Protein AF-A0A915K5J2-F1 (afdb_monomer)

Nearest PDB structures (foldseek):
  9c1e-assembly1_B  TM=7.398E-01  e=1.011E-30  Neogale vison
  8vk4-assembly1_D  TM=6.728E-01  e=1.165E-29  Mus musculus
  8vjk-assembly1_B  TM=6.569E-01  e=2.085E-29  Mus musculus
  6uhe-assembly2_B  TM=9.321E-01  e=2.843E-19  Homo sapiens
  6uhh-assembly4_D  TM=9.210E-01  e=1.084E-18  Homo sapiens

Mean predicted aligned error: 15.98 Å

Secondary structure (DSSP, 8-state):
-BS------TT--S-S-EE-EEEE------SSS----EEEEE-TTT----SSB-SSSSB--TTSSTTEEEEE-SSEEEE-STTS---SS-PPTT-EEGGGG-SSS--B--SS--EEGGGTEE----GGGTS-PPP---PPP-TTPPPPHHHHHHHHHHHHHHHHHHHHHHHHTT-EE-SS-BTTTTEETT-S-GGGS-HHHHHHHHHHHHHHHHHHHHTT--------SS---B----GGG--TTS-----B--TT-PPPHHHHHHHHHHHHHHHHHHHHHHHHTT-EE-SS-BTTTTEETT-S-GGGS-HHHHHHHHHHHHHHHHHS--------S-EEEEE-TTS-TTSPTTSSSSEEEEETTTTEEESSSEEE-S----TT-------BTTTTB-----------

Solvent-accessible surface area (backbone atoms only — not comparable to full-atom values): 24862 Å² total; per-residue (Å²): 79,61,73,64,75,85,63,90,58,90,74,32,20,58,65,90,43,75,32,74,50,74,44,66,78,54,82,82,81,91,60,96,62,86,84,86,37,60,52,73,54,67,40,72,90,70,54,70,70,55,90,44,80,46,103,54,99,50,71,44,54,68,43,72,54,99,42,25,42,49,50,79,61,41,55,71,49,71,20,31,24,79,95,56,32,74,54,92,84,59,53,57,95,87,40,38,45,45,48,46,59,47,88,66,85,89,47,78,46,75,86,61,65,65,51,47,65,96,72,75,40,73,49,73,88,77,60,77,69,77,68,79,74,71,46,51,59,78,45,76,74,40,86,87,59,78,78,53,74,74,56,53,66,47,29,57,57,47,21,44,37,53,50,24,50,52,41,46,56,41,42,74,75,61,39,41,54,32,93,56,74,35,79,93,79,28,23,33,52,77,58,50,55,71,86,74,45,52,72,69,60,44,50,50,38,38,48,52,36,45,52,50,55,30,39,45,42,61,74,72,49,84,88,70,94,59,80,71,98,60,88,75,46,65,45,86,71,66,74,88,56,52,35,90,87,72,31,57,61,53,26,72,52,51,85,87,64,79,79,54,76,72,52,50,52,50,23,52,53,45,24,44,33,54,51,21,47,53,44,41,53,41,35,75,74,64,29,24,39,22,77,52,74,33,82,91,78,30,26,26,55,67,50,50,56,68,93,76,41,59,65,71,60,52,52,52,36,34,52,53,30,44,52,57,48,50,72,52,58,76,69,90,82,75,83,56,95,47,67,53,75,53,67,46,91,85,49,62,91,90,56,64,70,4,66,40,91,48,22,38,14,34,28,35,60,79,19,25,36,22,55,64,47,79,45,86,40,88,62,68,66,57,93,88,69,84,84,82,84,69,82,49,84,86,76,77,52,87,71,84,85,79,84,89,80,78,95,128

Foldseek 3Di:
DKPFDADDDPQFQAADAEDKDKDADDDDDPDPDDDWDWDWDFQLVPQDQDQDDDPDPHGGDAPPDPGGDTDTHDDIDIAQDDPRHHDPVADDPRYHRRCQRDPDDIDDDDPDDLPDVVVVDGDDDDCSSVPDDGDRFDFQDLPPPDDDPVVLVCLLVLLQLLLLVVLVVLVVVVAADDCDCDPVNNYDPSNAHLVPDDPVVNVVSSVVSVVLVSSCVSVPDDADDDDDPDDWFWDDDDCSQQHPVRHHRTHTDLVVPDDDPVVLVVLQSQLQSVLSVVLSVLVVVVAHDGCDDDPVNNYHPQNDRPVPHDVVSSVVSSVSSVVSVSSRPDDVADDDFDWDWDFDPPDDPPDDAQCEQGHWTATLCQCWIGHVDTDRHDHRDDPPDDDDFDDDPPPRDRDDDDDDDDDD

InterPro domains:
  IPR001870 B30.2/SPRY domain [PS50188] (256-408)
  IPR003032 Ryanodine receptor Ryr [PF02026] (135-224)
  IPR003032 Ryanodine receptor Ryr [PF02026] (247-327)
  IPR003877 SPRY domain [SM00449] (15-160)
  IPR003877 SPRY domain [SM00449] (323-408)
  IPR013320 Concanavalin A-like lectin/glucanase domain superfamily [SSF49899] (326-397)
  IPR015925 Ryanodine/Inositol 1,4,5-trisphosphate receptor [PTHR46399] (74-326)
  IPR043136 B30.2/SPRY domain superfamily [G3DSA:2.60.120.920] (1-77)
  IPR043136 B30.2/SPRY domain superfamily [G3DSA:2.60.120.920] (314-408)

Structure (mmCIF, N/CA/C/O backbone):
data_AF-A0A915K5J2-F1
#
_entry.id   AF-A0A915K5J2-F1
#
loop_
_atom_site.group_PDB
_atom_site.id
_atom_site.type_symbol
_atom_site.label_atom_id
_atom_site.label_alt_id
_atom_site.label_comp_id
_atom_site.label_asym_id
_atom_site.label_entity_id
_atom_site.label_seq_id
_atom_site.pdbx_PDB_ins_code
_atom_site.Cartn_x
_atom_site.Cartn_y
_atom_site.Cartn_z
_atom_site.occupancy
_atom_site.B_iso_or_equiv
_atom_site.auth_seq_id
_atom_site.auth_comp_id
_atom_site.auth_asym_id
_atom_site.auth_atom_id
_atom_site.pdbx_PDB_model_num
ATOM 1 N N . MET A 1 1 ? 18.544 -11.802 -25.398 1.00 66.56 1 MET A N 1
ATOM 2 C CA . MET A 1 1 ? 17.766 -10.795 -24.658 1.00 66.56 1 MET A CA 1
ATOM 3 C C . MET A 1 1 ? 17.931 -11.038 -23.166 1.00 66.56 1 MET A C 1
ATOM 5 O O . MET A 1 1 ? 17.774 -12.182 -22.741 1.00 66.56 1 MET A O 1
ATOM 9 N N . PRO A 1 2 ? 18.330 -10.015 -22.393 1.00 72.88 2 PRO A N 1
ATOM 10 C CA . PRO A 1 2 ? 18.252 -10.071 -20.937 1.00 72.88 2 PRO A CA 1
ATOM 11 C C . PRO A 1 2 ? 16.782 -10.143 -20.499 1.00 72.88 2 PRO A C 1
ATOM 13 O O . PRO A 1 2 ? 15.915 -9.595 -21.175 1.00 72.88 2 PRO A O 1
ATOM 16 N N . ASN A 1 3 ? 16.497 -10.785 -19.369 1.00 75.44 3 ASN A N 1
ATOM 17 C CA . ASN A 1 3 ? 15.169 -10.824 -18.742 1.00 75.44 3 ASN A CA 1
ATOM 18 C C . ASN A 1 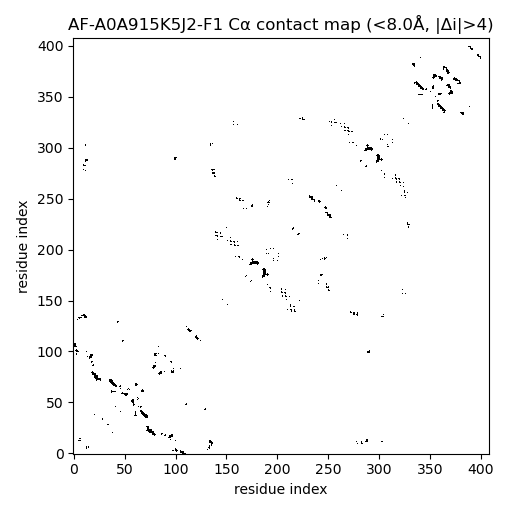3 ? 14.788 -9.486 -18.076 1.00 75.44 3 ASN A C 1
ATOM 20 O O . ASN A 1 3 ? 14.347 -9.458 -16.930 1.00 75.44 3 ASN A O 1
ATOM 24 N N . VAL A 1 4 ? 14.983 -8.377 -18.792 1.00 73.44 4 VAL A N 1
ATOM 25 C CA . VAL A 1 4 ? 14.596 -7.037 -18.355 1.00 73.44 4 VAL A CA 1
ATOM 26 C C . VAL A 1 4 ? 13.490 -6.532 -19.263 1.00 73.44 4 VAL A C 1
ATOM 28 O O . VAL A 1 4 ? 13.690 -6.376 -20.467 1.00 73.44 4 VAL A O 1
ATOM 31 N N . LEU A 1 5 ? 12.328 -6.279 -18.670 1.00 75.50 5 LEU A N 1
ATOM 32 C CA . LEU A 1 5 ? 11.170 -5.723 -19.350 1.00 75.50 5 LEU A CA 1
ATOM 33 C C . LEU A 1 5 ? 10.897 -4.336 -18.783 1.00 75.50 5 LEU A C 1
ATOM 35 O O . LEU A 1 5 ? 10.842 -4.151 -17.567 1.00 75.50 5 LEU A O 1
ATOM 39 N N . VAL A 1 6 ? 10.734 -3.369 -19.681 1.00 75.62 6 VAL A N 1
ATOM 40 C CA . VAL A 1 6 ? 10.365 -2.001 -19.331 1.00 75.62 6 VAL A CA 1
ATOM 41 C C . VAL A 1 6 ? 9.084 -1.624 -20.061 1.00 75.62 6 VAL A C 1
ATOM 43 O O . VAL A 1 6 ? 8.890 -1.991 -21.217 1.00 75.62 6 VAL A O 1
ATOM 46 N N . GLY A 1 7 ? 8.199 -0.902 -19.386 1.00 74.25 7 GLY A N 1
ATOM 47 C CA . GLY A 1 7 ? 6.919 -0.470 -19.920 1.00 74.25 7 GLY A CA 1
ATOM 48 C C . GLY A 1 7 ? 6.519 0.876 -19.338 1.00 74.25 7 GLY A C 1
ATOM 49 O O . GLY A 1 7 ? 6.893 1.222 -18.218 1.00 74.25 7 GLY A O 1
ATOM 50 N N . LEU A 1 8 ? 5.765 1.638 -20.125 1.00 74.19 8 LEU A N 1
ATOM 51 C CA . LEU A 1 8 ? 5.208 2.918 -19.720 1.00 74.19 8 LEU A CA 1
ATOM 52 C C . LEU A 1 8 ? 3.690 2.780 -19.682 1.00 74.19 8 LEU A C 1
ATOM 54 O O . LEU A 1 8 ? 3.051 2.648 -20.721 1.00 74.19 8 LEU A O 1
ATOM 58 N N . PHE A 1 9 ? 3.134 2.801 -18.477 1.00 76.88 9 PHE A N 1
ATOM 59 C CA . PHE A 1 9 ? 1.698 2.735 -18.241 1.00 76.88 9 PHE A CA 1
ATOM 60 C C . PHE A 1 9 ? 1.318 3.801 -17.219 1.00 76.88 9 PHE A C 1
ATOM 62 O O . PHE A 1 9 ? 2.080 4.085 -16.290 1.00 76.88 9 PHE A O 1
ATOM 69 N N . GLU A 1 10 ? 0.143 4.397 -17.393 1.00 78.25 10 GLU A N 1
ATOM 70 C CA . GLU A 1 10 ? -0.370 5.390 -16.455 1.00 78.25 10 GLU A CA 1
ATOM 71 C C . GLU A 1 10 ? -0.542 4.771 -15.059 1.00 78.25 10 GLU A C 1
ATOM 73 O O . GLU A 1 10 ? -1.060 3.663 -14.910 1.00 78.25 10 GLU A O 1
ATOM 78 N N . GLY A 1 11 ? -0.049 5.466 -14.031 1.00 81.50 11 GLY A N 1
ATOM 79 C CA . GLY A 1 11 ? -0.086 4.979 -12.651 1.00 81.50 11 GLY A CA 1
ATOM 80 C C . GLY A 1 11 ? 0.842 3.794 -12.357 1.00 81.50 11 GLY A C 1
ATOM 81 O O . GLY A 1 11 ? 0.704 3.173 -11.303 1.00 81.50 11 GLY A O 1
ATOM 82 N N . SER A 1 12 ? 1.782 3.459 -13.248 1.00 85.94 12 SER A N 1
ATOM 83 C CA . SER A 1 12 ? 2.762 2.408 -12.975 1.00 85.94 12 SER A CA 1
ATOM 84 C C . SER A 1 12 ? 3.844 2.854 -11.991 1.00 85.94 12 SER A C 1
ATOM 86 O O . SER A 1 12 ? 4.271 4.006 -11.990 1.00 85.94 12 SER A O 1
ATOM 88 N N . SER A 1 13 ? 4.349 1.909 -11.193 1.00 84.69 13 SER A N 1
ATOM 89 C CA . SER A 1 13 ? 5.541 2.126 -10.376 1.00 84.69 13 SER A CA 1
ATOM 90 C C . SER A 1 13 ? 6.837 2.177 -11.182 1.00 84.69 13 SER A C 1
ATOM 92 O O . SER A 1 13 ? 7.863 2.579 -10.642 1.00 84.69 13 SER A O 1
ATOM 94 N N . MET A 1 14 ? 6.850 1.753 -12.444 1.00 84.75 14 MET A N 1
ATOM 95 C CA . MET A 1 14 ? 8.092 1.627 -13.198 1.00 84.75 14 MET A CA 1
ATOM 96 C C . MET A 1 14 ? 8.730 2.990 -13.501 1.00 84.75 14 MET A C 1
ATOM 98 O O . MET A 1 14 ? 8.047 3.966 -13.807 1.00 84.75 14 MET A O 1
ATOM 102 N N . PHE A 1 15 ? 10.063 3.062 -13.444 1.00 80.81 15 PHE A N 1
ATOM 103 C CA . PHE A 1 15 ? 10.764 4.267 -13.874 1.00 80.81 15 PHE A CA 1
ATOM 104 C C . PHE A 1 15 ? 10.645 4.488 -15.382 1.00 80.81 15 PHE A C 1
ATOM 106 O O . PHE A 1 15 ? 10.513 3.546 -16.160 1.00 80.81 15 PHE A O 1
ATOM 113 N N . THR A 1 16 ? 10.738 5.746 -15.805 1.00 82.38 16 THR A N 1
ATOM 114 C CA . THR A 1 16 ? 10.462 6.139 -17.192 1.00 82.38 16 THR A CA 1
ATOM 115 C C . THR A 1 16 ? 11.711 6.274 -18.061 1.00 82.38 16 THR A C 1
ATOM 117 O O . THR A 1 16 ? 11.596 6.344 -19.282 1.00 82.38 16 THR A O 1
ATOM 120 N N . LYS A 1 17 ? 12.910 6.317 -17.463 1.00 80.38 17 LYS A N 1
ATOM 121 C CA . LYS A 1 17 ? 14.173 6.598 -18.163 1.00 80.38 17 LYS A CA 1
ATOM 122 C C . LYS A 1 17 ? 15.262 5.597 -17.786 1.00 80.38 17 LYS A C 1
ATOM 124 O O . LYS A 1 17 ? 15.834 5.676 -16.702 1.00 80.38 17 LYS A O 1
ATOM 129 N N . TRP A 1 18 ? 15.576 4.686 -18.701 1.00 80.56 18 TRP A N 1
ATOM 130 C CA . TRP A 1 18 ? 16.516 3.585 -18.475 1.00 80.56 18 TRP A CA 1
ATOM 131 C C . TRP A 1 18 ? 17.806 3.752 -19.275 1.00 80.56 18 TRP A C 1
ATOM 133 O O . TRP A 1 18 ? 17.790 4.288 -20.382 1.00 80.56 18 TRP A O 1
ATOM 143 N N . TYR A 1 19 ? 18.914 3.277 -18.714 1.00 79.62 19 TYR A N 1
ATOM 144 C CA . TYR A 1 19 ? 20.244 3.365 -19.304 1.00 79.62 19 TYR A CA 1
ATOM 145 C C . TYR A 1 19 ? 20.998 2.040 -19.172 1.00 79.62 19 TYR A C 1
ATOM 147 O O . TYR A 1 19 ? 20.999 1.419 -18.108 1.00 79.62 19 TYR A O 1
ATOM 155 N N . PHE A 1 20 ? 21.6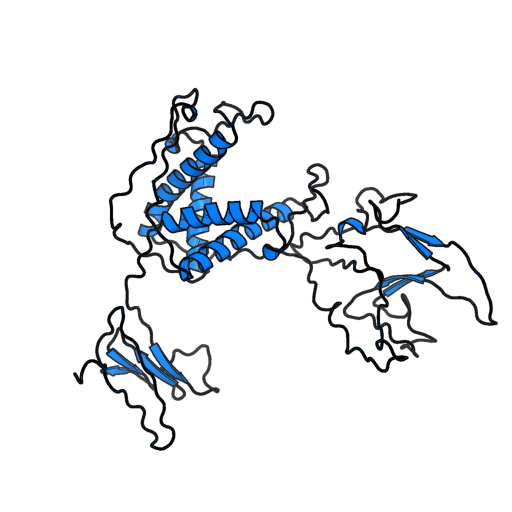56 1.623 -20.251 1.00 80.38 20 PHE A N 1
ATOM 156 C CA . PHE A 1 20 ? 22.576 0.492 -20.263 1.00 80.38 20 PHE A CA 1
ATOM 157 C C . PHE A 1 20 ? 23.741 0.788 -21.204 1.00 80.38 20 PHE A C 1
ATOM 159 O O . PHE A 1 20 ? 23.592 1.561 -22.152 1.00 80.38 20 PHE A O 1
ATOM 166 N N . GLU A 1 21 ? 24.884 0.157 -20.951 1.00 75.50 21 GLU A N 1
ATOM 167 C CA . GLU A 1 21 ? 26.061 0.258 -21.811 1.00 75.50 21 GLU A CA 1
ATOM 168 C C . GLU A 1 21 ? 26.338 -1.087 -22.493 1.00 75.50 21 GLU A C 1
ATOM 170 O O . GLU A 1 21 ? 26.057 -2.168 -21.965 1.00 75.50 21 GLU A O 1
ATOM 175 N N . ALA A 1 22 ? 26.883 -1.004 -23.700 1.00 73.44 22 ALA A N 1
ATOM 176 C CA . ALA A 1 22 ? 27.232 -2.131 -24.545 1.00 73.44 22 ALA A CA 1
ATOM 177 C C . ALA A 1 22 ? 28.628 -1.872 -25.116 1.00 73.44 22 ALA A C 1
ATOM 179 O O . ALA A 1 22 ? 28.817 -0.936 -25.889 1.00 73.44 22 ALA A O 1
ATOM 180 N N . GLU A 1 23 ? 29.608 -2.682 -24.725 1.00 70.19 23 GLU A N 1
ATOM 181 C CA . GLU A 1 23 ? 31.005 -2.506 -25.126 1.00 70.19 23 GLU A CA 1
ATOM 182 C C . GLU A 1 23 ? 31.396 -3.542 -26.179 1.00 70.19 23 GLU A C 1
ATOM 184 O O . GLU A 1 23 ? 31.195 -4.738 -25.976 1.00 70.19 23 GLU A O 1
ATOM 189 N N . VAL A 1 24 ? 31.956 -3.086 -27.298 1.00 70.94 24 VAL A N 1
ATOM 190 C CA . VAL A 1 24 ? 32.439 -3.931 -28.398 1.00 70.94 24 VAL A CA 1
ATOM 191 C C . VAL A 1 24 ? 33.883 -4.348 -28.121 1.00 70.94 24 VAL A C 1
ATOM 193 O O . VAL A 1 24 ? 34.778 -3.511 -28.112 1.00 70.94 24 VAL A O 1
ATOM 196 N N . GLU A 1 25 ? 34.111 -5.644 -27.923 1.00 61.53 25 GLU A N 1
ATOM 197 C CA . GLU A 1 25 ? 35.421 -6.207 -27.582 1.00 61.53 25 GLU A CA 1
ATOM 198 C C . GLU A 1 25 ? 36.245 -6.590 -28.823 1.00 61.53 25 GLU A C 1
ATOM 200 O O . GLU A 1 25 ? 37.459 -6.404 -28.841 1.00 61.53 25 GLU A O 1
ATOM 205 N N . HIS A 1 26 ? 35.618 -7.137 -29.875 1.00 61.66 26 HIS A N 1
ATOM 206 C CA . HIS A 1 26 ? 36.352 -7.604 -31.056 1.00 61.66 26 HIS A CA 1
ATOM 207 C C . HIS A 1 26 ? 35.480 -7.751 -32.315 1.00 61.66 26 HIS A C 1
ATOM 209 O O . HIS A 1 26 ? 34.388 -8.327 -32.281 1.00 61.66 26 HIS A O 1
ATOM 215 N N . LEU A 1 27 ? 36.019 -7.309 -33.455 1.00 64.75 27 LEU A N 1
ATOM 216 C CA . LEU A 1 27 ? 35.408 -7.377 -34.785 1.00 64.75 27 LEU A CA 1
ATOM 217 C C . LEU A 1 27 ? 36.295 -8.197 -35.732 1.00 64.75 27 LEU A C 1
ATOM 219 O O . LEU A 1 27 ? 37.326 -7.713 -36.186 1.00 64.75 27 LEU A O 1
ATOM 223 N N . GLU A 1 28 ? 35.857 -9.412 -36.070 1.00 62.22 28 GLU A N 1
ATOM 224 C CA . GLU A 1 28 ? 36.529 -10.275 -37.051 1.00 62.22 28 GLU A CA 1
ATOM 225 C C . GLU A 1 28 ? 35.590 -10.577 -38.227 1.00 62.22 28 GLU A C 1
ATOM 227 O O . GLU A 1 28 ? 34.429 -10.959 -38.031 1.00 62.22 28 GLU A O 1
ATOM 232 N N . GLN A 1 29 ? 36.074 -10.396 -39.458 1.00 69.00 29 GLN A N 1
ATOM 233 C CA . GLN A 1 29 ? 35.322 -10.677 -40.679 1.00 69.00 29 GLN A CA 1
ATOM 234 C C . GLN A 1 29 ? 35.856 -11.944 -41.355 1.00 69.00 29 GLN A C 1
ATOM 236 O O . GLN A 1 29 ? 36.868 -11.913 -42.041 1.00 69.00 29 GLN A O 1
ATOM 241 N N . MET A 1 30 ? 35.124 -13.049 -41.194 1.00 61.53 30 MET A N 1
ATOM 242 C CA . MET A 1 30 ? 35.490 -14.371 -41.731 1.00 61.53 30 MET A CA 1
ATOM 243 C C . MET A 1 30 ? 34.817 -14.712 -43.073 1.00 61.53 30 MET A C 1
ATOM 245 O O . MET A 1 30 ? 35.000 -15.803 -43.601 1.00 61.53 30 MET A O 1
ATOM 249 N N . THR A 1 31 ? 33.983 -13.816 -43.619 1.00 73.00 31 THR A N 1
ATOM 250 C CA . THR A 1 31 ? 33.205 -14.069 -44.849 1.00 73.00 31 THR A CA 1
ATOM 251 C C . THR A 1 31 ? 33.171 -12.843 -45.767 1.00 73.00 31 THR A C 1
ATOM 253 O O . THR A 1 31 ? 33.475 -11.726 -45.345 1.00 73.00 31 THR A O 1
ATOM 256 N N . THR A 1 32 ? 32.751 -13.034 -47.023 1.00 69.56 32 THR A N 1
ATOM 257 C CA . THR A 1 32 ? 32.605 -11.963 -48.031 1.00 69.56 32 THR A CA 1
ATOM 258 C C . THR A 1 32 ? 31.492 -10.964 -47.713 1.00 69.56 32 THR A C 1
ATOM 260 O O . THR A 1 32 ? 31.449 -9.882 -48.295 1.00 69.56 32 THR A O 1
ATOM 263 N N . ARG A 1 33 ? 30.586 -11.298 -46.787 1.00 66.50 33 ARG A N 1
ATOM 264 C CA . ARG A 1 33 ? 29.502 -10.411 -46.365 1.00 66.50 33 ARG A CA 1
ATOM 265 C C . ARG A 1 33 ? 29.949 -9.531 -45.206 1.00 66.50 33 ARG A C 1
ATOM 267 O O . ARG A 1 33 ? 30.570 -10.008 -44.253 1.00 66.50 33 ARG A O 1
ATOM 274 N N . LYS A 1 34 ? 29.571 -8.248 -45.271 1.00 69.62 34 LYS A N 1
ATOM 275 C CA . LYS A 1 34 ? 29.777 -7.310 -44.167 1.00 69.62 34 LYS A CA 1
ATOM 276 C C . LYS A 1 34 ? 29.086 -7.850 -42.922 1.00 69.62 34 LYS A C 1
ATOM 278 O O . LYS A 1 34 ? 28.058 -8.520 -42.952 1.00 69.62 34 LYS A O 1
ATOM 283 N N . VAL A 1 35 ? 29.723 -7.594 -41.803 1.00 63.50 35 VAL A N 1
ATOM 284 C CA . VAL A 1 35 ? 29.489 -8.264 -40.544 1.00 63.50 35 VAL A CA 1
ATOM 285 C C . VAL A 1 35 ? 28.570 -7.332 -39.725 1.00 63.50 35 VAL A C 1
ATOM 287 O O . VAL A 1 35 ? 29.017 -6.332 -39.192 1.00 63.50 35 VAL A O 1
ATOM 290 N N . HIS A 1 36 ? 27.267 -7.648 -39.654 1.00 65.19 36 HIS A N 1
ATOM 291 C CA . HIS A 1 36 ? 26.230 -6.822 -38.995 1.00 65.19 36 HIS A CA 1
ATOM 292 C C . HIS A 1 36 ? 26.007 -7.220 -37.522 1.00 65.19 36 HIS A C 1
ATOM 294 O O . HIS A 1 36 ? 25.770 -8.394 -37.240 1.00 65.19 36 HIS A O 1
ATOM 300 N N . LEU A 1 37 ? 26.094 -6.281 -36.577 1.00 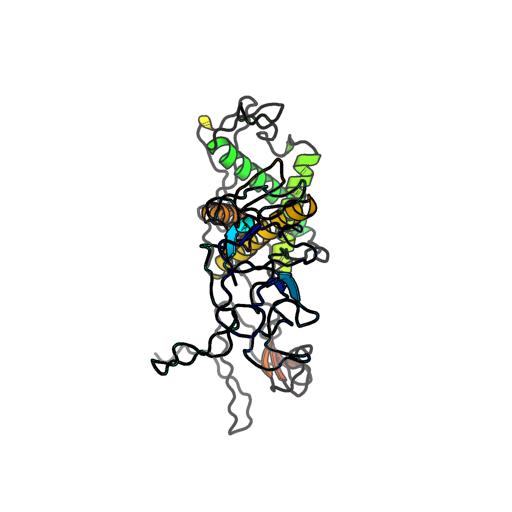66.19 37 LEU A N 1
ATOM 301 C CA . LEU A 1 37 ? 25.521 -6.397 -35.221 1.00 66.19 37 LEU A CA 1
ATOM 302 C C . LEU A 1 37 ? 24.854 -5.073 -34.906 1.00 66.19 37 LEU A C 1
ATOM 304 O O . LEU A 1 37 ? 25.344 -4.066 -35.393 1.00 66.19 37 LEU A O 1
ATOM 308 N N . ARG A 1 38 ? 23.762 -5.089 -34.141 1.00 66.00 38 ARG A N 1
ATOM 309 C CA . ARG A 1 38 ? 23.062 -3.899 -33.666 1.00 66.00 38 ARG A CA 1
ATOM 310 C C . ARG A 1 38 ? 22.671 -4.054 -32.199 1.00 66.00 38 ARG A C 1
ATOM 312 O O . ARG A 1 38 ? 22.360 -5.163 -31.766 1.00 66.00 38 ARG A O 1
ATOM 319 N N . VAL A 1 39 ? 22.650 -2.949 -31.465 1.00 68.44 39 VAL A N 1
ATOM 320 C CA . VAL A 1 39 ? 22.229 -2.874 -30.062 1.00 68.44 39 VAL A CA 1
ATOM 321 C C . VAL A 1 39 ? 21.104 -1.860 -29.921 1.00 68.44 39 VAL A C 1
ATOM 323 O O . VAL A 1 39 ? 21.236 -0.737 -30.399 1.00 68.44 39 VAL A O 1
ATOM 326 N N . GLY A 1 40 ? 20.025 -2.238 -29.238 1.00 73.50 40 GLY A N 1
ATOM 327 C CA . GLY A 1 40 ? 18.964 -1.318 -28.842 1.00 73.50 40 GLY A CA 1
ATOM 328 C C . GLY A 1 40 ? 17.721 -2.040 -28.325 1.00 73.50 40 GLY A C 1
ATOM 329 O O . GLY A 1 40 ? 17.840 -3.114 -27.734 1.00 73.50 40 GLY A O 1
ATOM 330 N N . TRP A 1 41 ? 16.549 -1.432 -28.498 1.00 74.44 41 TRP A N 1
ATOM 331 C CA . TRP A 1 41 ? 15.296 -1.833 -27.846 1.00 74.44 41 TRP A CA 1
ATOM 332 C C . TRP A 1 41 ? 14.311 -2.460 -28.832 1.00 74.44 41 TRP A C 1
ATOM 334 O O . TRP A 1 41 ? 14.345 -2.147 -30.021 1.00 74.44 41 TRP A O 1
ATOM 344 N N . ALA A 1 42 ? 13.416 -3.314 -28.332 1.00 71.31 42 ALA A N 1
ATOM 345 C CA . ALA A 1 42 ? 12.355 -3.948 -29.112 1.00 71.31 42 ALA A CA 1
ATOM 346 C C . ALA A 1 42 ? 11.066 -4.084 -28.285 1.00 71.31 42 ALA A C 1
ATOM 348 O O . ALA A 1 42 ? 11.130 -4.366 -27.087 1.00 71.31 42 ALA A O 1
ATOM 349 N N . ASN A 1 43 ? 9.905 -3.898 -28.919 1.00 72.94 43 ASN A N 1
ATOM 350 C CA . ASN A 1 43 ? 8.597 -4.090 -28.286 1.00 72.94 43 ASN A CA 1
ATOM 351 C C . ASN A 1 43 ? 8.196 -5.576 -28.295 1.00 72.94 43 ASN A C 1
ATOM 353 O O . ASN A 1 43 ? 8.216 -6.218 -29.344 1.00 72.94 43 ASN A O 1
ATOM 357 N N . THR A 1 44 ? 7.775 -6.108 -27.144 1.00 68.75 44 THR A N 1
ATOM 358 C CA . THR A 1 44 ? 7.384 -7.518 -26.972 1.00 68.75 44 THR A CA 1
ATOM 359 C C . THR A 1 44 ? 6.152 -7.937 -27.776 1.00 68.75 44 THR A C 1
ATOM 361 O O . THR A 1 44 ? 6.003 -9.119 -28.063 1.00 68.75 44 THR A O 1
ATOM 364 N N . THR A 1 45 ? 5.281 -6.997 -28.155 1.00 66.56 45 THR A N 1
ATOM 365 C CA . THR A 1 45 ? 4.046 -7.285 -28.911 1.00 66.56 45 THR A CA 1
ATOM 366 C C . THR A 1 45 ? 4.254 -7.367 -30.423 1.00 66.56 45 THR A C 1
ATOM 368 O O . THR A 1 45 ? 3.486 -8.042 -31.101 1.00 66.56 45 THR A O 1
ATOM 371 N N . GLY A 1 46 ? 5.279 -6.690 -30.954 1.00 63.81 46 GLY A N 1
ATOM 372 C CA . GLY A 1 46 ? 5.475 -6.524 -32.400 1.00 63.81 46 GLY A CA 1
ATOM 373 C C . GLY A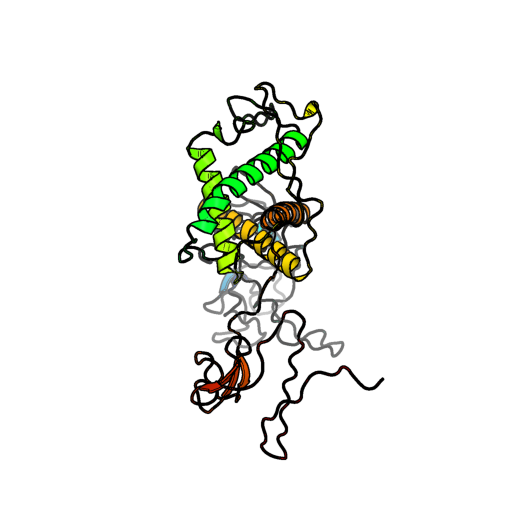 1 46 ? 6.790 -7.078 -32.945 1.00 63.81 46 GLY A C 1
ATOM 374 O O . GLY A 1 46 ? 6.859 -7.386 -34.132 1.00 63.81 46 GLY A O 1
ATOM 375 N N . TYR A 1 47 ? 7.825 -7.227 -32.111 1.00 66.31 47 TYR A N 1
ATOM 376 C CA . TYR A 1 47 ? 9.120 -7.737 -32.558 1.00 66.31 47 TYR A CA 1
ATOM 377 C C . TYR A 1 47 ? 9.098 -9.257 -32.700 1.00 66.31 47 TYR A C 1
ATOM 379 O O . TYR A 1 47 ? 8.816 -9.988 -31.748 1.00 66.31 47 TYR A O 1
ATOM 387 N N . VAL A 1 48 ? 9.462 -9.735 -33.887 1.00 65.88 48 VAL A N 1
ATOM 388 C CA . VAL A 1 48 ? 9.400 -11.153 -34.234 1.00 65.88 48 VAL A CA 1
ATOM 389 C C . VAL A 1 48 ? 10.802 -11.676 -34.589 1.00 65.88 48 VAL A C 1
ATOM 391 O O . VAL A 1 48 ? 11.270 -11.493 -35.713 1.00 65.88 48 VAL A O 1
ATOM 394 N N . PRO A 1 49 ? 11.499 -12.363 -33.664 1.00 66.38 49 PRO A N 1
ATOM 395 C CA . PRO A 1 49 ? 12.894 -12.782 -33.841 1.00 66.38 49 PRO A CA 1
ATOM 396 C C . PRO A 1 49 ? 13.072 -14.086 -34.650 1.00 66.38 49 PRO A C 1
ATOM 398 O O . PRO A 1 49 ? 13.967 -14.878 -34.345 1.00 66.38 49 PRO A O 1
ATOM 401 N N . TYR A 1 50 ? 12.233 -14.359 -35.657 1.00 63.38 50 TYR A N 1
ATOM 402 C CA . TYR A 1 50 ? 12.375 -15.586 -36.453 1.00 63.38 50 TYR A CA 1
ATOM 403 C C . TYR A 1 50 ? 13.576 -15.495 -37.405 1.00 63.38 50 TYR A C 1
ATOM 405 O O . TYR A 1 50 ? 13.653 -14.546 -38.190 1.00 63.38 50 TYR A O 1
ATOM 413 N N . PRO A 1 51 ? 14.487 -16.485 -37.413 1.00 60.00 51 PRO A N 1
ATOM 414 C CA . PRO A 1 51 ? 15.549 -16.546 -38.408 1.00 60.00 51 PRO A CA 1
ATOM 415 C C . PRO A 1 51 ? 14.936 -16.804 -39.795 1.00 60.00 51 PRO A C 1
ATOM 417 O O . PRO A 1 51 ? 14.399 -17.879 -40.046 1.00 60.00 51 PRO A O 1
ATOM 420 N N . GLY A 1 52 ? 14.987 -15.814 -40.690 1.00 60.97 52 GLY A N 1
ATOM 421 C CA . GLY A 1 52 ? 14.383 -15.902 -42.025 1.00 60.97 52 GLY A CA 1
ATOM 422 C C . GLY A 1 52 ? 14.248 -14.547 -42.724 1.00 60.97 52 GLY A C 1
ATOM 423 O O . GLY A 1 52 ? 14.793 -13.548 -42.258 1.00 60.97 52 GLY A O 1
ATOM 424 N N . THR A 1 53 ? 13.535 -14.516 -43.852 1.00 53.47 53 THR A N 1
ATOM 425 C CA . THR A 1 53 ? 13.242 -13.287 -44.606 1.00 53.47 53 THR A CA 1
ATOM 426 C C . THR A 1 53 ? 12.174 -12.463 -43.885 1.00 53.47 53 THR A C 1
ATOM 428 O O . THR A 1 53 ? 11.039 -12.918 -43.743 1.00 53.47 53 THR A O 1
ATOM 431 N N . GLY A 1 54 ? 12.532 -11.264 -43.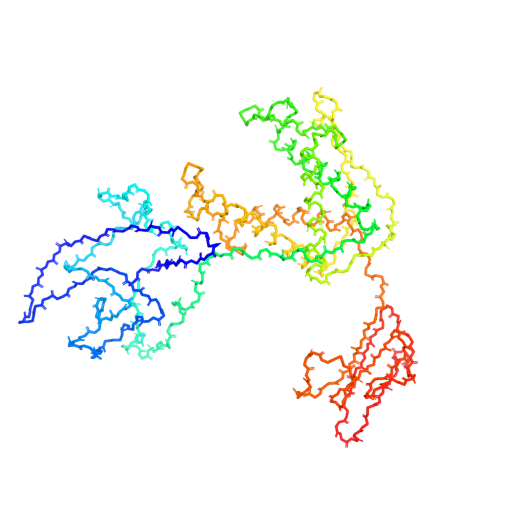422 1.00 57.59 54 GLY A N 1
ATOM 432 C CA . GLY A 1 54 ? 11.574 -10.268 -42.936 1.00 57.59 54 GLY A CA 1
ATOM 433 C C . GLY A 1 54 ? 10.834 -9.552 -44.063 1.00 57.59 54 GLY A C 1
ATOM 434 O O . GLY A 1 54 ? 11.080 -9.802 -45.240 1.00 57.59 54 GLY A O 1
ATOM 435 N N . GLN A 1 55 ? 9.980 -8.584 -43.712 1.00 55.19 55 GLN A N 1
ATOM 436 C CA . GLN A 1 55 ? 9.319 -7.689 -44.682 1.00 55.19 55 GLN A CA 1
ATOM 437 C C . GLN A 1 55 ? 10.300 -6.781 -45.470 1.00 55.19 55 GLN A C 1
ATOM 439 O O . GLN A 1 55 ? 9.872 -6.055 -46.364 1.00 55.19 55 GLN A O 1
ATOM 444 N N . LYS A 1 56 ? 11.609 -6.809 -45.168 1.00 57.19 56 LYS A N 1
ATOM 445 C CA . LYS A 1 56 ? 12.684 -6.056 -45.849 1.00 57.19 56 LYS A CA 1
ATOM 446 C C . LYS A 1 56 ? 13.819 -6.985 -46.336 1.00 57.19 56 LYS A C 1
ATOM 448 O O . LYS A 1 56 ? 13.747 -8.204 -46.215 1.00 57.19 56 LYS A O 1
ATOM 453 N N . TRP A 1 57 ? 14.884 -6.408 -46.907 1.00 44.75 57 TRP A N 1
ATOM 454 C CA . TRP A 1 57 ? 16.053 -7.123 -47.442 1.00 44.75 57 TRP A CA 1
ATOM 455 C C . TRP A 1 57 ? 16.922 -7.749 -46.331 1.00 44.75 57 TRP A C 1
ATOM 457 O O . TRP A 1 57 ? 17.831 -7.105 -45.816 1.00 44.75 57 TRP A O 1
ATOM 467 N N . GLY A 1 58 ? 16.693 -9.025 -46.008 1.00 52.56 58 GLY A N 1
ATOM 468 C CA . GLY A 1 58 ? 17.607 -9.846 -45.196 1.00 52.56 58 GLY A CA 1
ATOM 469 C C . GLY A 1 58 ? 17.091 -10.264 -43.812 1.00 52.56 58 GLY A C 1
ATOM 470 O O . GLY A 1 58 ? 15.966 -9.957 -43.436 1.00 52.56 58 GLY A O 1
ATOM 471 N N . CYS A 1 59 ? 17.917 -11.051 -43.106 1.00 53.19 59 CYS A N 1
ATOM 472 C CA . CYS A 1 59 ? 17.610 -11.743 -41.845 1.00 53.19 59 CYS A CA 1
ATOM 473 C C . CYS A 1 59 ? 17.090 -10.819 -40.726 1.00 53.19 59 CYS A C 1
ATOM 475 O O . CYS A 1 59 ? 17.728 -9.810 -40.457 1.00 53.19 59 CYS A O 1
ATOM 477 N N . ASN A 1 60 ? 16.023 -11.224 -40.019 1.00 57.94 60 ASN A N 1
ATOM 478 C CA . ASN A 1 60 ? 15.397 -10.455 -38.928 1.00 57.94 60 ASN A CA 1
ATOM 479 C C . ASN A 1 60 ? 16.317 -10.228 -37.710 1.00 57.94 60 ASN A C 1
ATOM 481 O O . ASN A 1 60 ? 16.653 -11.173 -36.988 1.00 57.94 60 ASN A O 1
ATOM 485 N N . GLY A 1 61 ? 16.659 -8.969 -37.438 1.00 58.09 61 GLY A N 1
ATOM 486 C CA . GLY A 1 61 ? 17.265 -8.492 -36.196 1.00 58.09 61 GLY A CA 1
ATOM 487 C C . GLY A 1 61 ? 16.665 -7.163 -35.711 1.00 58.09 61 GLY A C 1
ATOM 488 O O . GLY A 1 61 ? 15.738 -6.610 -36.298 1.00 58.09 61 GLY A O 1
ATOM 489 N N . VAL A 1 62 ? 17.199 -6.631 -34.607 1.00 56.09 62 VAL A N 1
ATOM 490 C CA . VAL A 1 62 ? 16.792 -5.324 -34.057 1.00 56.09 62 VAL A CA 1
ATOM 491 C C . VAL A 1 62 ? 17.027 -4.203 -35.089 1.00 56.09 62 VAL A C 1
ATOM 493 O O . VAL A 1 62 ? 18.109 -4.097 -35.672 1.00 56.09 62 VAL A O 1
ATOM 496 N N . GLY A 1 63 ? 16.028 -3.342 -35.298 1.00 54.28 63 GLY A N 1
ATOM 497 C CA . GLY A 1 63 ? 16.054 -2.233 -36.259 1.00 54.28 63 GLY A CA 1
ATOM 498 C C . GLY A 1 63 ? 15.561 -2.579 -37.669 1.00 54.28 63 GLY A C 1
ATOM 499 O O . GLY A 1 63 ? 15.597 -1.711 -38.541 1.00 54.28 63 GLY A O 1
ATOM 500 N N . ASP A 1 64 ? 15.129 -3.820 -37.922 1.00 61.56 64 ASP A N 1
ATOM 501 C CA . ASP A 1 64 ? 14.607 -4.222 -39.238 1.00 61.56 64 ASP A CA 1
ATOM 502 C C . ASP A 1 64 ? 13.092 -3.972 -39.384 1.00 61.56 64 ASP A C 1
ATOM 504 O O . ASP A 1 64 ? 12.613 -3.720 -40.497 1.00 61.56 64 ASP A O 1
ATOM 508 N N . ASP A 1 65 ? 12.354 -3.919 -38.270 1.00 59.22 65 ASP A N 1
ATOM 509 C CA . ASP A 1 65 ? 10.927 -3.574 -38.199 1.00 59.22 65 ASP A CA 1
ATOM 510 C C . ASP A 1 65 ? 10.673 -2.175 -37.593 1.00 59.22 65 ASP A C 1
ATOM 512 O O . ASP A 1 65 ? 11.599 -1.464 -37.209 1.00 59.22 65 ASP A O 1
ATOM 516 N N . LEU A 1 66 ? 9.406 -1.744 -37.552 1.00 53.28 66 LEU A N 1
ATOM 517 C CA . LEU A 1 66 ? 8.989 -0.477 -36.920 1.00 53.28 66 LEU A CA 1
ATOM 518 C C . LEU A 1 66 ? 8.939 -0.559 -35.381 1.00 53.28 66 LEU A C 1
ATOM 520 O O . LEU A 1 66 ? 8.666 0.440 -34.717 1.00 53.28 66 LEU A O 1
ATOM 524 N N . PHE A 1 67 ? 9.173 -1.743 -34.812 1.00 56.94 67 PHE A N 1
ATOM 525 C CA . PHE A 1 67 ? 9.001 -2.045 -33.391 1.00 56.94 67 PHE A CA 1
ATOM 526 C C . PHE A 1 67 ? 10.332 -2.179 -32.645 1.00 56.94 67 PHE A C 1
ATOM 528 O O . PHE A 1 67 ? 10.334 -2.446 -31.439 1.00 56.94 67 PHE A O 1
ATOM 535 N N . SER A 1 68 ? 11.458 -1.987 -33.335 1.00 50.72 68 SER A N 1
ATOM 536 C CA . SER A 1 68 ? 12.799 -2.112 -32.785 1.00 50.72 68 SER A CA 1
ATOM 537 C C . SER A 1 68 ? 13.756 -1.057 -33.344 1.00 50.72 68 SER A C 1
ATOM 539 O O . SER A 1 68 ? 13.636 -0.617 -34.482 1.00 50.72 68 SER A O 1
ATOM 541 N N . TYR A 1 69 ? 14.730 -0.647 -32.535 1.00 45.94 69 TYR A N 1
ATOM 542 C CA . TYR A 1 69 ? 15.744 0.349 -32.896 1.00 45.94 69 TYR A CA 1
ATOM 543 C C . TYR A 1 69 ? 17.111 -0.174 -32.481 1.00 45.94 69 TYR A C 1
ATOM 545 O O . TYR A 1 69 ? 17.232 -0.689 -31.372 1.00 45.94 69 TYR A O 1
ATOM 553 N N . GLY A 1 70 ? 18.147 -0.025 -33.311 1.00 54.78 70 GLY A N 1
ATOM 554 C CA . GLY A 1 70 ? 19.500 -0.361 -32.874 1.00 54.78 70 GLY A CA 1
ATOM 555 C C . GLY A 1 70 ? 20.641 0.216 -33.703 1.00 54.78 70 GLY A C 1
ATOM 556 O O . GLY A 1 70 ? 20.444 0.676 -34.822 1.00 54.78 70 GLY A O 1
ATOM 557 N N . PHE A 1 71 ? 21.836 0.180 -33.114 1.00 51.38 71 PHE A N 1
ATOM 558 C CA . PHE A 1 71 ? 23.075 0.815 -33.585 1.00 51.38 71 PHE A CA 1
ATOM 559 C C . PHE A 1 71 ? 24.237 -0.192 -33.668 1.00 51.38 71 PHE A C 1
ATOM 561 O O . PHE A 1 71 ? 24.255 -1.122 -32.864 1.00 51.38 71 PHE A O 1
ATOM 568 N N . ASP A 1 72 ? 25.181 -0.059 -34.610 1.00 47.16 72 ASP A N 1
ATOM 569 C CA . ASP A 1 72 ? 26.044 -1.157 -35.068 1.00 47.16 72 ASP A CA 1
ATOM 570 C C . ASP A 1 72 ? 27.438 -1.359 -34.415 1.00 47.16 72 ASP A C 1
ATOM 572 O O . ASP A 1 72 ? 28.168 -0.413 -34.153 1.00 47.16 72 ASP A O 1
ATOM 576 N N . GLY A 1 73 ? 27.846 -2.626 -34.187 1.00 46.44 73 GLY A N 1
ATOM 577 C CA . GLY A 1 73 ? 29.209 -3.040 -33.731 1.00 46.44 73 GLY A CA 1
ATOM 578 C C . GLY A 1 73 ? 29.254 -4.444 -33.084 1.00 46.44 73 GLY A C 1
ATOM 579 O O . GLY A 1 73 ? 28.219 -4.795 -32.556 1.00 46.44 73 GLY A O 1
ATOM 580 N N . LYS A 1 74 ? 30.351 -5.262 -33.126 1.00 57.97 74 LYS A N 1
ATOM 581 C CA . LYS A 1 74 ? 30.412 -6.728 -32.745 1.00 57.97 74 LYS A CA 1
ATOM 582 C C . LYS A 1 74 ? 31.258 -7.184 -31.534 1.00 57.97 74 LYS A C 1
ATOM 584 O O . LYS A 1 74 ? 32.197 -6.519 -31.151 1.00 57.97 74 LYS A O 1
ATOM 589 N N . ARG A 1 75 ? 30.912 -8.382 -31.002 1.00 48.34 75 ARG A N 1
ATOM 590 C CA . ARG A 1 75 ? 31.238 -8.970 -29.674 1.00 48.34 75 ARG A CA 1
ATOM 591 C C . ARG A 1 75 ? 30.951 -7.980 -28.558 1.00 48.34 75 ARG A C 1
ATOM 593 O O . ARG A 1 75 ? 31.780 -7.148 -28.242 1.00 48.34 75 ARG A O 1
ATOM 600 N N . CYS A 1 76 ? 29.749 -8.064 -28.003 1.00 57.44 76 CYS A N 1
ATOM 601 C CA . CYS A 1 76 ? 29.268 -7.086 -27.047 1.00 57.44 76 CYS A CA 1
ATOM 602 C C . CYS A 1 76 ? 29.299 -7.642 -25.621 1.00 57.44 76 CYS A C 1
ATOM 604 O O . CYS A 1 76 ? 28.695 -8.683 -25.351 1.00 57.44 76 CYS A O 1
ATOM 606 N N . ARG A 1 77 ? 29.964 -6.929 -24.712 1.00 66.88 77 ARG A N 1
ATOM 607 C CA . ARG A 1 77 ? 29.752 -7.064 -23.271 1.00 66.88 77 ARG A CA 1
ATOM 608 C C . ARG A 1 77 ? 28.647 -6.100 -22.860 1.00 66.88 77 ARG A C 1
ATOM 610 O O . ARG A 1 77 ? 28.744 -4.903 -23.115 1.00 66.88 77 ARG A O 1
ATOM 617 N N . PHE A 1 78 ? 27.600 -6.623 -22.232 1.00 73.06 78 PHE A N 1
ATOM 618 C CA . PHE A 1 78 ? 26.552 -5.792 -21.649 1.00 73.06 78 PHE A CA 1
ATOM 619 C C . PHE A 1 78 ? 26.950 -5.375 -20.238 1.00 73.06 78 PHE A C 1
ATOM 621 O O . PHE A 1 78 ? 27.336 -6.216 -19.426 1.00 73.06 78 PHE A O 1
ATOM 628 N N . LEU A 1 79 ? 26.816 -4.087 -19.949 1.00 77.69 79 LEU A N 1
ATOM 629 C CA . LEU A 1 79 ? 27.004 -3.519 -18.623 1.00 77.69 79 LEU A CA 1
ATOM 630 C C . LEU A 1 79 ? 25.648 -2.965 -18.183 1.00 77.69 79 LEU A C 1
ATOM 632 O O . LEU A 1 79 ? 25.156 -1.970 -18.720 1.00 77.69 79 LEU A O 1
ATOM 636 N N . PHE A 1 80 ? 25.010 -3.649 -17.233 1.00 80.00 80 PHE A N 1
ATOM 637 C CA . PHE A 1 80 ? 23.659 -3.301 -16.782 1.00 80.00 80 PHE A CA 1
ATOM 638 C C . PHE A 1 80 ? 23.655 -2.380 -15.549 1.00 80.00 80 PHE A C 1
ATOM 640 O O . PHE A 1 80 ? 22.627 -1.773 -15.241 1.00 80.00 80 PHE A O 1
ATOM 647 N N . GLY A 1 81 ? 24.798 -2.242 -14.867 1.00 81.31 81 GLY A N 1
ATOM 648 C CA . GLY A 1 81 ? 24.944 -1.517 -13.605 1.00 81.31 81 GLY A CA 1
ATOM 649 C C . GLY A 1 81 ? 24.899 -2.417 -12.368 1.00 81.31 81 GLY A C 1
ATOM 650 O O . GLY A 1 81 ? 24.673 -3.626 -12.449 1.00 81.31 81 GLY A O 1
ATOM 651 N N . GLY A 1 82 ? 25.152 -1.817 -11.202 1.00 82.50 82 GLY A N 1
ATOM 652 C CA . GLY A 1 82 ? 25.189 -2.526 -9.922 1.00 82.50 82 GLY A CA 1
ATOM 653 C C . GLY A 1 82 ? 26.256 -3.626 -9.890 1.00 82.50 82 GLY A C 1
ATOM 654 O O . GLY A 1 82 ? 27.397 -3.421 -10.302 1.00 82.50 82 GLY A O 1
ATOM 655 N N . ASN A 1 83 ? 25.874 -4.813 -9.417 1.00 82.19 83 ASN A N 1
ATOM 656 C CA . ASN A 1 83 ? 26.716 -6.014 -9.445 1.00 82.19 83 ASN A CA 1
ATOM 657 C C . ASN A 1 83 ? 26.657 -6.774 -10.788 1.00 82.19 83 ASN A C 1
ATOM 659 O O . ASN A 1 83 ? 27.324 -7.795 -10.930 1.00 82.19 83 ASN A O 1
ATOM 663 N N . GLN A 1 84 ? 25.895 -6.282 -11.774 1.00 78.69 84 GLN A N 1
ATOM 664 C CA . GLN A 1 84 ? 25.689 -6.902 -13.093 1.00 78.69 84 GLN A CA 1
ATOM 665 C C . GLN A 1 84 ? 26.546 -6.251 -14.196 1.00 78.69 84 GLN A C 1
ATOM 667 O O . GLN A 1 84 ? 26.156 -6.188 -15.363 1.00 78.69 84 GLN A O 1
ATOM 672 N N . GLY A 1 85 ? 27.716 -5.735 -13.815 1.00 78.50 85 GLY A N 1
ATOM 673 C CA . GLY A 1 85 ? 28.642 -5.020 -14.692 1.00 78.50 85 GLY A CA 1
ATOM 674 C C . GLY A 1 85 ? 28.739 -3.543 -14.324 1.00 78.50 85 GLY A C 1
ATOM 675 O O . GLY A 1 85 ? 27.738 -2.826 -14.297 1.00 78.50 85 GLY A O 1
ATOM 676 N N . LYS A 1 86 ? 29.962 -3.090 -14.038 1.00 82.31 86 LYS A N 1
ATOM 677 C CA . LYS A 1 86 ? 30.247 -1.690 -13.718 1.00 82.31 86 LYS A CA 1
ATOM 678 C C . LYS A 1 86 ? 30.088 -0.843 -14.980 1.00 82.31 86 LYS A C 1
ATOM 680 O O . LYS A 1 86 ? 30.751 -1.116 -15.973 1.00 82.31 86 LYS A O 1
ATOM 685 N N . LEU A 1 87 ? 29.230 0.171 -14.916 1.00 78.88 87 LEU A N 1
ATOM 686 C CA . LEU A 1 87 ? 29.079 1.163 -15.982 1.00 78.88 87 LEU A CA 1
ATOM 687 C C . LEU A 1 87 ? 30.337 2.035 -16.051 1.00 78.88 87 LEU A C 1
ATOM 689 O O . LEU A 1 87 ? 30.848 2.453 -15.007 1.00 78.88 87 LEU A O 1
ATOM 693 N N . HIS A 1 88 ? 30.831 2.299 -17.259 1.00 79.50 88 HIS A N 1
ATOM 694 C CA . HIS A 1 88 ? 32.007 3.142 -17.473 1.00 79.50 88 HIS A CA 1
ATOM 695 C C . HIS A 1 88 ? 31.662 4.620 -17.329 1.00 79.50 88 HIS A C 1
ATOM 697 O O . HIS A 1 88 ? 32.405 5.365 -16.692 1.00 79.50 88 HIS A O 1
ATOM 703 N N . TYR A 1 89 ? 30.523 5.031 -17.889 1.00 81.38 89 TYR A N 1
ATOM 704 C CA . TYR A 1 89 ? 30.056 6.418 -17.879 1.00 81.38 89 TYR A CA 1
ATOM 705 C C . TYR A 1 89 ? 28.937 6.625 -16.862 1.00 81.38 89 TYR A C 1
ATOM 707 O O . TYR A 1 89 ? 28.836 7.690 -16.251 1.00 81.38 89 TYR A O 1
ATOM 715 N N . GLY A 1 90 ? 28.132 5.586 -16.637 1.00 75.56 90 GLY A N 1
ATOM 716 C CA . GLY A 1 90 ? 27.002 5.644 -15.721 1.00 75.56 90 GLY A CA 1
ATOM 717 C C . GLY A 1 90 ? 25.801 6.394 -16.309 1.00 75.56 90 GLY A C 1
ATOM 718 O O . GLY A 1 90 ? 25.894 7.036 -17.358 1.00 75.56 90 GLY A O 1
ATOM 719 N N . PRO A 1 91 ? 24.631 6.305 -15.654 1.00 82.75 91 PRO A N 1
ATOM 720 C CA . PRO A 1 91 ? 23.426 6.947 -16.152 1.00 82.75 91 PRO A CA 1
ATOM 721 C C . PRO A 1 91 ? 23.549 8.484 -16.100 1.00 82.75 91 PRO A C 1
ATOM 723 O O . PRO A 1 91 ? 23.923 9.037 -15.060 1.00 82.75 91 PRO A O 1
ATOM 726 N N . PRO A 1 92 ? 23.179 9.206 -17.177 1.00 80.00 92 PRO A N 1
ATOM 727 C CA . PRO A 1 92 ? 23.070 10.662 -17.154 1.00 80.00 92 PRO A CA 1
ATOM 728 C C . PRO A 1 92 ? 22.055 11.151 -16.112 1.00 80.00 92 PRO A C 1
ATOM 730 O O . PRO A 1 92 ? 21.159 10.413 -15.695 1.00 80.00 92 PRO A O 1
ATOM 733 N N . LYS A 1 93 ? 22.126 12.436 -15.736 1.00 76.88 93 LYS A N 1
ATOM 734 C CA . LYS A 1 93 ? 21.184 13.032 -14.774 1.00 76.88 93 LYS A CA 1
ATOM 735 C C . LYS A 1 93 ? 19.730 12.774 -15.198 1.00 76.88 93 LYS A C 1
ATOM 737 O O . LYS A 1 93 ? 19.299 13.195 -16.269 1.00 76.88 93 LYS A O 1
ATOM 742 N N . GLY A 1 94 ? 18.970 12.110 -14.327 1.00 77.44 94 GLY A N 1
ATOM 743 C CA . GLY A 1 94 ? 17.561 11.771 -14.555 1.00 77.44 94 GLY A CA 1
ATOM 744 C C . GLY A 1 94 ? 17.308 10.421 -15.238 1.00 77.44 94 GLY A C 1
ATOM 745 O O . GLY A 1 94 ? 16.149 10.116 -15.505 1.00 77.44 94 GLY A O 1
ATOM 746 N N . TYR A 1 95 ? 18.342 9.620 -15.500 1.00 82.56 95 TYR A N 1
ATOM 747 C CA . TYR A 1 95 ? 18.230 8.228 -15.945 1.00 82.56 95 TYR A CA 1
ATOM 748 C C . TYR A 1 95 ? 18.589 7.278 -14.800 1.00 82.56 95 TYR A C 1
ATOM 750 O O . TYR A 1 95 ? 19.336 7.653 -13.898 1.00 82.56 95 TYR A O 1
ATOM 758 N N . SER A 1 96 ? 18.059 6.053 -14.836 1.00 81.12 96 SER A N 1
ATOM 759 C CA . SER A 1 96 ? 18.495 4.975 -13.948 1.00 81.12 96 SER A CA 1
ATOM 760 C C . SER A 1 96 ? 19.169 3.857 -14.732 1.00 81.12 96 SER A C 1
ATOM 762 O O . SER A 1 96 ? 18.839 3.604 -15.894 1.00 81.12 96 SER A O 1
ATOM 764 N N . ALA A 1 97 ? 20.122 3.189 -14.091 1.00 84.25 97 ALA A N 1
ATOM 765 C CA . ALA A 1 97 ? 20.746 2.000 -14.639 1.00 84.25 97 ALA A CA 1
ATOM 766 C C . ALA A 1 97 ? 19.715 0.864 -14.734 1.00 84.25 97 ALA A C 1
ATOM 768 O O . ALA A 1 97 ? 18.926 0.628 -13.820 1.00 84.25 97 ALA A O 1
ATOM 769 N N . ILE A 1 98 ? 19.722 0.148 -15.855 1.00 84.06 98 ILE A N 1
ATOM 770 C CA . ILE A 1 98 ? 18.675 -0.818 -16.199 1.00 84.06 98 ILE A CA 1
ATOM 771 C C . ILE A 1 98 ? 18.595 -2.019 -15.242 1.00 84.06 98 ILE A C 1
ATOM 773 O O . ILE A 1 98 ? 17.542 -2.646 -15.148 1.00 84.06 98 ILE A O 1
ATOM 777 N N . TYR A 1 99 ? 19.664 -2.336 -14.500 1.00 82.94 99 TYR A N 1
ATOM 778 C CA . TYR A 1 99 ? 19.630 -3.419 -13.512 1.00 82.94 99 TYR A CA 1
ATOM 779 C C . TYR A 1 99 ? 18.564 -3.200 -12.423 1.00 82.94 99 TYR A C 1
ATOM 781 O O . TYR A 1 99 ? 18.069 -4.177 -11.871 1.00 82.94 99 TYR A O 1
ATOM 789 N N . GLU A 1 100 ? 18.160 -1.955 -12.138 1.00 82.44 100 GLU A N 1
ATOM 790 C CA . GLU A 1 100 ? 17.105 -1.672 -11.154 1.00 82.44 100 GLU A CA 1
ATOM 791 C C . GLU A 1 100 ? 15.715 -2.131 -11.612 1.00 82.44 100 GLU A C 1
ATOM 793 O O . GLU A 1 100 ? 14.813 -2.211 -10.788 1.00 82.44 100 GLU A O 1
ATOM 798 N N . ALA A 1 101 ? 15.524 -2.449 -12.898 1.00 81.06 101 ALA A N 1
ATOM 799 C CA . ALA A 1 101 ? 14.287 -3.038 -13.410 1.00 81.06 101 ALA A CA 1
ATOM 800 C C . ALA A 1 101 ? 14.220 -4.567 -13.226 1.00 81.06 101 ALA A C 1
ATOM 802 O O . ALA A 1 101 ? 13.181 -5.169 -13.504 1.00 81.06 101 ALA A O 1
ATOM 803 N N . LEU A 1 102 ? 15.312 -5.219 -12.804 1.00 77.12 102 LEU A N 1
ATOM 804 C CA . LEU A 1 102 ? 15.367 -6.674 -12.670 1.00 77.12 102 LEU A CA 1
ATOM 805 C C . LEU A 1 102 ? 14.477 -7.172 -11.530 1.00 77.12 102 LEU A C 1
ATOM 807 O O . LEU A 1 102 ? 14.630 -6.783 -10.375 1.00 77.12 102 LEU A O 1
ATOM 811 N N . ARG A 1 103 ? 13.615 -8.139 -11.849 1.00 69.75 103 ARG A N 1
ATOM 812 C CA . ARG A 1 103 ? 12.829 -8.908 -10.881 1.00 69.75 103 ARG A CA 1
ATOM 813 C C . ARG A 1 103 ? 13.461 -10.290 -10.700 1.00 69.75 103 ARG A C 1
ATOM 815 O O . ARG A 1 103 ? 13.010 -11.277 -11.272 1.00 69.75 103 ARG A O 1
ATOM 822 N N . GLY A 1 104 ? 14.563 -10.349 -9.950 1.00 73.25 104 GLY A N 1
ATOM 823 C CA . GLY A 1 104 ? 15.321 -11.581 -9.689 1.00 73.25 104 GLY A CA 1
ATOM 824 C C . GLY A 1 104 ? 16.666 -11.660 -10.428 1.00 73.25 104 GLY A C 1
ATOM 825 O O . GLY A 1 104 ? 17.188 -10.636 -10.870 1.00 73.25 104 GLY A O 1
ATOM 826 N N . PRO A 1 105 ? 17.280 -12.857 -10.537 1.00 77.62 105 PRO A N 1
ATOM 827 C CA . PRO A 1 105 ? 18.611 -12.994 -11.119 1.00 77.62 105 PRO A CA 1
ATOM 828 C C . PRO A 1 105 ? 18.603 -12.659 -12.614 1.00 77.62 105 PRO A C 1
ATOM 830 O O . PRO A 1 105 ? 17.730 -13.112 -13.363 1.00 77.62 105 PRO A O 1
ATOM 833 N N . LEU A 1 106 ? 19.617 -11.909 -13.052 1.00 78.44 106 LEU A N 1
ATOM 834 C CA . LEU A 1 106 ? 19.833 -11.605 -14.461 1.00 78.44 106 LEU A CA 1
ATOM 835 C C . LEU A 1 106 ? 20.106 -12.899 -15.238 1.00 78.44 106 LEU A C 1
ATOM 837 O O . LEU A 1 106 ? 21.000 -13.679 -14.908 1.00 78.44 106 LEU A O 1
ATOM 841 N N . LYS A 1 107 ? 19.341 -13.109 -16.305 1.00 78.75 107 LYS A N 1
ATOM 842 C CA . LYS A 1 107 ? 19.490 -14.217 -17.244 1.00 78.75 107 LYS A CA 1
ATOM 843 C C . LYS A 1 107 ? 19.483 -13.658 -18.656 1.00 78.75 107 LYS A C 1
ATOM 845 O O . LYS A 1 107 ? 18.601 -12.887 -19.028 1.00 78.75 107 LYS A O 1
ATOM 850 N N . VAL A 1 108 ? 20.452 -14.083 -19.460 1.00 73.44 108 VAL A N 1
ATOM 851 C CA . VAL A 1 108 ? 20.501 -13.763 -20.887 1.00 73.44 108 VAL A CA 1
ATOM 852 C C . VAL A 1 108 ? 20.142 -15.021 -21.660 1.00 73.44 108 VAL A C 1
ATOM 854 O O . VAL A 1 108 ? 20.847 -16.024 -21.589 1.00 73.44 108 VAL A O 1
ATOM 857 N N . GLY A 1 109 ? 19.025 -14.970 -22.380 1.00 68.25 109 GLY A N 1
ATOM 858 C CA . GLY A 1 109 ? 18.537 -16.076 -23.201 1.00 68.25 109 GLY A CA 1
ATOM 859 C C . GLY A 1 109 ? 18.351 -15.677 -24.666 1.00 68.25 109 GLY A C 1
ATOM 860 O O . GLY A 1 109 ? 18.349 -14.483 -24.991 1.00 68.25 109 GLY A O 1
ATOM 861 N N . PRO A 1 110 ? 18.194 -16.649 -25.578 1.00 66.50 110 PRO A N 1
ATOM 862 C CA . PRO A 1 110 ? 17.757 -16.361 -26.939 1.00 66.50 110 PRO A CA 1
ATOM 863 C C . PRO A 1 110 ? 16.327 -15.790 -26.927 1.00 66.50 110 PRO A C 1
ATOM 865 O O . PRO A 1 110 ? 15.500 -16.223 -26.129 1.00 66.50 110 PRO A O 1
ATOM 868 N N . CYS A 1 111 ? 16.025 -14.829 -27.809 1.00 60.38 111 CYS A N 1
ATOM 869 C CA . CYS A 1 111 ? 14.668 -14.262 -27.925 1.00 60.38 111 CYS A CA 1
ATOM 870 C C . CYS A 1 111 ? 13.659 -15.282 -28.477 1.00 60.38 111 CYS A C 1
ATOM 872 O O . CYS A 1 111 ? 12.464 -15.166 -28.236 1.00 60.38 111 CYS A O 1
ATOM 874 N N . PHE A 1 112 ? 14.152 -16.274 -29.220 1.00 63.59 112 PHE A N 1
ATOM 875 C CA . PHE A 1 112 ? 13.387 -17.393 -29.748 1.00 63.59 112 PHE A CA 1
ATOM 876 C C . PHE A 1 112 ? 14.277 -18.636 -29.830 1.00 63.59 112 PHE A C 1
ATOM 878 O O . PHE A 1 112 ? 15.466 -18.544 -30.141 1.00 63.59 112 PHE A O 1
ATOM 885 N N . SER A 1 113 ? 13.716 -19.803 -29.519 1.00 62.78 113 SER A N 1
ATOM 886 C CA . SER A 1 113 ? 14.416 -21.085 -29.564 1.00 62.78 113 SER A CA 1
ATOM 887 C C . SER A 1 113 ? 13.437 -22.193 -29.929 1.00 62.78 113 SER A C 1
ATOM 889 O O . SER A 1 113 ? 12.408 -22.340 -29.278 1.00 62.78 113 SER A O 1
ATOM 891 N N . PHE A 1 114 ? 13.803 -23.024 -30.907 1.00 58.44 114 PHE A N 1
ATOM 892 C CA . PHE A 1 114 ? 13.071 -24.248 -31.251 1.00 58.44 114 PHE A CA 1
ATOM 893 C C . PHE A 1 114 ? 13.242 -25.373 -30.213 1.00 58.44 114 PHE A C 1
ATOM 895 O O . PHE A 1 114 ? 12.752 -26.474 -30.429 1.00 58.44 114 PHE A O 1
ATOM 902 N N . GLY A 1 115 ? 13.943 -25.134 -29.098 1.00 64.50 115 GLY A N 1
ATOM 903 C CA . GLY A 1 115 ? 14.339 -26.166 -28.140 1.00 64.50 115 GLY A CA 1
ATOM 904 C C . GLY A 1 115 ? 15.700 -26.791 -28.467 1.00 64.50 115 GLY A C 1
ATOM 905 O O . GLY A 1 115 ? 16.530 -26.204 -29.164 1.00 64.50 115 GLY A O 1
ATOM 906 N N . LYS A 1 116 ? 15.969 -27.981 -27.920 1.00 74.75 116 LYS A N 1
ATOM 907 C CA . LYS A 1 116 ? 17.211 -28.733 -28.164 1.00 74.75 116 LYS A CA 1
ATOM 908 C C . LYS A 1 116 ? 17.003 -29.681 -29.344 1.00 74.75 116 LYS A C 1
ATOM 910 O O . LYS A 1 116 ? 16.759 -30.870 -29.143 1.00 74.75 116 LYS A O 1
ATOM 915 N N . ILE A 1 117 ? 17.164 -29.155 -30.560 1.00 71.50 117 ILE A N 1
ATOM 916 C CA . ILE A 1 117 ? 16.979 -29.892 -31.827 1.00 71.50 117 ILE A CA 1
ATOM 917 C C . ILE A 1 117 ? 17.821 -31.179 -31.854 1.00 71.50 117 ILE A C 1
ATOM 919 O O . ILE A 1 117 ? 17.301 -32.249 -32.144 1.00 71.50 117 ILE A O 1
ATOM 923 N N . ASN A 1 118 ? 19.086 -31.112 -31.423 1.00 72.88 118 ASN A N 1
ATOM 924 C CA . ASN A 1 118 ? 19.996 -32.270 -31.378 1.00 72.88 118 ASN A CA 1
ATOM 925 C C . ASN A 1 118 ? 19.546 -33.382 -30.412 1.00 72.88 118 ASN A C 1
ATOM 927 O O . ASN A 1 118 ? 20.099 -34.476 -30.434 1.00 72.88 118 ASN A O 1
ATOM 931 N N . ARG A 1 119 ? 18.590 -33.095 -29.521 1.00 76.19 119 ARG A N 1
ATOM 932 C CA . ARG A 1 119 ? 17.992 -34.057 -28.585 1.00 76.19 119 ARG A CA 1
ATOM 933 C C . ARG A 1 119 ? 16.514 -34.326 -28.893 1.00 76.19 119 ARG A C 1
ATOM 935 O O . ARG A 1 119 ? 15.846 -34.923 -28.061 1.00 76.19 119 ARG A O 1
ATOM 942 N N . CYS A 1 120 ? 16.008 -33.862 -30.039 1.00 64.44 120 CYS A N 1
ATOM 943 C CA . CYS A 1 120 ? 14.594 -33.939 -30.428 1.00 64.44 120 CYS A CA 1
ATOM 944 C C . CYS A 1 120 ? 13.621 -33.337 -29.391 1.00 64.44 120 CYS A C 1
ATOM 946 O O . CYS A 1 120 ? 12.479 -33.770 -29.282 1.00 64.44 120 CYS A O 1
ATOM 948 N N . ILE A 1 121 ? 14.066 -32.342 -28.614 1.00 64.69 121 ILE A N 1
ATOM 949 C CA . ILE A 1 121 ? 13.210 -31.622 -27.660 1.00 64.69 121 ILE A CA 1
ATOM 950 C C . ILE A 1 121 ? 12.798 -30.311 -28.312 1.00 64.69 121 ILE A C 1
ATOM 952 O O . ILE A 1 121 ? 13.644 -29.432 -28.498 1.00 64.69 121 ILE A O 1
ATOM 956 N N . TYR A 1 122 ? 11.513 -30.179 -28.621 1.00 61.78 122 TYR A N 1
ATOM 957 C CA . TYR A 1 122 ? 10.944 -28.983 -29.229 1.00 61.78 122 TYR A CA 1
ATOM 958 C C . TYR A 1 122 ? 10.228 -28.136 -28.179 1.00 61.78 122 TYR A C 1
ATOM 960 O O . TYR A 1 122 ? 9.480 -28.664 -27.359 1.00 61.78 122 TYR A O 1
ATOM 968 N N . ASN A 1 123 ? 10.453 -26.825 -28.206 1.00 59.91 123 ASN A N 1
ATOM 969 C CA . ASN A 1 123 ? 9.732 -25.888 -27.346 1.00 59.91 123 ASN A CA 1
ATOM 970 C C . ASN A 1 123 ? 8.546 -25.285 -28.113 1.00 59.91 123 ASN A C 1
ATOM 972 O O . ASN A 1 123 ? 8.689 -24.921 -29.280 1.00 59.91 123 ASN A O 1
ATOM 976 N N . GLY A 1 124 ? 7.393 -25.150 -27.450 1.00 54.62 124 GLY A N 1
ATOM 977 C CA . GLY A 1 124 ? 6.263 -24.369 -27.965 1.00 54.62 124 GLY A CA 1
ATOM 978 C C . GLY A 1 124 ? 6.542 -22.854 -27.973 1.00 54.62 124 GLY A C 1
ATOM 979 O O . GLY A 1 124 ? 7.579 -22.414 -27.463 1.00 54.62 124 GLY A O 1
ATOM 980 N N . PRO A 1 125 ? 5.631 -22.034 -28.534 1.00 57.84 125 PRO A N 1
ATOM 981 C CA . PRO A 1 125 ? 5.759 -20.577 -28.521 1.00 57.84 125 PRO A CA 1
ATOM 982 C C . PRO A 1 125 ? 5.870 -20.056 -27.080 1.00 57.84 125 PRO A C 1
ATOM 984 O O . PRO A 1 125 ? 5.049 -20.371 -26.221 1.00 57.84 125 PRO A O 1
ATOM 987 N N . SER A 1 126 ? 6.920 -19.280 -26.803 1.00 55.38 126 SER A N 1
ATOM 988 C CA . SER A 1 126 ? 7.188 -18.767 -25.458 1.00 55.38 126 SER A CA 1
ATOM 989 C C . SER A 1 126 ? 6.246 -17.608 -25.128 1.00 55.38 126 SER A C 1
ATOM 991 O O . SER A 1 126 ? 6.354 -16.530 -25.707 1.00 55.38 126 SER A O 1
ATOM 993 N N . THR A 1 127 ? 5.347 -17.809 -24.164 1.00 50.75 127 THR A N 1
ATOM 994 C CA . THR A 1 127 ? 4.446 -16.770 -23.630 1.00 50.75 127 THR A CA 1
ATOM 995 C C . THR A 1 127 ? 5.115 -15.860 -22.593 1.00 50.75 127 THR A C 1
ATOM 997 O O . THR A 1 127 ? 4.494 -14.915 -22.115 1.00 50.75 127 THR A O 1
ATOM 1000 N N . ILE A 1 128 ? 6.395 -16.097 -22.272 1.00 50.97 128 ILE A N 1
ATOM 1001 C CA . ILE A 1 128 ? 7.150 -15.386 -21.222 1.00 50.97 128 ILE A CA 1
ATOM 1002 C C . ILE A 1 128 ? 7.207 -13.870 -21.482 1.00 50.97 128 ILE A C 1
ATOM 1004 O O . ILE A 1 128 ? 7.206 -13.082 -20.544 1.00 50.97 128 ILE A O 1
ATOM 1008 N N . LEU A 1 129 ? 7.211 -13.446 -22.750 1.00 51.78 129 LEU A N 1
ATOM 1009 C CA . LEU A 1 129 ? 7.239 -12.027 -23.133 1.00 51.78 129 LEU A CA 1
ATOM 1010 C C . LEU A 1 129 ? 5.858 -11.345 -23.110 1.00 51.78 129 LEU A C 1
ATOM 1012 O O . LEU A 1 129 ? 5.790 -10.124 -23.233 1.00 51.78 129 LEU A O 1
ATOM 1016 N N . LEU A 1 130 ? 4.772 -12.112 -22.969 1.00 46.62 130 LEU A N 1
ATOM 1017 C CA . LEU A 1 130 ? 3.394 -11.624 -23.098 1.00 46.62 130 LEU A CA 1
ATOM 1018 C C . LEU A 1 130 ? 2.707 -11.336 -21.754 1.00 46.62 130 LEU A C 1
ATOM 1020 O O . LEU A 1 130 ? 1.622 -10.766 -21.765 1.00 46.62 130 LEU A O 1
ATOM 1024 N N . GLN A 1 131 ? 3.294 -11.716 -20.611 1.00 47.72 131 GLN A N 1
ATOM 1025 C CA . GLN A 1 131 ? 2.557 -11.745 -19.335 1.00 47.72 131 GLN A CA 1
ATOM 1026 C C . GLN A 1 131 ? 3.063 -10.830 -18.210 1.00 47.72 131 GLN A C 1
ATOM 1028 O O . GLN A 1 131 ? 2.367 -10.691 -17.206 1.00 47.72 131 GLN A O 1
ATOM 1033 N N . GLU A 1 132 ? 4.200 -10.145 -18.340 1.00 55.84 132 GLU A N 1
ATOM 1034 C CA . GLU A 1 132 ? 4.640 -9.218 -17.287 1.00 55.84 132 GLU A CA 1
ATOM 1035 C C . GLU A 1 132 ? 4.179 -7.786 -17.554 1.00 55.84 132 GLU A C 1
ATOM 1037 O O . GLU A 1 132 ? 4.914 -6.935 -18.056 1.00 55.84 132 GLU A O 1
ATOM 1042 N N . HIS A 1 133 ? 2.933 -7.503 -17.174 1.00 57.88 133 HIS A N 1
ATOM 1043 C CA . HIS A 1 133 ? 2.467 -6.129 -17.061 1.00 57.88 133 HIS A CA 1
ATOM 1044 C C . HIS A 1 133 ? 3.251 -5.404 -15.957 1.00 57.88 133 HIS A C 1
ATOM 1046 O O . HIS A 1 133 ? 3.501 -5.928 -14.864 1.00 57.88 133 HIS A O 1
ATOM 1052 N N . THR A 1 134 ? 3.655 -4.168 -16.240 1.00 72.25 134 THR A N 1
ATOM 1053 C CA . THR A 1 134 ? 4.242 -3.283 -15.233 1.00 72.25 134 THR A CA 1
ATOM 1054 C C . THR A 1 134 ? 3.265 -3.116 -14.074 1.00 72.25 134 THR A C 1
ATOM 1056 O O . THR A 1 134 ? 2.061 -2.984 -14.294 1.00 72.25 134 THR A O 1
ATOM 1059 N N . PHE A 1 135 ? 3.764 -3.089 -12.840 1.00 86.06 135 PHE A N 1
ATOM 1060 C CA . PHE A 1 135 ? 2.882 -2.958 -11.685 1.00 86.06 135 PHE A CA 1
ATOM 1061 C C . PHE A 1 135 ? 2.220 -1.577 -11.684 1.00 86.06 135 PHE A C 1
ATOM 1063 O O . PHE A 1 135 ? 2.914 -0.562 -11.741 1.00 86.06 135 PHE A O 1
ATOM 1070 N N . ALA A 1 136 ? 0.892 -1.561 -11.626 1.00 88.38 136 ALA A N 1
ATOM 1071 C CA . ALA A 1 136 ? 0.067 -0.382 -11.408 1.00 88.38 136 ALA A CA 1
ATOM 1072 C C . ALA A 1 136 ? -0.986 -0.763 -10.352 1.00 88.38 136 ALA A C 1
ATOM 1074 O O . ALA A 1 136 ? -1.813 -1.643 -10.619 1.00 88.38 136 ALA A O 1
ATOM 1075 N N . PRO A 1 137 ? -0.930 -0.197 -9.134 1.00 92.25 137 PRO A N 1
ATOM 1076 C CA . PRO A 1 137 ? -1.852 -0.565 -8.071 1.00 92.25 137 PRO A CA 1
ATOM 1077 C C . PRO A 1 137 ? -3.270 -0.115 -8.421 1.00 92.25 137 PRO A C 1
ATOM 1079 O O . PRO A 1 137 ? -3.498 1.028 -8.820 1.00 92.25 137 PRO A O 1
ATOM 1082 N N . LYS A 1 138 ? -4.235 -1.011 -8.213 1.00 91.62 138 LYS A N 1
ATOM 1083 C CA . LYS A 1 138 ? -5.666 -0.741 -8.384 1.00 91.62 138 LYS A CA 1
ATOM 1084 C C . LYS A 1 138 ? -6.378 -0.959 -7.048 1.00 91.62 138 LYS A C 1
ATOM 1086 O O . LYS A 1 138 ? -6.867 -2.063 -6.816 1.00 91.62 138 LYS A O 1
ATOM 1091 N N . PRO A 1 139 ? -6.359 0.032 -6.137 1.00 93.88 139 PRO A N 1
ATOM 1092 C CA . PRO A 1 139 ? -7.145 -0.035 -4.911 1.00 93.88 139 PRO A CA 1
ATOM 1093 C C . PRO A 1 139 ? -8.628 -0.221 -5.217 1.00 93.88 139 PRO A C 1
ATOM 1095 O O . PRO A 1 139 ? -9.092 0.188 -6.284 1.00 93.88 139 PRO A O 1
ATOM 1098 N N . VAL A 1 140 ? -9.354 -0.788 -4.261 1.00 93.69 140 VAL A N 1
ATOM 1099 C CA . VAL A 1 140 ? -10.812 -0.895 -4.316 1.00 93.69 140 VAL A CA 1
ATOM 1100 C C . VAL A 1 140 ? -11.417 0.503 -4.411 1.00 93.69 140 VAL A C 1
ATOM 1102 O O . VAL A 1 140 ? -11.042 1.403 -3.656 1.00 93.69 140 VAL A O 1
ATOM 1105 N N . ASP A 1 141 ? -12.328 0.688 -5.365 1.00 92.75 141 ASP A N 1
ATOM 1106 C CA . ASP A 1 141 ? -13.054 1.943 -5.513 1.00 92.75 141 ASP A CA 1
ATOM 1107 C C . ASP A 1 141 ? -14.158 2.034 -4.456 1.00 92.75 141 ASP A C 1
ATOM 1109 O O . ASP A 1 141 ? -15.004 1.152 -4.330 1.00 92.75 141 ASP A O 1
ATOM 1113 N N . ILE A 1 142 ? -14.126 3.120 -3.691 1.00 93.44 142 ILE A N 1
ATOM 1114 C CA . ILE A 1 142 ? -15.040 3.396 -2.584 1.00 93.44 142 ILE A CA 1
ATOM 1115 C C . ILE A 1 142 ? -15.856 4.675 -2.806 1.00 93.44 142 ILE A C 1
ATOM 1117 O O . ILE A 1 142 ? -16.624 5.070 -1.928 1.00 93.44 142 ILE A O 1
ATOM 1121 N N . ALA A 1 143 ? -15.692 5.348 -3.954 1.00 91.88 143 ALA A N 1
ATOM 1122 C CA . ALA A 1 143 ? -16.263 6.673 -4.194 1.00 91.88 143 ALA A CA 1
ATOM 1123 C C . ALA A 1 143 ? -17.797 6.680 -4.129 1.00 91.88 143 ALA A C 1
ATOM 1125 O O . ALA A 1 143 ? -18.385 7.612 -3.584 1.00 91.88 143 ALA A O 1
ATOM 1126 N N . GLN A 1 144 ? -18.434 5.622 -4.639 1.00 89.94 144 GLN A N 1
ATOM 1127 C CA . GLN A 1 144 ? -19.895 5.488 -4.685 1.00 89.94 144 GLN A CA 1
ATOM 1128 C C . GLN A 1 144 ? -20.493 4.853 -3.422 1.00 89.94 144 GLN A C 1
ATOM 1130 O O . GLN A 1 144 ? -21.711 4.755 -3.294 1.00 89.94 144 GLN A O 1
ATOM 1135 N N . ILE A 1 145 ? -19.660 4.420 -2.471 1.00 90.62 145 ILE A N 1
ATOM 1136 C CA . ILE A 1 145 ? -20.144 3.765 -1.257 1.00 90.62 145 ILE A CA 1
ATOM 1137 C C . ILE A 1 145 ? -20.584 4.817 -0.240 1.00 90.62 145 ILE A C 1
ATOM 1139 O O . ILE A 1 145 ? -19.787 5.639 0.236 1.00 90.62 145 ILE A O 1
ATOM 1143 N N . MET A 1 146 ? -21.861 4.752 0.129 1.00 88.19 146 MET A N 1
ATOM 1144 C CA . MET A 1 146 ? -22.461 5.552 1.192 1.00 88.19 146 MET A CA 1
ATOM 1145 C C . MET A 1 146 ? -22.656 4.691 2.440 1.00 88.19 146 MET A C 1
ATOM 1147 O O . MET A 1 146 ? -23.226 3.605 2.368 1.00 88.19 146 MET A O 1
ATOM 1151 N N . LEU A 1 147 ? -22.181 5.179 3.587 1.00 84.50 147 LEU A N 1
ATOM 1152 C CA . LEU A 1 147 ? -22.373 4.501 4.867 1.00 84.50 147 LEU A CA 1
ATOM 1153 C C . LEU A 1 147 ? -23.721 4.895 5.478 1.00 84.50 147 LEU A C 1
ATOM 1155 O O . LEU A 1 147 ? -24.157 6.041 5.366 1.00 84.50 147 LEU A O 1
ATOM 1159 N N . SER A 1 148 ? -24.379 3.947 6.146 1.00 83.75 148 SER A N 1
ATOM 1160 C CA . SER A 1 148 ? -25.581 4.240 6.926 1.00 83.75 148 SER A CA 1
ATOM 1161 C C . SER A 1 148 ? -25.221 4.999 8.209 1.00 83.75 148 SER A C 1
ATOM 1163 O O . SER A 1 148 ? -24.106 4.887 8.720 1.00 83.75 148 SER A O 1
ATOM 1165 N N . ALA A 1 149 ? -26.179 5.733 8.783 1.00 82.44 149 ALA A N 1
ATOM 1166 C CA . ALA A 1 149 ? -25.958 6.482 10.025 1.00 82.44 149 ALA A CA 1
ATOM 1167 C C . ALA A 1 149 ? -25.529 5.587 11.205 1.00 82.44 149 ALA A C 1
ATOM 1169 O O . ALA A 1 149 ? -24.751 6.009 12.057 1.00 82.44 149 ALA A O 1
ATOM 1170 N N . GLN A 1 150 ? -26.011 4.340 11.241 1.00 73.75 150 GLN A N 1
ATOM 1171 C CA . GLN A 1 150 ? -25.620 3.356 12.254 1.00 73.75 150 GLN A CA 1
ATOM 1172 C C . GLN A 1 150 ? -24.147 2.955 12.116 1.00 73.75 150 GLN A C 1
ATOM 1174 O O . GLN A 1 150 ? -23.446 2.858 13.119 1.00 73.75 150 GLN A O 1
ATOM 1179 N N . VAL A 1 151 ? -23.676 2.755 10.881 1.00 78.62 151 VAL A N 1
ATOM 1180 C CA . VAL A 1 151 ? -22.280 2.398 10.604 1.00 78.62 151 VAL A CA 1
ATOM 1181 C C . VAL A 1 151 ? -21.354 3.595 10.844 1.00 78.62 151 VAL A C 1
ATOM 1183 O O . VAL A 1 151 ? -20.307 3.439 11.460 1.00 78.62 151 VAL A O 1
ATOM 1186 N N . GLU A 1 152 ? -21.759 4.808 10.461 1.00 81.38 152 GLU A N 1
ATOM 1187 C CA . GLU A 1 152 ? -20.992 6.029 10.762 1.00 81.38 152 GLU A CA 1
ATOM 1188 C C . GLU A 1 152 ? -20.788 6.232 12.272 1.00 81.38 152 GLU A C 1
ATOM 1190 O O . GLU A 1 152 ? -19.698 6.607 12.697 1.00 81.38 152 GLU A O 1
ATOM 1195 N N . ALA A 1 153 ? -21.788 5.912 13.101 1.00 74.69 153 ALA A N 1
ATOM 1196 C CA . ALA A 1 153 ? -21.671 6.034 14.555 1.00 74.69 153 ALA A CA 1
ATOM 1197 C C . ALA A 1 153 ? -20.596 5.111 15.165 1.00 74.69 153 ALA A C 1
ATOM 1199 O O . ALA A 1 153 ? -19.997 5.459 16.183 1.00 74.69 153 ALA A O 1
ATOM 1200 N N . VAL A 1 154 ? -20.335 3.947 14.557 1.00 75.94 154 VAL A N 1
ATOM 1201 C CA . VAL A 1 154 ? -19.281 3.023 15.016 1.00 75.94 154 VAL A CA 1
ATOM 1202 C C . VAL A 1 154 ? -17.912 3.334 14.408 1.00 75.94 154 VAL A C 1
ATOM 1204 O O . VAL A 1 154 ? -16.899 2.961 14.996 1.00 75.94 154 VAL A O 1
ATOM 1207 N N . THR A 1 155 ? -17.850 4.065 13.289 1.00 82.31 155 THR A N 1
ATOM 1208 C CA . THR A 1 155 ? -16.593 4.498 12.651 1.00 82.31 155 THR A CA 1
ATOM 1209 C C . THR A 1 155 ? -15.715 5.320 13.593 1.00 82.31 155 THR A C 1
ATOM 1211 O O . THR A 1 155 ? -14.511 5.082 13.666 1.00 82.31 155 THR A O 1
ATOM 1214 N N . ASP A 1 156 ? -16.302 6.248 14.355 1.00 82.50 156 ASP A N 1
ATOM 1215 C CA . ASP A 1 156 ? -15.564 7.074 15.324 1.00 82.50 156 ASP A CA 1
ATOM 1216 C C . ASP A 1 156 ? -14.886 6.212 16.396 1.00 82.50 156 ASP A C 1
ATOM 1218 O O . ASP A 1 156 ? -13.735 6.444 16.772 1.00 82.50 156 ASP A O 1
ATOM 1222 N N . LYS A 1 157 ? -15.595 5.181 16.866 1.00 81.94 157 LYS A N 1
ATOM 1223 C CA . LYS A 1 157 ? -15.090 4.258 17.882 1.00 81.94 157 LYS A CA 1
ATOM 1224 C C . LYS A 1 157 ? -14.068 3.272 17.327 1.00 81.94 157 LYS A C 1
ATOM 1226 O O . LYS A 1 157 ? -13.127 2.929 18.046 1.00 81.94 157 LYS A O 1
ATOM 1231 N N . LEU A 1 158 ? -14.187 2.883 16.057 1.00 83.81 158 LEU A N 1
ATOM 1232 C CA . LEU A 1 158 ? -13.120 2.165 15.367 1.00 83.81 158 LEU A CA 1
ATOM 1233 C C . LEU A 1 158 ? -11.866 3.041 15.268 1.00 83.81 158 LEU A C 1
ATOM 1235 O O . LEU A 1 158 ? -10.781 2.573 15.594 1.00 83.81 158 LEU A O 1
ATOM 1239 N N . ALA A 1 159 ? -11.999 4.300 14.844 1.00 88.25 159 ALA A N 1
ATOM 1240 C CA . ALA A 1 159 ? -10.864 5.206 14.676 1.00 88.25 159 ALA A CA 1
ATOM 1241 C C . ALA A 1 159 ? -10.109 5.437 15.995 1.00 88.25 159 ALA A C 1
ATOM 1243 O O . ALA A 1 159 ? -8.878 5.438 16.007 1.00 88.25 159 ALA A O 1
ATOM 1244 N N . GLU A 1 160 ? -10.841 5.580 17.103 1.00 88.62 160 GLU A N 1
ATOM 1245 C CA . GLU A 1 160 ? -10.277 5.621 18.454 1.00 88.62 160 GLU A CA 1
ATOM 1246 C C . GLU A 1 160 ? -9.492 4.336 18.763 1.00 88.62 160 GLU A C 1
ATOM 1248 O O . GLU A 1 160 ? -8.318 4.403 19.117 1.00 88.62 160 GLU A O 1
ATOM 1253 N N . ASN A 1 161 ? -10.076 3.155 18.541 1.00 86.94 161 ASN A N 1
ATOM 1254 C CA . ASN A 1 161 ? -9.395 1.886 18.810 1.00 86.94 161 ASN A CA 1
ATOM 1255 C C . ASN A 1 161 ? -8.166 1.647 17.910 1.00 86.94 161 ASN A C 1
ATOM 1257 O O . ASN A 1 161 ? -7.141 1.151 18.374 1.00 86.94 161 ASN A O 1
ATOM 1261 N N . MET A 1 162 ? -8.237 2.028 16.631 1.00 87.81 162 MET A N 1
ATOM 1262 C CA . MET A 1 162 ? -7.105 1.974 15.700 1.00 87.81 162 MET A CA 1
ATOM 1263 C C . MET A 1 162 ? -5.957 2.877 16.162 1.00 87.81 162 MET A C 1
ATOM 1265 O O . MET A 1 162 ? -4.793 2.484 16.064 1.00 87.81 162 MET A O 1
ATOM 1269 N N . HIS A 1 163 ? -6.273 4.062 16.693 1.00 93.00 163 HIS A N 1
ATOM 1270 C CA . HIS A 1 163 ? -5.287 4.968 17.282 1.00 93.00 163 HIS A CA 1
ATOM 1271 C C . HIS A 1 163 ? -4.615 4.356 18.516 1.00 93.00 163 HIS A C 1
ATOM 1273 O O . HIS A 1 163 ? -3.391 4.398 18.641 1.00 93.00 163 HIS A O 1
ATOM 1279 N N . GLU A 1 164 ? -5.391 3.717 19.390 1.00 92.25 164 GLU A N 1
ATOM 1280 C CA . GLU A 1 164 ? -4.867 3.033 20.574 1.00 92.25 164 GLU A CA 1
ATOM 1281 C C . GLU A 1 164 ? -3.943 1.855 20.202 1.00 92.25 164 GLU A C 1
ATOM 1283 O O . GLU A 1 164 ? -2.851 1.730 20.757 1.00 92.25 164 GLU A O 1
ATOM 1288 N N . LEU A 1 165 ? -4.313 1.034 19.210 1.00 90.06 165 LEU A N 1
ATOM 1289 C CA . LEU A 1 165 ? -3.462 -0.048 18.688 1.00 90.06 165 LEU A CA 1
ATOM 1290 C C . LEU A 1 165 ? -2.181 0.485 18.029 1.00 90.06 165 LEU A C 1
ATOM 1292 O O . LEU A 1 165 ? -1.092 -0.057 18.234 1.00 90.06 165 LEU A O 1
ATOM 1296 N N . TRP A 1 166 ? -2.289 1.576 17.266 1.00 92.31 166 TRP A N 1
ATOM 1297 C CA . TRP A 1 166 ? -1.129 2.262 16.698 1.00 92.31 166 TRP A CA 1
ATOM 1298 C C . TRP A 1 166 ? -0.174 2.749 17.796 1.00 92.31 166 TRP A C 1
ATOM 1300 O O . TRP A 1 166 ? 1.042 2.577 17.671 1.00 92.31 166 TRP A O 1
ATOM 1310 N N . ALA A 1 167 ? -0.710 3.314 18.880 1.00 94.62 167 ALA A N 1
ATOM 1311 C CA . ALA A 1 167 ? 0.078 3.796 20.005 1.00 94.62 167 ALA A CA 1
ATOM 1312 C C . ALA A 1 167 ? 0.798 2.651 20.732 1.00 94.62 167 ALA A C 1
ATOM 1314 O O . ALA A 1 167 ? 1.982 2.799 21.038 1.00 94.62 167 ALA A O 1
ATOM 1315 N N . VAL A 1 168 ? 0.135 1.505 20.945 1.00 93.25 168 VAL A N 1
ATOM 1316 C CA . VAL A 1 168 ? 0.760 0.290 21.507 1.00 93.25 168 VAL A CA 1
ATOM 1317 C C . VAL A 1 168 ? 1.972 -0.123 20.675 1.00 93.25 168 VAL A C 1
ATOM 1319 O O . VAL A 1 168 ? 3.083 -0.137 21.202 1.00 93.25 168 VAL A O 1
ATOM 1322 N N . ASN A 1 169 ? 1.787 -0.353 19.370 1.00 91.75 169 ASN A N 1
ATOM 1323 C CA . ASN A 1 169 ? 2.870 -0.781 18.477 1.00 91.75 169 ASN A CA 1
ATOM 1324 C C . ASN A 1 169 ? 4.025 0.233 18.456 1.00 91.75 169 ASN A C 1
ATOM 1326 O O . ASN A 1 169 ? 5.199 -0.130 18.455 1.00 91.75 169 ASN A O 1
ATOM 1330 N N . LYS A 1 170 ? 3.711 1.535 18.483 1.00 93.12 170 LYS A N 1
ATOM 1331 C CA . LYS A 1 170 ? 4.735 2.585 18.522 1.00 93.12 170 LYS A CA 1
ATOM 1332 C C . LYS A 1 170 ? 5.535 2.590 19.818 1.00 93.12 170 LYS A C 1
ATOM 1334 O O . LYS A 1 170 ? 6.746 2.802 19.773 1.00 93.12 170 LYS A O 1
ATOM 1339 N N . ILE A 1 171 ? 4.884 2.380 20.953 1.00 94.94 171 ILE A N 1
ATOM 1340 C CA . ILE A 1 171 ? 5.562 2.317 22.248 1.00 94.94 171 ILE A CA 1
ATOM 1341 C C . ILE A 1 171 ? 6.434 1.057 22.336 1.00 94.94 171 ILE A C 1
ATOM 1343 O O . ILE A 1 171 ? 7.555 1.139 22.833 1.00 94.94 171 ILE A O 1
ATOM 1347 N N . GLU A 1 172 ? 5.980 -0.074 21.792 1.00 93.31 172 GLU A N 1
ATOM 1348 C CA . GLU A 1 172 ? 6.779 -1.307 21.696 1.00 93.31 172 GLU A CA 1
ATOM 1349 C C . GLU A 1 172 ? 8.029 -1.134 20.820 1.00 93.31 172 GLU A C 1
ATOM 1351 O O . GLU A 1 172 ? 9.110 -1.593 21.186 1.00 93.31 172 GLU A O 1
ATOM 1356 N N . ASP A 1 173 ? 7.927 -0.357 19.737 1.00 92.06 173 ASP A N 1
ATOM 1357 C CA . ASP A 1 173 ? 9.067 0.083 18.918 1.00 92.06 173 ASP A CA 1
ATOM 1358 C C . ASP A 1 173 ? 10.021 1.059 19.661 1.00 92.06 173 ASP A C 1
ATOM 1360 O O . ASP A 1 173 ? 11.045 1.503 19.120 1.00 92.06 173 ASP A O 1
ATOM 1364 N N . GLY A 1 174 ? 9.695 1.437 20.899 1.00 94.19 174 GLY A N 1
ATOM 1365 C CA . GLY A 1 174 ? 10.475 2.336 21.746 1.00 94.19 174 GLY A CA 1
ATOM 1366 C C . GLY A 1 174 ? 10.241 3.822 21.473 1.00 94.19 174 GLY A C 1
ATOM 1367 O O . GLY A 1 174 ? 11.127 4.630 21.760 1.00 94.19 174 GLY A O 1
ATOM 1368 N N . TRP A 1 175 ? 9.100 4.201 20.888 1.00 96.50 175 TRP A N 1
ATOM 1369 C CA . TRP A 1 175 ? 8.723 5.609 20.743 1.00 96.50 175 TRP A CA 1
ATOM 1370 C C . TRP A 1 175 ? 8.104 6.165 22.026 1.00 96.50 175 TRP A C 1
ATOM 1372 O O . TRP A 1 175 ? 7.363 5.484 22.729 1.00 96.50 175 TRP A O 1
ATOM 1382 N N . THR A 1 176 ? 8.376 7.439 22.303 1.00 96.31 176 THR A N 1
ATOM 1383 C CA . THR A 1 176 ? 7.867 8.162 23.474 1.00 96.31 176 THR A CA 1
ATOM 1384 C C . THR A 1 176 ? 7.130 9.439 23.074 1.00 96.31 176 THR A C 1
ATOM 1386 O O . THR A 1 176 ? 7.277 9.951 21.960 1.00 96.31 176 THR A O 1
ATOM 1389 N N . TYR A 1 177 ? 6.301 9.973 23.970 1.00 96.25 177 TYR A N 1
ATOM 1390 C CA . TYR A 1 177 ? 5.620 11.243 23.726 1.00 96.25 177 TYR A CA 1
ATOM 1391 C C . TYR A 1 177 ? 6.610 12.418 23.611 1.00 96.25 177 TYR A C 1
ATOM 1393 O O . TYR A 1 177 ? 7.571 12.535 24.374 1.00 96.25 177 TYR A O 1
ATOM 1401 N N . GLY A 1 178 ? 6.333 13.342 22.689 1.00 94.00 178 GLY A N 1
ATOM 1402 C CA . GLY A 1 178 ? 6.968 14.657 22.656 1.00 94.00 178 GLY A CA 1
ATOM 1403 C C . GLY A 1 178 ? 6.284 15.602 21.676 1.00 94.00 178 GLY A C 1
ATOM 1404 O O . GLY A 1 178 ? 5.790 15.163 20.643 1.00 94.00 178 GLY A O 1
ATOM 1405 N N . ASP A 1 179 ? 6.303 16.904 21.964 1.00 92.38 179 ASP A N 1
ATOM 1406 C CA . ASP A 1 179 ? 5.515 17.916 21.232 1.00 92.38 179 ASP A CA 1
ATOM 1407 C C . ASP A 1 179 ? 5.879 18.047 19.744 1.00 92.38 179 ASP A C 1
ATOM 1409 O O . ASP A 1 179 ? 5.103 18.558 18.939 1.00 92.38 179 ASP A O 1
ATOM 1413 N N . LYS A 1 180 ? 7.074 17.587 19.357 1.00 92.88 180 LYS A N 1
ATOM 1414 C CA . LYS A 1 180 ? 7.537 17.547 17.967 1.00 92.88 180 LYS A CA 1
ATOM 1415 C C . LYS A 1 180 ? 8.024 16.150 17.617 1.00 92.88 180 LYS A C 1
ATOM 1417 O O . LYS A 1 180 ? 8.748 15.523 18.392 1.00 92.88 180 LYS A O 1
ATOM 1422 N N . ARG A 1 181 ? 7.680 15.693 16.409 1.00 92.50 181 ARG A N 1
ATOM 1423 C CA . ARG A 1 181 ? 8.171 14.420 15.875 1.00 92.50 181 ARG A CA 1
ATOM 1424 C C . ARG A 1 181 ? 9.689 14.481 15.693 1.00 92.50 181 ARG A C 1
ATOM 1426 O O . ARG A 1 181 ? 10.207 15.409 15.075 1.00 92.50 181 ARG A O 1
ATOM 1433 N N . SER A 1 182 ? 10.395 13.478 16.203 1.00 93.00 182 SER A N 1
ATOM 1434 C CA . SER A 1 182 ? 11.847 13.347 16.067 1.00 93.00 182 SER A CA 1
ATOM 1435 C C . SER A 1 182 ? 12.222 11.877 15.953 1.00 93.00 182 SER A C 1
ATOM 1437 O O . SER A 1 182 ? 11.948 11.105 16.866 1.00 93.00 182 SER A O 1
ATOM 1439 N N . GLU A 1 183 ? 12.861 11.479 14.851 1.00 90.94 183 GLU A N 1
ATOM 1440 C CA . GLU A 1 183 ? 13.264 10.078 14.664 1.00 90.94 183 GLU A CA 1
ATOM 1441 C C . GLU A 1 183 ? 14.503 9.714 15.486 1.00 90.94 183 GLU A C 1
ATOM 1443 O O . GLU A 1 183 ? 14.569 8.623 16.042 1.00 90.94 183 GLU A O 1
ATOM 1448 N N . SER A 1 184 ? 15.449 10.648 15.645 1.00 92.12 184 SER A N 1
ATOM 1449 C CA . SER A 1 184 ? 16.673 10.427 16.427 1.00 92.12 184 SER A CA 1
ATOM 1450 C C . SER A 1 184 ? 16.398 10.214 17.913 1.00 92.12 184 SER A C 1
ATOM 1452 O O . SER A 1 184 ? 17.062 9.400 18.546 1.00 92.12 184 SER A O 1
ATOM 1454 N N . ARG A 1 185 ? 15.410 10.928 18.467 1.00 91.31 185 ARG A N 1
ATOM 1455 C CA . ARG A 1 185 ? 14.967 10.765 19.861 1.00 91.31 185 ARG A CA 1
ATOM 1456 C C . ARG A 1 185 ? 13.853 9.728 20.020 1.00 91.31 185 ARG A C 1
ATOM 1458 O O . ARG A 1 185 ? 13.573 9.332 21.141 1.00 91.31 185 ARG A O 1
ATOM 1465 N N . ARG A 1 186 ? 13.259 9.281 18.906 1.00 94.94 186 ARG A N 1
ATOM 1466 C CA . ARG A 1 186 ? 12.035 8.467 18.849 1.00 94.94 186 ARG A CA 1
ATOM 1467 C C . ARG A 1 186 ? 10.873 9.112 19.605 1.00 94.94 186 ARG A C 1
ATOM 1469 O O . ARG A 1 186 ? 10.220 8.479 20.427 1.00 94.94 186 ARG A O 1
ATOM 1476 N N . ASN A 1 187 ? 10.581 10.373 19.289 1.00 94.69 187 ASN A N 1
ATOM 1477 C CA . ASN A 1 187 ? 9.459 11.101 19.883 1.00 94.69 187 ASN A CA 1
ATOM 1478 C C . ASN A 1 187 ? 8.336 11.305 18.864 1.00 94.69 187 ASN A C 1
ATOM 1480 O O . ASN A 1 187 ? 8.608 11.640 17.705 1.00 94.69 187 ASN A O 1
ATOM 1484 N N . HIS A 1 188 ? 7.082 11.152 19.296 1.00 94.62 188 HIS A N 1
ATOM 1485 C CA . HIS A 1 188 ? 5.907 11.379 18.453 1.00 94.62 188 HIS A CA 1
ATOM 1486 C C . HIS A 1 188 ? 4.789 12.139 19.200 1.00 94.62 188 HIS A C 1
ATOM 1488 O O . HIS A 1 188 ? 4.372 11.693 20.271 1.00 94.62 188 HIS A O 1
ATOM 1494 N N . PRO A 1 189 ? 4.247 13.241 18.639 1.00 95.31 189 PRO A N 1
ATOM 1495 C CA . PRO A 1 189 ? 3.237 14.069 19.314 1.00 95.31 189 PRO A CA 1
ATOM 1496 C C . PRO A 1 189 ? 1.880 13.379 19.450 1.00 95.31 189 PRO A C 1
ATOM 1498 O O . PRO A 1 189 ? 1.146 13.632 20.398 1.00 95.31 189 PRO A O 1
ATOM 1501 N N . CYS A 1 190 ? 1.556 12.463 18.537 1.00 95.56 190 CYS A N 1
ATOM 1502 C CA . CYS A 1 190 ? 0.286 11.735 18.574 1.00 95.56 190 CYS A CA 1
ATOM 1503 C C . CYS A 1 190 ? 0.212 10.652 19.665 1.00 95.56 190 CYS A C 1
ATOM 1505 O O . CYS A 1 190 ? -0.826 10.021 19.782 1.00 95.56 190 CYS A O 1
ATOM 1507 N N . LEU A 1 191 ? 1.255 10.423 20.475 1.00 95.75 191 LEU A N 1
ATOM 1508 C CA . LEU A 1 191 ? 1.185 9.514 21.634 1.00 95.75 191 LEU A CA 1
ATOM 1509 C C . LEU A 1 191 ? 0.434 10.182 22.803 1.00 95.75 191 LEU A C 1
ATOM 1511 O O . LEU A 1 191 ? 0.992 10.505 23.851 1.00 95.75 191 LEU A O 1
ATOM 1515 N N . THR A 1 192 ? -0.845 10.449 22.570 1.00 95.38 192 THR A N 1
ATOM 1516 C CA . THR A 1 192 ? -1.810 11.082 23.472 1.00 95.38 192 THR A CA 1
ATOM 1517 C C . THR A 1 192 ? -3.186 10.455 23.241 1.00 95.38 192 THR A C 1
ATOM 1519 O O . THR A 1 192 ? -3.355 9.674 22.304 1.00 95.38 192 THR A O 1
ATOM 1522 N N . THR A 1 193 ? -4.176 10.795 24.068 1.00 94.44 193 THR A N 1
ATOM 1523 C CA . THR A 1 193 ? -5.540 10.271 23.900 1.00 94.44 193 THR A CA 1
ATOM 1524 C C . THR A 1 193 ? -6.163 10.765 22.597 1.00 94.44 193 THR A C 1
ATOM 1526 O O . THR A 1 193 ? -5.859 11.866 22.122 1.00 94.44 193 THR A O 1
ATOM 1529 N N . TYR A 1 194 ? -7.067 9.968 22.033 1.00 92.31 194 TYR A N 1
ATOM 1530 C CA . TYR A 1 194 ? -7.726 10.271 20.766 1.00 92.31 194 TYR A CA 1
ATOM 1531 C C . TYR A 1 194 ? -8.451 11.633 20.763 1.00 92.31 194 TYR A C 1
ATOM 1533 O O . TYR A 1 194 ? -8.448 12.344 19.757 1.00 92.31 194 TYR A O 1
ATOM 1541 N N . GLU A 1 195 ? -9.021 12.063 21.894 1.00 93.12 195 GLU A N 1
ATOM 1542 C CA . GLU A 1 195 ? -9.700 13.363 22.001 1.00 93.12 195 GLU A CA 1
ATOM 1543 C C . GLU A 1 195 ? -8.740 14.552 21.975 1.00 93.12 195 GLU A C 1
ATOM 1545 O O . GLU A 1 195 ? -9.139 15.649 21.588 1.00 93.12 195 GLU A O 1
ATOM 1550 N N . LYS A 1 196 ? -7.488 14.340 22.393 1.00 93.62 196 LYS A N 1
ATOM 1551 C CA . LYS A 1 196 ? -6.441 15.368 22.443 1.00 93.62 196 LYS A CA 1
ATOM 1552 C C . LYS A 1 196 ? -5.643 15.469 21.144 1.00 93.62 196 LYS A C 1
ATOM 1554 O O . LYS A 1 196 ? -4.728 16.289 21.067 1.00 93.62 196 LYS A O 1
ATOM 1559 N N . LEU A 1 197 ? -5.949 14.647 20.140 1.00 93.50 197 LEU A N 1
ATOM 1560 C CA . LEU A 1 197 ? -5.333 14.761 18.823 1.00 93.50 197 LEU A CA 1
ATOM 1561 C C . LEU A 1 197 ? -5.705 16.087 18.154 1.00 93.50 197 LEU A C 1
ATOM 1563 O O . LEU A 1 197 ? -6.810 16.608 18.313 1.00 93.50 197 LEU A O 1
ATOM 1567 N N . GLY A 1 198 ? -4.777 16.608 17.350 1.00 93.25 198 GLY A N 1
ATOM 1568 C CA . GLY A 1 198 ? -5.055 17.732 16.468 1.00 93.25 198 GLY A CA 1
ATOM 1569 C C . GLY A 1 198 ? -6.176 17.397 15.483 1.00 93.25 198 GLY A C 1
ATOM 1570 O O . GLY A 1 198 ? -6.385 16.240 15.114 1.00 93.25 198 GLY A O 1
ATOM 1571 N N . LEU A 1 199 ? -6.905 18.422 15.032 1.00 92.44 199 LEU A N 1
ATOM 1572 C CA . LEU A 1 199 ? -8.037 18.242 14.116 1.00 92.44 199 LEU A CA 1
ATOM 1573 C C . LEU A 1 199 ? -7.624 17.518 12.823 1.00 92.44 199 LEU A C 1
ATOM 1575 O O . LEU A 1 199 ? -8.383 16.696 12.312 1.00 92.44 199 LEU A O 1
ATOM 1579 N N . SER A 1 200 ? -6.413 17.788 12.326 1.00 92.44 200 SER A N 1
ATOM 1580 C CA . SER A 1 200 ? -5.849 17.145 11.135 1.00 92.44 200 SER A CA 1
ATOM 1581 C C . SER A 1 200 ? -5.651 15.641 11.349 1.00 92.44 200 SER A C 1
ATOM 1583 O O . SER A 1 200 ? -6.160 14.830 10.578 1.00 92.44 200 SER A O 1
ATOM 1585 N N . GLU A 1 201 ? -4.973 15.253 12.430 1.00 92.75 201 GLU A N 1
ATOM 1586 C CA . GLU A 1 201 ? -4.712 13.855 12.784 1.00 92.75 201 GLU A CA 1
ATOM 1587 C C . GLU A 1 201 ? -6.007 13.101 13.085 1.00 92.75 201 GLU A C 1
ATOM 1589 O O . GLU A 1 201 ? -6.178 11.960 12.658 1.00 92.75 201 GLU A O 1
ATOM 1594 N N . LYS A 1 202 ? -6.947 13.736 13.789 1.00 92.81 202 LYS A N 1
ATOM 1595 C CA . LYS A 1 202 ? -8.246 13.132 14.088 1.00 92.81 202 LYS A CA 1
ATOM 1596 C C . LYS A 1 202 ? -9.044 12.880 12.809 1.00 92.81 202 LYS A C 1
ATOM 1598 O O . LYS A 1 202 ? -9.528 11.772 12.607 1.00 92.81 202 LYS A O 1
ATOM 1603 N N . THR A 1 203 ? -9.106 13.867 11.911 1.00 93.69 203 THR A N 1
ATOM 1604 C CA . THR A 1 203 ? -9.770 13.733 10.602 1.00 93.69 203 THR A CA 1
ATOM 1605 C C . THR A 1 203 ? -9.119 12.642 9.756 1.00 93.69 203 THR A C 1
ATOM 1607 O O . THR A 1 203 ? -9.820 11.858 9.123 1.00 93.69 203 THR A O 1
ATOM 1610 N N . TYR A 1 204 ? -7.788 12.540 9.781 1.00 91.12 204 TYR A N 1
ATOM 1611 C CA . TYR A 1 204 ? -7.065 11.466 9.104 1.00 91.12 204 TYR A CA 1
ATOM 1612 C C . TYR A 1 204 ? -7.463 10.080 9.633 1.00 91.12 204 TYR A C 1
ATOM 1614 O O . TYR A 1 204 ? -7.809 9.210 8.838 1.00 91.12 204 TYR A O 1
ATOM 1622 N N . ASN A 1 205 ? -7.471 9.882 10.956 1.00 90.50 205 ASN A N 1
ATOM 1623 C CA . ASN A 1 205 ? -7.870 8.605 11.561 1.00 90.50 205 ASN A CA 1
ATOM 1624 C C . ASN A 1 205 ? -9.337 8.258 11.261 1.00 90.50 205 ASN A C 1
ATOM 1626 O O . ASN A 1 205 ? -9.639 7.112 10.939 1.00 90.50 205 ASN A O 1
ATOM 1630 N N . LEU A 1 206 ? -10.237 9.246 11.314 1.00 91.62 206 LEU A N 1
ATOM 1631 C CA . LEU A 1 206 ? -11.646 9.063 10.954 1.00 91.62 206 LEU A CA 1
ATOM 1632 C C . LEU A 1 206 ? -11.819 8.643 9.497 1.00 91.62 206 LEU A C 1
ATOM 1634 O O . LEU A 1 206 ? -12.561 7.707 9.212 1.00 91.62 206 LEU A O 1
ATOM 1638 N N . ASN A 1 207 ? -11.128 9.311 8.573 1.00 92.75 207 ASN A N 1
ATOM 1639 C CA . ASN A 1 207 ? -11.196 8.962 7.159 1.00 92.75 207 ASN A CA 1
ATOM 1640 C C . ASN A 1 207 ? -10.592 7.584 6.894 1.00 92.75 207 ASN A C 1
ATOM 1642 O O . ASN A 1 207 ? -11.178 6.819 6.144 1.00 92.75 207 ASN A O 1
ATOM 1646 N N . LEU A 1 208 ? -9.489 7.224 7.557 1.00 90.31 208 LEU A N 1
ATOM 1647 C CA . LEU A 1 208 ? -8.904 5.890 7.437 1.00 90.31 208 LEU A CA 1
ATOM 1648 C C . LEU A 1 208 ? -9.887 4.797 7.883 1.00 90.31 208 LEU A C 1
ATOM 1650 O O . LEU A 1 208 ? -10.073 3.812 7.168 1.00 90.31 208 LEU A O 1
ATOM 1654 N N . ALA A 1 209 ? -10.542 4.979 9.033 1.00 88.38 209 ALA A N 1
ATOM 1655 C CA . ALA A 1 209 ? -11.569 4.061 9.518 1.00 88.38 209 ALA A CA 1
ATOM 1656 C C . ALA A 1 209 ? -12.749 3.984 8.535 1.00 88.38 209 ALA A C 1
ATOM 1658 O O . ALA A 1 209 ? -13.121 2.896 8.094 1.00 88.38 209 ALA A O 1
ATOM 1659 N N . ARG A 1 210 ? -13.277 5.139 8.111 1.00 91.88 210 ARG A N 1
ATOM 1660 C CA . ARG A 1 210 ? -14.385 5.244 7.150 1.00 91.88 210 ARG A CA 1
ATOM 1661 C C . ARG A 1 210 ? -14.068 4.551 5.826 1.00 91.88 210 ARG A C 1
ATOM 1663 O O . ARG A 1 210 ? -14.875 3.765 5.337 1.00 91.88 210 ARG A O 1
ATOM 1670 N N . ASP A 1 211 ? -12.908 4.828 5.247 1.00 93.06 211 ASP A N 1
ATOM 1671 C CA . ASP A 1 211 ? -12.489 4.280 3.958 1.00 93.06 211 ASP A CA 1
ATOM 1672 C C . ASP A 1 211 ? -12.269 2.769 4.045 1.00 93.06 211 ASP A C 1
ATOM 1674 O O . ASP A 1 211 ? -12.605 2.045 3.108 1.00 93.06 211 ASP A O 1
ATOM 1678 N N . THR A 1 212 ? -11.787 2.274 5.190 1.00 89.62 212 THR A N 1
ATOM 1679 C CA . THR A 1 212 ? -11.650 0.832 5.436 1.00 89.62 212 THR A CA 1
ATOM 1680 C C . THR A 1 212 ? -13.015 0.143 5.447 1.00 89.62 212 THR A C 1
ATOM 1682 O O . THR A 1 212 ? -13.200 -0.852 4.752 1.00 89.62 212 THR A O 1
ATOM 1685 N N . ILE A 1 213 ? -14.006 0.708 6.143 1.00 88.25 213 ILE A N 1
ATOM 1686 C CA . ILE A 1 213 ? -15.389 0.200 6.154 1.00 88.25 213 ILE A CA 1
ATOM 1687 C C . ILE A 1 213 ? -15.989 0.216 4.746 1.00 88.25 213 ILE A C 1
ATOM 1689 O O . ILE A 1 213 ? -16.588 -0.764 4.304 1.00 88.25 213 ILE A O 1
ATOM 1693 N N . LYS A 1 214 ? -15.817 1.319 4.010 1.00 90.12 214 LYS A N 1
ATOM 1694 C CA . LYS A 1 214 ? -16.301 1.412 2.630 1.00 90.12 214 LYS A CA 1
ATOM 1695 C C . LYS A 1 214 ? -15.642 0.375 1.726 1.00 90.12 214 LYS A C 1
ATOM 1697 O O . LYS A 1 214 ? -16.322 -0.170 0.865 1.00 90.12 214 LYS A O 1
ATOM 1702 N N . ALA A 1 215 ? -14.355 0.089 1.925 1.00 90.06 215 ALA A N 1
ATOM 1703 C CA . ALA A 1 215 ? -13.648 -0.942 1.175 1.00 90.06 215 ALA A CA 1
ATOM 1704 C C . ALA A 1 215 ? -14.217 -2.338 1.461 1.00 90.06 215 ALA A C 1
ATOM 1706 O O . ALA A 1 215 ? -14.427 -3.090 0.516 1.00 90.06 215 ALA A O 1
ATOM 1707 N N . ILE A 1 216 ? -14.537 -2.652 2.723 1.00 86.19 216 ILE A N 1
ATOM 1708 C CA . ILE A 1 216 ? -15.220 -3.904 3.101 1.00 86.19 216 ILE A CA 1
ATOM 1709 C C . ILE A 1 216 ? -16.546 -4.037 2.333 1.00 86.19 216 ILE A C 1
ATOM 1711 O O . ILE A 1 216 ? -16.794 -5.058 1.693 1.00 86.19 216 ILE A O 1
ATOM 1715 N N . ILE A 1 217 ? -17.361 -2.977 2.314 1.00 84.31 217 ILE A N 1
ATOM 1716 C CA . ILE A 1 217 ? -18.649 -2.971 1.600 1.00 84.31 217 ILE A CA 1
ATOM 1717 C C . ILE A 1 217 ? -18.459 -3.093 0.083 1.00 84.31 217 ILE A C 1
ATOM 1719 O O . ILE A 1 217 ? -19.151 -3.871 -0.568 1.00 84.31 217 ILE A O 1
ATOM 1723 N N . ALA A 1 218 ? -17.496 -2.371 -0.492 1.00 85.69 218 ALA A N 1
ATOM 1724 C CA . ALA A 1 218 ? -17.174 -2.445 -1.917 1.00 85.69 218 ALA A CA 1
ATOM 1725 C C . ALA A 1 218 ? -16.643 -3.824 -2.349 1.00 85.69 218 ALA A C 1
ATOM 1727 O O . ALA A 1 218 ? -16.800 -4.205 -3.506 1.00 85.69 218 ALA A O 1
ATOM 1728 N N . MET A 1 219 ? -16.042 -4.587 -1.430 1.00 84.31 219 MET A N 1
ATOM 1729 C CA . MET A 1 219 ? -15.644 -5.983 -1.653 1.00 84.31 219 MET A CA 1
ATOM 1730 C C . MET A 1 219 ? -16.829 -6.966 -1.594 1.00 84.31 219 MET A C 1
ATOM 1732 O O . MET A 1 219 ? -16.621 -8.161 -1.785 1.00 84.31 219 MET A O 1
ATOM 1736 N N . GLY A 1 220 ? -18.056 -6.486 -1.355 1.00 80.25 220 GLY A N 1
ATOM 1737 C CA . GLY A 1 220 ? -19.281 -7.293 -1.344 1.00 80.25 220 GLY A CA 1
ATOM 1738 C C . GLY A 1 220 ? -19.714 -7.782 0.039 1.00 80.25 220 GLY A C 1
ATOM 1739 O O . GLY A 1 220 ? -20.614 -8.612 0.131 1.00 80.25 220 GLY A O 1
ATOM 1740 N N . TYR A 1 221 ? -19.099 -7.287 1.115 1.00 80.31 221 TYR A N 1
ATOM 1741 C CA . TYR A 1 221 ? -19.459 -7.670 2.479 1.00 80.31 221 TYR A CA 1
ATOM 1742 C C . TYR A 1 221 ? -20.521 -6.726 3.043 1.00 80.31 221 TYR A C 1
ATOM 1744 O O . TYR A 1 221 ? -20.502 -5.515 2.822 1.00 80.31 221 TYR A O 1
ATOM 1752 N N . HIS A 1 222 ? -21.448 -7.271 3.821 1.00 75.38 222 HIS A N 1
ATOM 1753 C CA . HIS A 1 222 ? -22.468 -6.486 4.508 1.00 75.38 222 HIS A CA 1
ATOM 1754 C C . HIS A 1 222 ? -22.088 -6.321 5.972 1.00 75.38 222 HIS A C 1
ATOM 1756 O O . HIS A 1 222 ? -21.603 -7.265 6.576 1.00 75.38 222 HIS A O 1
ATOM 1762 N N . ILE A 1 223 ? -22.326 -5.142 6.547 1.00 73.75 223 ILE A N 1
ATOM 1763 C CA . ILE A 1 223 ? -22.085 -4.871 7.969 1.00 73.75 223 ILE A CA 1
ATOM 1764 C C . ILE A 1 223 ? -23.442 -4.736 8.650 1.00 73.75 223 ILE A C 1
ATOM 1766 O O . ILE A 1 223 ? -24.243 -3.877 8.277 1.00 73.75 223 ILE A O 1
ATOM 1770 N N . ALA A 1 224 ? -23.693 -5.580 9.646 1.00 67.69 224 ALA A N 1
ATOM 1771 C CA . ALA A 1 224 ? -24.919 -5.586 10.428 1.00 67.69 224 ALA A CA 1
ATOM 1772 C C . ALA A 1 224 ? -24.589 -5.445 11.924 1.00 67.69 224 ALA A C 1
ATOM 1774 O O . ALA A 1 224 ? -23.517 -5.869 12.356 1.00 67.69 224 ALA A O 1
ATOM 1775 N N . PRO A 1 225 ? -25.480 -4.845 12.730 1.00 61.59 225 PRO A N 1
ATOM 1776 C CA . PRO A 1 225 ? -25.291 -4.781 14.173 1.00 61.59 225 PRO A CA 1
ATOM 1777 C C . PRO A 1 225 ? -25.369 -6.186 14.793 1.00 61.59 225 PRO A C 1
ATOM 1779 O O . PRO A 1 225 ? -26.438 -6.792 14.826 1.00 61.59 225 PRO A O 1
ATOM 1782 N N . GLY A 1 226 ? -24.240 -6.681 15.302 1.00 60.91 226 GLY A N 1
ATOM 1783 C CA . GLY A 1 226 ? -24.153 -7.899 16.113 1.00 60.91 226 GLY A CA 1
ATOM 1784 C C . GLY A 1 226 ? -24.318 -7.619 17.612 1.00 60.91 226 GLY A C 1
ATOM 1785 O O . GLY A 1 226 ? -24.190 -6.477 18.067 1.00 60.91 226 GLY A O 1
ATOM 1786 N N . ARG A 1 227 ? -24.608 -8.659 18.403 1.00 54.22 227 ARG A N 1
ATOM 1787 C CA . ARG A 1 227 ? -24.505 -8.598 19.869 1.00 54.22 227 ARG A CA 1
ATOM 1788 C C . ARG A 1 227 ? -23.256 -9.354 20.298 1.00 54.22 227 ARG A C 1
ATOM 1790 O O . ARG A 1 227 ? -23.235 -10.559 20.085 1.00 54.22 227 ARG A O 1
ATOM 1797 N N . PRO A 1 228 ? -22.292 -8.696 20.959 1.00 54.62 228 PRO A N 1
ATOM 1798 C CA . PRO A 1 228 ? -21.098 -9.390 21.382 1.00 54.62 228 PRO A CA 1
ATOM 1799 C C . PRO A 1 228 ? -21.395 -10.467 22.424 1.00 54.62 228 PRO A C 1
ATOM 1801 O O . PRO A 1 228 ? -22.279 -10.243 23.262 1.00 54.62 228 PRO A O 1
ATOM 1804 N N . PRO A 1 229 ? -20.677 -11.611 22.452 1.00 52.03 229 PRO A N 1
ATOM 1805 C CA . PRO A 1 229 ? -20.988 -12.717 23.341 1.00 52.03 229 PRO A CA 1
ATOM 1806 C C . PRO A 1 229 ? -20.642 -12.300 24.776 1.00 52.03 229 PRO A C 1
ATOM 1808 O O . PRO A 1 229 ? -21.269 -12.753 25.728 1.00 52.03 229 PRO A O 1
ATOM 1811 N N . ASN A 1 230 ? -19.683 -11.372 24.917 1.00 61.19 230 ASN A N 1
ATOM 1812 C CA . ASN A 1 230 ? -19.207 -10.769 26.149 1.00 61.19 230 ASN A CA 1
ATOM 1813 C C . ASN A 1 230 ? -18.977 -9.263 25.970 1.00 61.19 230 ASN A C 1
ATOM 1815 O O . ASN A 1 230 ? -18.584 -8.784 24.910 1.00 61.19 230 ASN A O 1
ATOM 1819 N N . ARG A 1 231 ? -19.136 -8.490 27.051 1.00 65.31 231 ARG A N 1
ATOM 1820 C CA . ARG A 1 231 ? -18.750 -7.072 27.059 1.00 65.31 231 ARG A CA 1
ATOM 1821 C C . ARG A 1 231 ? -17.228 -6.955 26.928 1.00 65.31 231 ARG A C 1
ATOM 1823 O O . ARG A 1 231 ? -16.513 -7.274 27.881 1.00 65.31 231 ARG A O 1
ATOM 1830 N N . LEU A 1 232 ? -16.761 -6.464 25.780 1.00 69.94 232 LEU A N 1
ATOM 1831 C CA . LEU A 1 232 ? -15.342 -6.220 25.516 1.00 69.94 232 LEU A CA 1
ATOM 1832 C C . LEU A 1 232 ? -14.732 -5.321 26.600 1.00 69.94 232 LEU A C 1
ATOM 1834 O O . LEU A 1 232 ? -15.329 -4.328 27.031 1.00 69.94 232 LEU A O 1
ATOM 1838 N N . LYS A 1 233 ? -13.542 -5.701 27.069 1.00 82.00 233 LYS A N 1
ATOM 1839 C CA . LYS A 1 233 ? -12.772 -4.971 28.083 1.00 82.00 233 LYS A CA 1
ATOM 1840 C C . LYS A 1 233 ? -11.609 -4.254 27.412 1.00 82.00 233 LYS A C 1
ATOM 1842 O O . LYS A 1 233 ? -11.150 -4.669 26.358 1.00 82.00 233 LYS A O 1
ATOM 1847 N N . LEU A 1 234 ? -11.110 -3.200 28.048 1.00 85.19 234 LEU A N 1
ATOM 1848 C CA . LEU A 1 234 ? -9.869 -2.561 27.616 1.00 85.19 234 LEU A CA 1
ATOM 1849 C C . LEU A 1 234 ? -8.666 -3.385 28.081 1.00 85.19 234 LEU A C 1
ATOM 1851 O O . LEU A 1 234 ? -8.640 -3.880 29.217 1.00 85.19 234 LEU A O 1
ATOM 1855 N N . MET A 1 235 ? -7.658 -3.487 27.220 1.00 87.31 235 MET A N 1
ATOM 1856 C CA . MET A 1 235 ? -6.377 -4.097 27.548 1.00 87.31 235 MET A CA 1
ATOM 1857 C C . MET A 1 235 ? -5.661 -3.293 28.639 1.00 87.31 235 MET A C 1
ATOM 1859 O O . MET A 1 235 ? -5.717 -2.063 28.691 1.00 87.31 235 MET A O 1
ATOM 1863 N N . ARG A 1 236 ? -4.959 -3.998 29.533 1.00 89.56 236 ARG A N 1
ATOM 1864 C CA . ARG A 1 236 ? -4.149 -3.385 30.593 1.00 89.56 236 ARG A CA 1
ATOM 1865 C C . ARG A 1 236 ? -2.675 -3.617 30.313 1.00 89.56 236 ARG A C 1
ATOM 1867 O O . ARG A 1 236 ? -2.213 -4.753 30.343 1.00 89.56 236 ARG A O 1
ATOM 1874 N N . PHE A 1 237 ? -1.940 -2.531 30.121 1.00 91.44 237 PHE A N 1
ATOM 1875 C CA . PHE A 1 237 ? -0.495 -2.570 29.905 1.00 91.44 237 PHE A CA 1
ATOM 1876 C C . PHE A 1 237 ? 0.293 -2.307 31.202 1.00 91.44 237 PHE A C 1
ATOM 1878 O O . PHE A 1 237 ? -0.270 -1.750 32.152 1.00 91.44 237 PHE A O 1
ATOM 1885 N N . PRO A 1 238 ? 1.585 -2.674 31.290 1.00 92.94 238 PRO A N 1
ATOM 1886 C CA . PRO A 1 238 ? 2.447 -2.304 32.414 1.00 92.94 238 PRO A CA 1
ATOM 1887 C C . PRO A 1 238 ? 2.842 -0.812 32.383 1.00 92.94 238 PRO A C 1
ATOM 1889 O O . PRO A 1 238 ? 2.454 -0.060 31.489 1.00 92.94 238 PRO A O 1
ATOM 1892 N N . ASN A 1 239 ? 3.574 -0.339 33.399 1.00 92.56 239 ASN A N 1
ATOM 1893 C CA . ASN A 1 239 ? 3.950 1.081 33.529 1.00 92.56 239 ASN A CA 1
ATOM 1894 C C . ASN A 1 239 ? 4.985 1.557 32.501 1.00 92.56 239 ASN A C 1
ATOM 1896 O O . ASN A 1 239 ? 5.125 2.757 32.309 1.00 92.56 239 ASN A O 1
ATOM 1900 N N . ASN A 1 240 ? 5.664 0.650 31.802 1.00 92.19 240 ASN A N 1
ATOM 1901 C CA . ASN A 1 240 ? 6.532 0.996 30.674 1.00 92.19 240 ASN A CA 1
ATOM 1902 C C . ASN A 1 240 ? 5.762 1.612 29.490 1.00 92.19 240 ASN A C 1
ATOM 1904 O O . ASN A 1 240 ? 6.371 2.293 28.675 1.00 92.19 240 ASN A O 1
ATOM 1908 N N . PHE A 1 241 ? 4.440 1.420 29.415 1.00 93.50 241 PHE A N 1
ATOM 1909 C CA . PHE A 1 241 ? 3.579 2.076 28.425 1.00 93.50 241 PHE A CA 1
ATOM 1910 C C . PHE A 1 241 ? 3.062 3.452 28.868 1.00 93.50 241 PHE A C 1
ATOM 1912 O O . PHE A 1 241 ? 2.348 4.107 28.112 1.00 93.50 241 PHE A O 1
ATOM 1919 N N . LEU A 1 242 ? 3.380 3.896 30.089 1.00 95.50 242 LEU A N 1
ATOM 1920 C CA . LEU A 1 242 ? 2.974 5.209 30.578 1.00 95.50 242 LEU A CA 1
ATOM 1921 C C . LEU A 1 242 ? 3.902 6.288 30.013 1.00 95.50 242 LEU A C 1
ATOM 1923 O O . LEU A 1 242 ? 5.105 6.293 30.265 1.00 95.50 242 LEU A O 1
ATOM 1927 N N . MET A 1 243 ? 3.325 7.219 29.265 1.00 94.00 243 MET A N 1
ATOM 1928 C CA . MET A 1 243 ? 4.029 8.349 28.672 1.00 94.00 243 MET A CA 1
ATOM 1929 C C . MET A 1 243 ? 4.195 9.505 29.668 1.00 94.00 243 MET A C 1
ATOM 1931 O O . MET A 1 243 ? 3.492 9.606 30.675 1.00 94.00 243 MET A O 1
ATOM 1935 N N . SER A 1 244 ? 5.105 10.432 29.361 1.00 93.75 244 SER A N 1
ATOM 1936 C CA . SER A 1 244 ? 5.405 11.606 30.199 1.00 93.75 244 SER A CA 1
ATOM 1937 C C . SER A 1 244 ? 4.230 12.579 30.365 1.00 93.75 244 SER A C 1
ATOM 1939 O O . SER A 1 244 ? 4.155 13.282 31.368 1.00 93.75 244 SER A O 1
ATOM 1941 N N . ASN A 1 245 ? 3.291 12.599 29.417 1.00 93.12 245 ASN A N 1
ATOM 1942 C CA . ASN A 1 245 ? 2.039 13.364 29.469 1.00 93.12 245 ASN A CA 1
ATOM 1943 C C . ASN A 1 245 ? 0.906 12.634 30.229 1.00 93.12 245 ASN A C 1
ATOM 1945 O O . ASN A 1 245 ? -0.237 13.093 30.211 1.00 93.12 245 ASN A O 1
ATOM 1949 N N . GLY A 1 246 ? 1.196 11.488 30.856 1.00 93.69 246 GLY A N 1
ATOM 1950 C CA . GLY A 1 246 ? 0.222 10.658 31.569 1.00 93.69 246 GLY A CA 1
ATOM 1951 C C . GLY A 1 246 ? -0.659 9.789 30.665 1.00 93.69 246 GLY A C 1
ATOM 1952 O O . GLY A 1 246 ? -1.547 9.106 31.169 1.00 93.69 246 GLY A O 1
ATOM 1953 N N . TYR A 1 247 ? -0.433 9.798 29.347 1.00 96.00 247 TYR A N 1
ATOM 1954 C CA . TYR A 1 247 ? -1.134 8.918 28.416 1.00 96.00 247 TYR A CA 1
ATOM 1955 C C . TYR A 1 247 ? -0.636 7.479 28.547 1.00 96.00 247 TYR A C 1
ATOM 1957 O O . TYR A 1 247 ? 0.563 7.225 28.661 1.00 96.00 247 TYR A O 1
ATOM 1965 N N . LYS A 1 248 ? -1.567 6.532 28.501 1.00 95.88 248 LYS A N 1
ATOM 1966 C CA . LYS A 1 248 ? -1.286 5.103 28.447 1.00 95.88 248 LYS A CA 1
ATOM 1967 C C . LYS A 1 248 ? -2.331 4.463 27.541 1.00 95.88 248 LYS A C 1
ATOM 1969 O O . LYS A 1 248 ? -3.515 4.642 27.837 1.00 95.88 248 LYS A O 1
ATOM 1974 N N . PRO A 1 249 ? -1.922 3.751 26.481 1.00 94.62 249 PRO A N 1
ATOM 1975 C CA . PRO A 1 249 ? -2.878 3.203 25.545 1.00 94.62 249 PRO A CA 1
ATOM 1976 C C . PRO A 1 249 ? -3.720 2.100 26.188 1.00 94.62 249 PRO A C 1
ATOM 1978 O O . PRO A 1 249 ? -3.241 1.343 27.043 1.00 94.62 249 PRO A O 1
ATOM 1981 N N . ALA A 1 250 ? -4.977 2.018 25.771 1.00 92.38 250 ALA A N 1
ATOM 1982 C CA . ALA A 1 250 ? -5.960 1.067 26.268 1.00 92.38 250 ALA A CA 1
ATOM 1983 C C . ALA A 1 250 ? -6.916 0.612 25.143 1.00 92.38 250 ALA A C 1
ATOM 1985 O O . ALA A 1 250 ? -8.115 0.871 25.235 1.00 92.38 250 ALA A O 1
ATOM 1986 N N . PRO A 1 251 ? -6.423 -0.061 24.083 1.00 90.06 251 PRO A N 1
ATOM 1987 C CA . PRO A 1 251 ? -7.277 -0.635 23.042 1.00 90.06 251 PRO A CA 1
ATOM 1988 C C . PRO A 1 251 ? -8.232 -1.699 23.604 1.00 90.06 251 PRO A C 1
ATOM 1990 O O . PRO A 1 251 ? -8.016 -2.252 24.690 1.00 90.06 251 PRO A O 1
ATOM 1993 N N . LEU A 1 252 ? -9.288 -2.006 22.853 1.00 84.06 252 LEU A N 1
ATOM 1994 C CA . LEU A 1 252 ? -10.199 -3.107 23.157 1.00 84.06 252 LEU A CA 1
ATOM 1995 C C . LEU A 1 252 ? -9.484 -4.456 23.049 1.00 84.06 252 LEU A C 1
ATOM 1997 O O . LEU A 1 252 ? -8.724 -4.707 22.119 1.00 84.06 252 LEU A O 1
ATOM 2001 N N . ASP A 1 253 ? -9.763 -5.336 24.004 1.00 80.25 253 ASP A N 1
ATOM 2002 C CA . ASP A 1 253 ? -9.251 -6.699 24.027 1.00 80.25 253 ASP A CA 1
ATOM 2003 C C . ASP A 1 253 ? -10.119 -7.606 23.149 1.00 80.25 253 ASP A C 1
ATOM 2005 O O . ASP A 1 253 ? -11.211 -8.018 23.539 1.00 80.25 253 ASP A O 1
ATOM 2009 N N . THR A 1 254 ? -9.622 -7.894 21.951 1.00 76.56 254 THR A N 1
ATOM 2010 C CA . THR A 1 254 ? -10.272 -8.710 20.914 1.00 76.56 254 THR A CA 1
ATOM 2011 C C . THR A 1 254 ? -9.711 -10.137 20.849 1.00 76.56 254 THR A C 1
ATOM 2013 O O . THR A 1 254 ? -10.042 -10.893 19.939 1.00 76.56 254 THR A O 1
ATOM 2016 N N . ARG A 1 255 ? -8.843 -10.543 21.789 1.00 79.94 255 ARG A N 1
ATOM 2017 C CA . ARG A 1 255 ? -8.098 -11.818 21.708 1.00 79.94 255 ARG A CA 1
ATOM 2018 C C . ARG A 1 255 ? -8.981 -13.064 21.761 1.00 79.94 255 ARG A C 1
ATOM 2020 O O . ARG A 1 255 ? -8.585 -14.099 21.237 1.00 79.94 255 ARG A O 1
ATOM 2027 N N . GLU A 1 256 ? -10.148 -12.967 22.392 1.00 74.19 256 GLU A N 1
ATOM 2028 C CA . GLU A 1 256 ? -11.127 -14.060 22.470 1.00 74.19 256 GLU A CA 1
ATOM 2029 C C . GLU A 1 256 ? -11.935 -14.227 21.170 1.00 74.19 256 GLU A C 1
ATOM 2031 O O . GLU A 1 256 ? -12.560 -15.266 20.973 1.00 74.19 256 GLU A O 1
ATOM 2036 N N . ILE A 1 257 ? -11.904 -13.236 20.270 1.00 74.75 257 ILE A N 1
ATOM 2037 C CA . ILE A 1 257 ? -12.626 -13.266 18.996 1.00 74.75 257 ILE A CA 1
ATOM 2038 C C . ILE A 1 257 ? -11.806 -14.065 17.981 1.00 74.75 257 ILE A C 1
ATOM 2040 O O . ILE A 1 257 ? -10.704 -13.663 17.588 1.00 74.75 257 ILE A O 1
ATOM 2044 N N . GLN A 1 258 ? -12.358 -15.195 17.541 1.00 75.38 258 GLN A N 1
ATOM 2045 C CA . GLN A 1 258 ? -11.781 -16.028 16.488 1.00 75.38 258 GLN A CA 1
ATOM 2046 C C . GLN A 1 258 ? -12.475 -15.741 15.158 1.00 75.38 258 GLN A C 1
ATOM 2048 O O . GLN A 1 258 ? -13.700 -15.739 15.081 1.00 75.38 258 GLN A O 1
ATOM 2053 N N . LEU A 1 259 ? -11.677 -15.496 14.120 1.00 76.56 259 LEU A N 1
ATOM 2054 C CA . LEU A 1 259 ? -12.165 -15.318 12.756 1.00 76.56 259 LEU A CA 1
ATOM 2055 C C . LEU A 1 259 ? -12.249 -16.682 12.064 1.00 76.56 259 LEU A C 1
ATOM 2057 O O . LEU A 1 259 ? -11.353 -17.511 12.233 1.00 76.56 259 LEU A O 1
ATOM 2061 N N . ASP A 1 260 ? -13.311 -16.908 11.293 1.00 76.69 260 ASP A N 1
ATOM 2062 C CA . ASP A 1 260 ? -13.446 -18.106 10.461 1.00 76.69 260 ASP A CA 1
ATOM 2063 C C . ASP A 1 260 ? -12.598 -18.013 9.174 1.00 76.69 260 ASP A C 1
ATOM 2065 O O . ASP A 1 260 ? -11.997 -16.979 8.870 1.00 76.69 260 ASP A O 1
ATOM 2069 N N . GLU A 1 261 ? -12.534 -19.101 8.398 1.00 79.56 261 GLU A N 1
ATOM 2070 C CA . GLU A 1 261 ? -11.746 -19.145 7.155 1.00 79.56 261 GLU A CA 1
ATOM 2071 C C . GLU A 1 261 ? -12.197 -18.095 6.126 1.00 79.56 261 GLU A C 1
ATOM 2073 O O . GLU A 1 261 ? -11.361 -17.493 5.456 1.00 79.56 261 GLU A O 1
ATOM 2078 N N . LYS A 1 262 ? -13.501 -17.806 6.042 1.00 74.94 262 LYS A N 1
ATOM 2079 C CA . LYS A 1 262 ? -14.038 -16.814 5.096 1.00 74.94 262 LYS A CA 1
ATOM 2080 C C . LYS A 1 262 ? -13.635 -15.394 5.487 1.00 74.94 262 LYS A C 1
ATOM 2082 O O . LYS A 1 262 ? -13.373 -14.557 4.627 1.00 74.94 262 LYS A O 1
ATOM 2087 N N . MET A 1 263 ? -13.553 -15.109 6.782 1.00 73.50 263 MET A N 1
ATOM 2088 C CA . MET A 1 263 ? -13.068 -13.829 7.290 1.00 73.50 263 MET A CA 1
ATOM 2089 C C . MET A 1 263 ? -11.570 -13.663 7.067 1.00 73.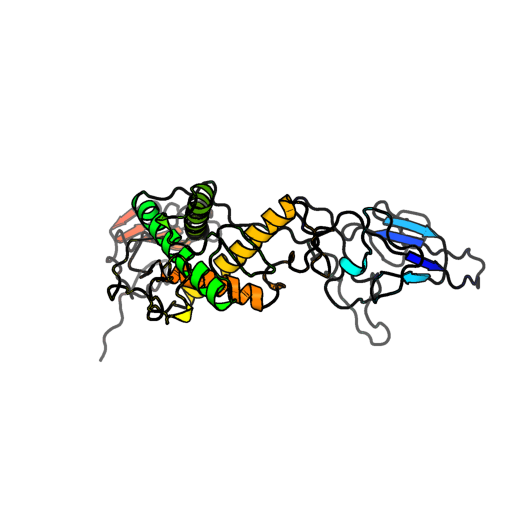50 263 MET A C 1
ATOM 2091 O O . MET A 1 263 ? -11.114 -12.543 6.842 1.00 73.50 263 MET A O 1
ATOM 2095 N N . MET A 1 264 ? -10.803 -14.754 7.064 1.00 85.31 264 MET A N 1
ATOM 2096 C CA . MET A 1 264 ? -9.388 -14.700 6.697 1.00 85.31 264 MET A CA 1
ATOM 2097 C C . MET A 1 264 ? -9.189 -14.306 5.225 1.00 85.31 264 MET A C 1
ATOM 2099 O O . MET A 1 264 ? -8.257 -13.557 4.928 1.00 85.31 264 MET A O 1
ATOM 2103 N N . ASP A 1 265 ? -10.098 -14.684 4.321 1.00 87.12 265 ASP A N 1
ATOM 2104 C CA . ASP A 1 265 ? -10.073 -14.181 2.939 1.00 87.12 265 ASP A CA 1
ATOM 2105 C C . ASP A 1 265 ? -10.288 -12.658 2.890 1.00 87.12 265 ASP A C 1
ATOM 2107 O O . ASP A 1 265 ? -9.578 -11.945 2.173 1.00 87.12 265 ASP A O 1
ATOM 2111 N N . LEU A 1 266 ? -11.214 -12.126 3.699 1.00 86.06 266 LEU A N 1
ATOM 2112 C CA . LEU A 1 266 ? -11.403 -10.677 3.835 1.00 86.06 266 LEU A CA 1
ATOM 2113 C C . LEU A 1 266 ? -10.160 -9.988 4.421 1.00 86.06 266 LEU A C 1
ATOM 2115 O O . LEU A 1 266 ? -9.778 -8.921 3.937 1.00 86.06 266 LEU A O 1
ATOM 2119 N N . VAL A 1 267 ? -9.500 -10.589 5.421 1.00 89.12 267 VAL A N 1
ATOM 2120 C CA . VAL A 1 267 ? -8.230 -10.083 5.981 1.00 89.12 267 VAL A CA 1
ATOM 2121 C C . VAL A 1 267 ? -7.193 -9.911 4.868 1.00 89.12 267 VAL A C 1
ATOM 2123 O O . VAL A 1 267 ? -6.563 -8.856 4.780 1.00 89.12 267 VAL A O 1
ATOM 2126 N N . GLU A 1 268 ? -7.023 -10.915 4.004 1.00 90.44 268 GLU A N 1
ATOM 2127 C CA . GLU A 1 268 ? -6.063 -10.868 2.894 1.00 90.44 268 GLU A CA 1
ATOM 2128 C C . GLU A 1 268 ? -6.451 -9.820 1.839 1.00 90.44 268 GLU A C 1
ATOM 2130 O O . GLU A 1 268 ? -5.596 -9.063 1.363 1.00 90.44 268 GLU A O 1
ATOM 2135 N N . LEU A 1 269 ? -7.741 -9.709 1.504 1.00 91.38 269 LEU A N 1
ATOM 2136 C CA . LEU A 1 269 ? -8.240 -8.687 0.579 1.00 91.38 269 LEU A CA 1
ATOM 2137 C C . LEU A 1 269 ? -8.000 -7.267 1.109 1.00 91.38 269 LEU A C 1
ATOM 2139 O O . LEU A 1 269 ? -7.536 -6.401 0.357 1.00 91.38 269 LEU A O 1
ATOM 2143 N N . LEU A 1 270 ? -8.257 -7.026 2.397 1.00 90.44 270 LEU A N 1
ATOM 2144 C CA . LEU A 1 270 ? -7.979 -5.744 3.043 1.00 90.44 270 LEU A CA 1
ATOM 2145 C C . LEU A 1 270 ? -6.483 -5.456 3.096 1.00 90.44 270 LEU A C 1
ATOM 2147 O O . LEU A 1 270 ? -6.070 -4.373 2.685 1.00 90.44 270 LEU A O 1
ATOM 2151 N N . ALA A 1 271 ? -5.658 -6.424 3.497 1.00 93.81 271 ALA A N 1
ATOM 2152 C CA . ALA A 1 271 ? -4.212 -6.252 3.576 1.00 93.81 271 ALA A CA 1
ATOM 2153 C C . ALA A 1 271 ? -3.592 -5.927 2.202 1.00 93.81 271 ALA A C 1
ATOM 2155 O O . ALA A 1 271 ? -2.713 -5.058 2.091 1.00 93.81 271 ALA A O 1
ATOM 2156 N N . LYS A 1 272 ? -4.094 -6.569 1.139 1.00 94.88 272 LYS A N 1
ATOM 2157 C CA . LYS A 1 272 ? -3.752 -6.259 -0.255 1.00 94.88 272 LYS A CA 1
ATOM 2158 C C . LYS A 1 272 ? -4.211 -4.858 -0.654 1.00 94.88 272 LYS A C 1
ATOM 2160 O O . LYS A 1 272 ? -3.433 -4.112 -1.255 1.00 94.88 272 LYS A O 1
ATOM 2165 N N . ASN A 1 273 ? -5.442 -4.478 -0.312 1.00 94.94 273 ASN A N 1
ATOM 2166 C CA . ASN A 1 273 ? -5.969 -3.149 -0.611 1.00 94.94 273 ASN A CA 1
ATOM 2167 C C . ASN A 1 273 ? -5.170 -2.048 0.103 1.00 94.94 273 ASN A C 1
ATOM 2169 O O . ASN A 1 273 ? -4.800 -1.064 -0.532 1.00 94.94 273 ASN A O 1
ATOM 2173 N N . THR A 1 274 ? -4.807 -2.240 1.375 1.00 93.56 274 THR A N 1
ATOM 2174 C CA . THR A 1 274 ? -3.935 -1.329 2.132 1.00 93.56 274 THR A CA 1
ATOM 2175 C C . THR A 1 274 ? -2.615 -1.090 1.402 1.00 93.56 274 THR A C 1
ATOM 2177 O O . THR A 1 274 ? -2.207 0.060 1.219 1.00 93.56 274 THR A O 1
ATOM 2180 N N . HIS A 1 275 ? -1.967 -2.157 0.921 1.00 94.75 275 HIS A N 1
ATOM 2181 C CA . HIS A 1 275 ? -0.737 -2.033 0.136 1.00 94.75 275 HIS A CA 1
ATOM 2182 C C . HIS A 1 275 ? -0.956 -1.253 -1.162 1.00 94.75 275 HIS A C 1
ATOM 2184 O O . HIS A 1 275 ? -0.140 -0.412 -1.534 1.00 94.75 275 HIS A O 1
ATOM 2190 N N . TYR A 1 276 ? -2.068 -1.490 -1.856 1.00 95.12 276 TYR A N 1
ATOM 2191 C CA . TYR A 1 276 ? -2.363 -0.798 -3.109 1.00 95.12 276 TYR A CA 1
ATOM 2192 C C . TYR A 1 276 ? -2.685 0.681 -2.900 1.00 95.12 276 TYR A C 1
ATOM 2194 O O . TYR A 1 276 ? -2.232 1.501 -3.699 1.00 95.12 276 TYR A O 1
ATOM 2202 N N . VAL A 1 277 ? -3.408 1.045 -1.836 1.00 94.19 277 VAL A N 1
ATOM 2203 C CA . VAL A 1 277 ? -3.656 2.449 -1.467 1.00 94.19 277 VAL A CA 1
ATOM 2204 C C . VAL A 1 277 ? -2.329 3.154 -1.187 1.00 94.19 277 VAL A C 1
ATOM 2206 O O . VAL A 1 277 ? -2.060 4.209 -1.765 1.00 94.19 277 VAL A O 1
ATOM 2209 N N . TRP A 1 278 ? -1.460 2.534 -0.381 1.00 94.31 278 TRP A N 1
ATOM 2210 C CA . TRP A 1 278 ? -0.114 3.043 -0.109 1.00 94.31 278 TRP A CA 1
ATOM 2211 C C . TRP A 1 278 ? 0.710 3.211 -1.393 1.00 94.31 278 TRP A C 1
ATOM 2213 O O . TRP A 1 278 ? 1.308 4.266 -1.619 1.00 94.31 278 TRP A O 1
ATOM 2223 N N . ALA A 1 279 ? 0.714 2.199 -2.263 1.00 94.88 279 ALA A N 1
ATOM 2224 C CA . ALA A 1 279 ? 1.470 2.225 -3.508 1.00 94.88 279 ALA A CA 1
ATOM 2225 C C . ALA A 1 279 ? 0.953 3.319 -4.455 1.00 94.88 279 ALA A C 1
ATOM 2227 O O . ALA A 1 279 ? 1.755 4.043 -5.044 1.00 94.88 279 ALA A O 1
ATOM 2228 N N . LYS A 1 280 ? -0.372 3.487 -4.568 1.00 94.62 280 LYS A N 1
ATOM 2229 C CA . LYS A 1 280 ? -0.996 4.526 -5.398 1.00 94.62 280 LYS A CA 1
ATOM 2230 C C . LYS A 1 280 ? -0.632 5.930 -4.908 1.00 94.62 280 LYS A C 1
ATOM 2232 O O . LYS A 1 280 ? -0.248 6.765 -5.723 1.00 94.62 280 LYS A O 1
ATOM 2237 N N . ASP A 1 281 ? -0.684 6.181 -3.598 1.00 93.94 281 ASP A N 1
ATOM 2238 C CA . ASP A 1 281 ? -0.267 7.462 -3.004 1.00 93.94 281 ASP A CA 1
ATOM 2239 C C . ASP A 1 281 ? 1.226 7.748 -3.243 1.00 93.94 281 ASP A C 1
ATOM 2241 O O . ASP A 1 281 ? 1.607 8.843 -3.666 1.00 93.94 281 ASP A O 1
ATOM 2245 N N . LYS A 1 282 ? 2.087 6.743 -3.045 1.00 94.12 282 LYS A N 1
ATOM 2246 C CA . LYS A 1 282 ? 3.526 6.852 -3.317 1.00 94.12 282 LYS A CA 1
ATOM 2247 C C . LYS A 1 282 ? 3.805 7.198 -4.777 1.00 94.12 282 LYS A C 1
ATOM 2249 O O . LYS A 1 282 ? 4.545 8.149 -5.036 1.00 94.12 282 LYS A O 1
ATOM 2254 N N . ILE A 1 283 ? 3.191 6.482 -5.717 1.00 93.31 283 ILE A N 1
ATOM 2255 C CA . ILE A 1 283 ? 3.334 6.743 -7.156 1.00 93.31 283 ILE A CA 1
ATOM 2256 C C . ILE A 1 283 ? 2.820 8.145 -7.503 1.00 93.31 283 ILE A C 1
ATOM 2258 O O . ILE A 1 283 ? 3.514 8.890 -8.192 1.00 93.31 283 ILE A O 1
ATOM 2262 N N . GLY A 1 284 ? 1.679 8.564 -6.943 1.00 92.88 284 GLY A N 1
ATOM 2263 C CA . GLY A 1 284 ? 1.152 9.925 -7.100 1.00 92.88 284 GLY A CA 1
ATOM 2264 C C . GLY A 1 284 ? 2.109 11.018 -6.601 1.00 92.88 284 GLY A C 1
ATOM 2265 O O . GLY A 1 284 ? 2.180 12.100 -7.178 1.00 92.88 284 GLY A O 1
ATOM 2266 N N . LYS A 1 285 ? 2.928 10.723 -5.583 1.00 93.56 285 LYS A N 1
ATOM 2267 C CA . LYS A 1 285 ? 4.004 11.601 -5.075 1.00 93.56 285 LYS A CA 1
ATOM 2268 C C . LYS A 1 285 ? 5.310 11.513 -5.882 1.00 93.56 285 LYS A C 1
ATOM 2270 O O . LYS A 1 285 ? 6.324 12.112 -5.486 1.00 93.56 285 LYS A O 1
ATOM 2275 N N . GLY A 1 286 ? 5.304 10.778 -6.992 1.00 90.44 286 GLY A N 1
ATOM 2276 C CA . GLY A 1 286 ? 6.433 10.578 -7.896 1.00 90.44 286 GLY A CA 1
ATOM 2277 C C . GLY A 1 286 ? 7.426 9.511 -7.438 1.00 90.44 286 GLY A C 1
ATOM 2278 O O . GLY A 1 286 ? 8.578 9.550 -7.866 1.00 90.44 286 GLY A O 1
ATOM 2279 N N . TRP A 1 287 ? 7.029 8.602 -6.540 1.00 93.38 287 TRP A N 1
ATOM 2280 C CA . TRP A 1 287 ? 7.864 7.453 -6.196 1.00 93.38 287 TRP A CA 1
ATOM 2281 C C . TRP A 1 287 ? 7.790 6.381 -7.273 1.00 93.38 287 TRP A C 1
ATOM 2283 O O . TRP A 1 287 ? 6.741 6.141 -7.865 1.00 93.38 287 TRP A O 1
ATOM 2293 N N . THR A 1 288 ? 8.910 5.709 -7.494 1.00 90.50 288 THR A N 1
ATOM 2294 C CA . THR A 1 288 ? 9.034 4.654 -8.500 1.00 90.50 288 THR A CA 1
ATOM 2295 C C . THR A 1 288 ? 9.750 3.445 -7.919 1.00 90.50 288 THR A C 1
ATOM 2297 O O . THR A 1 288 ? 10.435 3.531 -6.901 1.00 90.50 288 THR A O 1
ATOM 2300 N N . TYR A 1 289 ? 9.568 2.296 -8.550 1.00 89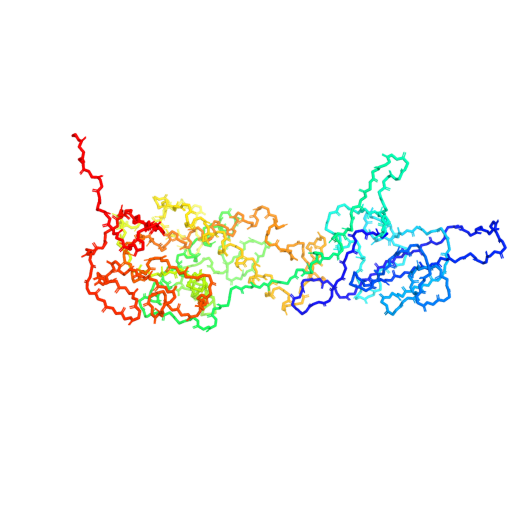.12 289 TYR A N 1
ATOM 2301 C CA . TYR A 1 289 ? 10.267 1.078 -8.205 1.00 89.12 289 TYR A CA 1
ATOM 2302 C C . TYR A 1 289 ? 11.781 1.272 -8.345 1.00 89.12 289 TYR A C 1
ATOM 2304 O O . TYR A 1 289 ? 12.254 1.932 -9.276 1.00 89.12 289 TYR A O 1
ATOM 2312 N N . GLY A 1 290 ? 12.519 0.685 -7.412 1.00 85.38 290 GLY A N 1
ATOM 2313 C CA . GLY A 1 290 ? 13.965 0.526 -7.469 1.00 85.38 290 GLY A CA 1
ATOM 2314 C C . GLY A 1 290 ? 14.378 -0.654 -6.600 1.00 85.38 290 GLY A C 1
ATOM 2315 O O . GLY A 1 290 ? 13.641 -1.047 -5.701 1.00 85.38 290 GLY A O 1
ATOM 2316 N N . ALA A 1 291 ? 15.551 -1.230 -6.856 1.00 81.44 291 ALA A N 1
ATOM 2317 C CA . ALA A 1 291 ? 16.013 -2.414 -6.126 1.00 81.44 291 ALA A CA 1
ATOM 2318 C C . ALA A 1 291 ? 16.162 -2.176 -4.610 1.00 81.44 291 ALA A C 1
ATOM 2320 O O . ALA A 1 291 ? 16.040 -3.114 -3.827 1.00 81.44 291 ALA A O 1
ATOM 2321 N N . ASN A 1 292 ? 16.391 -0.924 -4.205 1.00 83.81 292 ASN A N 1
ATOM 2322 C CA . ASN A 1 292 ? 16.521 -0.497 -2.816 1.00 83.81 292 ASN A CA 1
ATOM 2323 C C . ASN A 1 292 ? 15.641 0.729 -2.548 1.00 83.81 292 ASN A C 1
ATOM 2325 O O . ASN A 1 292 ? 15.329 1.495 -3.466 1.00 83.81 292 ASN A O 1
ATOM 2329 N N . ASP A 1 293 ? 15.282 0.934 -1.282 1.00 87.12 293 ASP A N 1
ATOM 2330 C CA . ASP A 1 293 ? 14.637 2.169 -0.846 1.00 87.12 293 ASP A CA 1
ATOM 2331 C C . ASP A 1 293 ? 15.643 3.331 -0.860 1.00 87.12 293 ASP A C 1
ATOM 2333 O O . ASP A 1 293 ? 16.681 3.283 -0.201 1.00 87.12 293 ASP A O 1
ATOM 2337 N N . ASP A 1 294 ? 15.314 4.396 -1.591 1.00 88.19 294 ASP A N 1
ATOM 2338 C CA . ASP A 1 294 ? 16.092 5.635 -1.626 1.00 88.19 294 ASP A CA 1
ATOM 2339 C C . ASP A 1 294 ? 15.147 6.849 -1.595 1.00 88.19 294 ASP A C 1
ATOM 2341 O O . ASP A 1 294 ? 14.533 7.199 -2.610 1.00 88.19 294 ASP A O 1
ATOM 2345 N N . PRO A 1 295 ? 15.017 7.530 -0.441 1.00 89.19 295 PRO A N 1
ATOM 2346 C CA . PRO A 1 295 ? 14.167 8.708 -0.314 1.00 89.19 295 PRO A CA 1
ATOM 2347 C C . PRO A 1 295 ? 14.598 9.907 -1.166 1.00 89.19 295 PRO A C 1
ATOM 2349 O O . PRO A 1 295 ? 13.741 10.711 -1.534 1.00 89.19 295 PRO A O 1
ATOM 2352 N N . LEU A 1 296 ? 15.891 10.048 -1.487 1.00 88.00 296 LEU A N 1
ATOM 2353 C CA . LEU A 1 296 ? 16.408 11.189 -2.251 1.00 88.00 296 LEU A CA 1
ATOM 2354 C C . LEU A 1 296 ? 15.977 11.107 -3.713 1.00 88.00 296 LEU A C 1
ATOM 2356 O O . LEU A 1 296 ? 15.560 12.103 -4.303 1.00 88.00 296 LEU A O 1
ATOM 2360 N N . THR A 1 297 ? 16.038 9.904 -4.281 1.00 85.50 297 THR A N 1
ATOM 2361 C CA . THR A 1 297 ? 15.613 9.637 -5.661 1.00 85.50 297 THR A CA 1
ATOM 2362 C C . THR A 1 297 ? 14.181 9.100 -5.755 1.00 85.50 297 THR A C 1
ATOM 2364 O O . THR A 1 297 ? 13.708 8.802 -6.852 1.00 85.50 297 THR A O 1
ATOM 2367 N N . LYS A 1 298 ? 13.467 9.037 -4.619 1.00 91.94 298 LYS A N 1
ATOM 2368 C CA . LYS A 1 298 ? 12.096 8.519 -4.471 1.00 91.94 298 LYS A CA 1
ATOM 2369 C C . LYS A 1 298 ? 11.938 7.106 -5.046 1.00 91.94 298 LYS A C 1
ATOM 2371 O O . LYS A 1 298 ? 11.021 6.831 -5.825 1.00 91.94 298 LYS A O 1
ATOM 2376 N N . ARG A 1 299 ? 12.833 6.202 -4.655 1.00 89.19 299 ARG A N 1
ATOM 2377 C CA . ARG A 1 299 ? 12.808 4.784 -5.034 1.00 89.19 299 ARG A CA 1
ATOM 2378 C C . ARG A 1 299 ? 12.296 3.929 -3.901 1.00 89.19 299 ARG A C 1
ATOM 2380 O O . ARG A 1 299 ? 12.597 4.210 -2.743 1.00 89.19 299 ARG A O 1
ATOM 2387 N N . SER A 1 300 ? 11.551 2.881 -4.234 1.00 90.75 300 SER A N 1
ATOM 2388 C CA . SER A 1 300 ? 11.224 1.849 -3.259 1.00 90.75 300 SER A CA 1
ATOM 2389 C C . SER A 1 300 ? 11.162 0.456 -3.863 1.00 90.75 300 SER A C 1
ATOM 2391 O O . SER A 1 300 ? 10.552 0.255 -4.916 1.00 90.75 300 SER A O 1
ATOM 2393 N N . CYS A 1 301 ? 11.733 -0.517 -3.154 1.00 89.81 301 CYS A N 1
ATOM 2394 C CA . CYS A 1 301 ? 11.676 -1.931 -3.533 1.00 89.81 301 CYS A CA 1
ATOM 2395 C C . CYS A 1 301 ? 10.304 -2.560 -3.272 1.00 89.81 301 CYS A C 1
ATOM 2397 O O . CYS A 1 301 ? 9.976 -3.603 -3.835 1.00 89.81 301 CYS A O 1
ATOM 2399 N N . HIS A 1 302 ? 9.464 -1.890 -2.482 1.00 91.50 302 HIS A N 1
ATOM 2400 C CA . HIS A 1 302 ? 8.134 -2.360 -2.114 1.00 91.50 302 HIS A CA 1
ATOM 2401 C C . HIS A 1 302 ? 7.039 -1.949 -3.110 1.00 91.50 302 HIS A C 1
ATOM 2403 O O . HIS A 1 302 ? 5.896 -2.378 -2.975 1.00 91.50 302 HIS A O 1
ATOM 2409 N N . LEU A 1 303 ? 7.355 -1.164 -4.148 1.00 91.88 303 LEU A N 1
ATOM 2410 C CA . LEU A 1 303 ? 6.413 -0.799 -5.216 1.00 91.88 303 LEU A CA 1
ATOM 2411 C C . LEU A 1 303 ? 6.239 -1.927 -6.251 1.00 91.88 303 LEU A C 1
ATOM 2413 O O . LEU A 1 303 ? 6.476 -1.756 -7.452 1.00 91.88 303 LEU A O 1
ATOM 2417 N N . VAL A 1 304 ? 5.806 -3.080 -5.752 1.00 89.44 304 VAL A N 1
ATOM 2418 C CA . VAL A 1 304 ? 5.554 -4.335 -6.471 1.00 89.44 304 VAL A CA 1
ATOM 2419 C C . VAL A 1 304 ? 4.159 -4.874 -6.115 1.00 89.44 304 VAL A C 1
ATOM 2421 O O . VAL A 1 304 ? 3.577 -4.428 -5.118 1.00 89.44 304 VAL A O 1
ATOM 2424 N N . PRO A 1 305 ? 3.592 -5.822 -6.894 1.00 90.69 305 PRO A N 1
ATOM 2425 C CA . PRO A 1 305 ? 2.334 -6.465 -6.525 1.00 90.69 305 PRO A CA 1
ATOM 2426 C C . PRO A 1 305 ? 2.422 -7.090 -5.132 1.00 90.69 305 PRO A C 1
ATOM 2428 O O . PRO A 1 305 ? 3.484 -7.574 -4.746 1.00 90.69 305 PRO A O 1
ATOM 2431 N N . TYR A 1 306 ? 1.302 -7.089 -4.400 1.00 91.75 306 TYR A N 1
ATOM 2432 C CA . TYR A 1 306 ? 1.237 -7.527 -3.001 1.00 91.75 306 TYR A CA 1
ATOM 2433 C C . TYR A 1 306 ? 1.878 -8.904 -2.789 1.00 91.75 306 TYR A C 1
ATOM 2435 O O . TYR A 1 306 ? 2.652 -9.077 -1.855 1.00 91.75 306 TYR A O 1
ATOM 2443 N N . ASP A 1 307 ? 1.677 -9.836 -3.722 1.00 89.31 307 ASP A N 1
ATOM 2444 C CA . ASP A 1 307 ? 2.219 -11.199 -3.674 1.00 89.31 307 ASP A CA 1
ATOM 2445 C C . ASP A 1 307 ? 3.756 -11.254 -3.622 1.00 89.31 307 ASP A C 1
ATOM 2447 O O . ASP A 1 307 ? 4.314 -12.201 -3.070 1.00 89.31 307 ASP A O 1
ATOM 2451 N N . PHE A 1 308 ? 4.448 -10.215 -4.095 1.00 88.12 308 PHE A N 1
ATOM 2452 C CA . PHE A 1 308 ? 5.913 -10.117 -4.108 1.00 88.12 308 PHE A CA 1
ATOM 2453 C C . PHE A 1 308 ? 6.484 -9.203 -3.018 1.00 88.12 308 PHE A C 1
ATOM 2455 O O . PHE A 1 308 ? 7.697 -9.011 -2.951 1.00 88.12 308 PHE A O 1
ATOM 2462 N N . VAL A 1 309 ? 5.634 -8.619 -2.172 1.00 88.88 309 VAL A N 1
ATOM 2463 C CA . VAL A 1 309 ? 6.076 -7.798 -1.041 1.00 88.88 309 VAL A CA 1
ATOM 2464 C C . VAL A 1 309 ? 6.699 -8.685 0.043 1.00 88.88 309 VAL A C 1
ATOM 2466 O O . VAL A 1 309 ? 6.311 -9.844 0.218 1.00 88.88 309 VAL A O 1
ATOM 2469 N N . ASP A 1 310 ? 7.655 -8.118 0.780 1.00 88.75 310 ASP A N 1
ATOM 2470 C CA . ASP A 1 310 ? 8.293 -8.733 1.945 1.00 88.75 310 ASP A CA 1
ATOM 2471 C C . ASP A 1 310 ? 7.261 -9.246 2.966 1.00 88.75 310 ASP A C 1
ATOM 2473 O O . ASP A 1 310 ? 6.257 -8.581 3.249 1.00 88.75 310 ASP A O 1
ATOM 2477 N N . SER A 1 311 ? 7.514 -10.430 3.532 1.00 90.00 311 SER A N 1
ATOM 2478 C CA . SER A 1 311 ? 6.587 -11.089 4.455 1.00 90.00 311 SER A CA 1
ATOM 2479 C C . SER A 1 311 ? 6.283 -10.237 5.681 1.00 90.00 311 SER A C 1
ATOM 2481 O O . SER A 1 311 ? 5.131 -10.185 6.087 1.00 90.00 311 SER A O 1
ATOM 2483 N N . ARG A 1 312 ? 7.251 -9.476 6.203 1.00 88.75 312 ARG A N 1
ATOM 2484 C CA . ARG A 1 312 ? 7.052 -8.617 7.378 1.00 88.75 312 ARG A CA 1
ATOM 2485 C C . ARG A 1 312 ? 6.013 -7.527 7.129 1.00 88.75 312 ARG A C 1
ATOM 2487 O O . ARG A 1 312 ? 5.243 -7.192 8.024 1.00 88.75 312 ARG A O 1
ATOM 2494 N N . ILE A 1 313 ? 5.982 -6.963 5.920 1.00 88.06 313 ILE A N 1
ATOM 2495 C CA . ILE A 1 313 ? 4.984 -5.949 5.547 1.00 88.06 313 ILE A CA 1
ATOM 2496 C C . ILE A 1 313 ? 3.617 -6.608 5.363 1.00 88.06 313 ILE A C 1
ATOM 2498 O O . ILE A 1 313 ? 2.608 -6.054 5.797 1.00 88.06 313 ILE A O 1
ATOM 2502 N N . LYS A 1 314 ? 3.576 -7.803 4.761 1.00 92.06 314 LYS A N 1
ATOM 2503 C CA . LYS A 1 314 ? 2.334 -8.578 4.656 1.00 92.06 314 LYS A CA 1
ATOM 2504 C C . LYS A 1 314 ? 1.767 -8.892 6.037 1.00 92.06 314 LYS A C 1
ATOM 2506 O O . LYS A 1 314 ? 0.598 -8.615 6.270 1.00 92.06 314 LYS A O 1
ATOM 2511 N N . ASP A 1 315 ? 2.604 -9.379 6.950 1.00 91.50 315 ASP A N 1
ATOM 2512 C CA . ASP A 1 315 ? 2.246 -9.686 8.335 1.00 91.50 315 ASP A CA 1
ATOM 2513 C C . ASP A 1 315 ? 1.714 -8.451 9.063 1.00 91.50 315 ASP A C 1
ATOM 2515 O O . ASP A 1 315 ? 0.664 -8.524 9.694 1.00 91.50 315 ASP A O 1
ATOM 2519 N N . ALA A 1 316 ? 2.368 -7.296 8.910 1.00 87.69 316 ALA A N 1
ATOM 2520 C CA . ALA A 1 316 ? 1.897 -6.042 9.495 1.00 87.69 316 ALA A CA 1
ATOM 2521 C C . ALA A 1 316 ? 0.524 -5.610 8.940 1.00 87.69 316 ALA A C 1
ATOM 2523 O O . ALA A 1 316 ? -0.375 -5.266 9.709 1.00 87.69 316 ALA A O 1
ATOM 2524 N N . ASN A 1 317 ? 0.330 -5.669 7.617 1.00 90.62 317 ASN A N 1
ATOM 2525 C CA . ASN A 1 317 ? -0.951 -5.321 6.992 1.00 90.62 317 ASN A CA 1
ATOM 2526 C C . ASN A 1 317 ? -2.067 -6.301 7.386 1.00 90.62 317 ASN A C 1
ATOM 2528 O O . ASN A 1 317 ? -3.207 -5.882 7.593 1.00 90.62 317 ASN A O 1
ATOM 2532 N N . ARG A 1 318 ? -1.745 -7.593 7.520 1.00 91.56 318 ARG A N 1
ATOM 2533 C CA . ARG A 1 318 ? -2.677 -8.621 7.996 1.00 91.56 318 ARG A CA 1
ATOM 2534 C C . ARG A 1 318 ? -3.054 -8.429 9.447 1.00 91.56 318 ARG A C 1
ATOM 2536 O O . ARG A 1 318 ? -4.236 -8.501 9.758 1.00 91.56 318 ARG A O 1
ATOM 2543 N N . ALA A 1 319 ? -2.085 -8.154 10.316 1.00 87.00 319 ALA A N 1
ATOM 2544 C CA . ALA A 1 319 ? -2.337 -7.893 11.727 1.00 87.00 319 ALA A CA 1
ATOM 2545 C C . ALA A 1 319 ? -3.288 -6.701 11.889 1.00 87.00 319 ALA A C 1
ATOM 2547 O O . ALA A 1 319 ? -4.301 -6.809 12.571 1.00 87.00 319 ALA A O 1
ATOM 2548 N N . MET A 1 320 ? -3.032 -5.603 11.172 1.00 84.00 320 MET A N 1
ATOM 2549 C CA . MET A 1 320 ? -3.930 -4.448 11.159 1.00 84.00 320 MET A CA 1
ATOM 2550 C C . MET A 1 320 ? -5.337 -4.813 10.659 1.00 84.00 320 MET A C 1
ATOM 2552 O O . MET A 1 320 ? -6.324 -4.472 11.304 1.00 84.00 320 MET A O 1
ATOM 2556 N N . SER A 1 321 ? -5.436 -5.520 9.530 1.00 86.31 321 SER A N 1
ATOM 2557 C CA . SER A 1 321 ? -6.728 -5.905 8.940 1.00 86.31 321 SER A CA 1
ATOM 2558 C C . SER A 1 321 ? -7.513 -6.855 9.849 1.00 86.31 321 SER A C 1
ATOM 2560 O O . SER A 1 321 ? -8.721 -6.709 10.000 1.00 86.31 321 SER A O 1
ATOM 2562 N N . THR A 1 322 ? -6.817 -7.776 10.516 1.00 84.62 322 THR A N 1
ATOM 2563 C CA . THR A 1 322 ? -7.386 -8.702 11.503 1.00 84.62 322 THR A CA 1
ATOM 2564 C C . THR A 1 322 ? -8.002 -7.947 12.670 1.00 84.62 322 THR A C 1
ATOM 2566 O O . THR A 1 322 ? -9.126 -8.243 13.056 1.00 84.62 322 THR A O 1
ATOM 2569 N N . GLU A 1 323 ? -7.302 -6.954 13.219 1.00 80.69 323 GLU A N 1
ATOM 2570 C CA . GLU A 1 323 ? -7.826 -6.172 14.341 1.00 80.69 323 GLU A CA 1
ATOM 2571 C C . GLU A 1 323 ? -9.015 -5.292 13.943 1.00 80.69 323 GLU A C 1
ATOM 2573 O O . GLU A 1 323 ? -9.967 -5.170 14.712 1.00 80.69 323 GLU A O 1
ATOM 2578 N N . VAL A 1 324 ? -9.018 -4.742 12.723 1.00 79.25 324 VAL A N 1
ATOM 2579 C CA . VAL A 1 324 ? -10.190 -4.031 12.185 1.00 79.25 324 VAL A CA 1
ATOM 2580 C C . VAL A 1 324 ? -11.389 -4.970 12.060 1.00 79.25 324 VAL A C 1
ATOM 2582 O O . VAL A 1 324 ? -12.486 -4.607 12.473 1.00 79.25 324 VAL A O 1
ATOM 2585 N N . ILE A 1 325 ? -11.195 -6.177 11.523 1.00 79.69 325 ILE A N 1
ATOM 2586 C CA . ILE A 1 325 ? -12.287 -7.142 11.365 1.00 79.69 325 ILE A CA 1
ATOM 2587 C C . ILE A 1 325 ? -12.770 -7.631 12.729 1.00 79.69 325 ILE A C 1
ATOM 2589 O O . ILE A 1 325 ? -13.965 -7.632 12.954 1.00 79.69 325 ILE A O 1
ATOM 2593 N N . LYS A 1 326 ? -11.888 -7.963 13.678 1.00 72.94 326 LYS A N 1
ATOM 2594 C CA . LYS A 1 326 ? -12.307 -8.374 15.030 1.00 72.94 326 LYS A CA 1
ATOM 2595 C C . LYS A 1 326 ? -13.055 -7.279 15.790 1.00 72.94 326 LYS A C 1
ATOM 2597 O O . LYS A 1 326 ? -13.908 -7.593 16.612 1.00 72.94 326 LYS A O 1
ATOM 2602 N N . TYR A 1 327 ? -12.721 -6.008 15.555 1.00 65.31 327 TYR A N 1
ATOM 2603 C CA . TYR A 1 327 ? -13.448 -4.884 16.147 1.00 65.31 327 TYR A CA 1
ATOM 2604 C C . TYR A 1 327 ? -14.920 -4.877 15.712 1.00 65.31 327 TYR A C 1
ATOM 2606 O O . TYR A 1 327 ? -15.811 -4.597 16.516 1.00 65.31 327 TYR A O 1
ATOM 2614 N N . TYR A 1 328 ? -15.179 -5.219 14.451 1.00 54.97 328 TYR A N 1
ATOM 2615 C CA . TYR A 1 328 ? -16.515 -5.528 13.970 1.00 54.97 328 TYR A CA 1
ATOM 2616 C C . TYR A 1 328 ? -16.820 -6.980 14.271 1.00 54.97 328 TYR A C 1
ATOM 2618 O O . TYR A 1 328 ? -16.638 -7.846 13.424 1.00 54.97 328 TYR A O 1
ATOM 2626 N N . GLU A 1 329 ? -17.300 -7.263 15.476 1.00 41.28 329 GLU A N 1
ATOM 2627 C CA . GLU A 1 329 ? -17.813 -8.597 15.716 1.00 41.28 329 GLU A CA 1
ATOM 2628 C C . GLU A 1 329 ? -18.883 -8.936 14.679 1.00 41.28 329 GLU A C 1
ATOM 2630 O O . GLU A 1 329 ? -19.947 -8.312 14.613 1.00 41.28 329 GLU A O 1
ATOM 2635 N N . PHE A 1 330 ? -18.541 -9.909 13.844 1.00 36.53 330 PHE A N 1
ATOM 2636 C CA . PHE A 1 330 ? -19.372 -10.347 12.756 1.00 36.53 330 PHE A CA 1
ATOM 2637 C C . PHE A 1 330 ? -19.868 -11.742 13.074 1.00 36.53 330 PHE A C 1
ATOM 2639 O O . PHE A 1 330 ? -19.174 -12.737 12.884 1.00 36.53 330 PHE A O 1
ATOM 2646 N N . GLU A 1 331 ? -21.098 -11.804 13.550 1.00 32.72 331 GLU A N 1
ATOM 2647 C CA . GLU A 1 331 ? -21.875 -13.020 13.447 1.00 32.72 331 GLU A CA 1
ATOM 2648 C C . GLU A 1 331 ? -22.593 -12.951 12.090 1.00 32.72 331 GLU A C 1
ATOM 2650 O O . GLU A 1 331 ? -23.302 -11.989 11.785 1.00 32.72 331 GLU A O 1
ATOM 2655 N N . VAL A 1 332 ? -22.375 -13.940 11.222 1.00 31.05 332 VAL A N 1
ATOM 2656 C CA . VAL A 1 332 ? -23.179 -14.102 10.002 1.00 31.05 332 VAL A CA 1
ATOM 2657 C C . VAL A 1 332 ? -24.571 -14.562 10.463 1.00 31.05 332 VAL A C 1
ATOM 2659 O O . VAL A 1 332 ? -24.821 -15.761 10.545 1.00 31.05 332 VAL A O 1
ATOM 2662 N N . ILE A 1 333 ? -25.462 -13.636 10.846 1.00 33.50 333 ILE A N 1
ATOM 2663 C CA . ILE A 1 333 ? -26.688 -14.028 11.573 1.00 33.50 333 ILE A CA 1
ATOM 2664 C C . ILE A 1 333 ? -27.840 -14.503 10.670 1.00 33.50 333 ILE A C 1
ATOM 2666 O O . ILE A 1 333 ? -28.680 -15.230 11.184 1.00 33.50 333 ILE A O 1
ATOM 2670 N N . THR A 1 334 ? -27.984 -14.149 9.378 1.00 39.47 334 THR A N 1
ATOM 2671 C CA . THR A 1 334 ? -29.289 -14.431 8.710 1.00 39.47 334 THR A CA 1
ATOM 2672 C C . THR A 1 334 ? -29.349 -14.732 7.207 1.00 39.47 334 THR A C 1
ATOM 2674 O O . THR A 1 334 ? -28.610 -14.212 6.374 1.00 39.47 334 THR A O 1
ATOM 2677 N N . ASP A 1 335 ? -30.353 -15.576 6.942 1.00 48.41 335 ASP A N 1
ATOM 2678 C CA . ASP A 1 335 ? -31.220 -15.780 5.782 1.00 48.41 335 ASP A CA 1
ATOM 2679 C C . ASP A 1 335 ? -31.645 -14.473 5.088 1.00 48.41 335 ASP A C 1
ATOM 2681 O O . ASP A 1 335 ? -32.639 -13.842 5.444 1.00 48.41 335 ASP A O 1
ATOM 2685 N N . GLY A 1 336 ? -30.896 -14.067 4.065 1.00 50.06 336 GLY A N 1
ATOM 2686 C CA . GLY A 1 336 ? -31.265 -12.959 3.181 1.00 50.06 336 GLY A CA 1
ATOM 2687 C C . GLY A 1 336 ? -32.101 -13.399 1.975 1.00 50.06 336 GLY A C 1
ATOM 2688 O O . GLY A 1 336 ? -32.280 -14.591 1.723 1.00 50.06 336 GLY A O 1
ATOM 2689 N N . TYR A 1 337 ? -32.568 -12.420 1.193 1.00 51.75 337 TYR A N 1
ATOM 2690 C CA . TYR A 1 337 ? -33.148 -12.637 -0.136 1.00 51.75 337 TYR A CA 1
ATOM 2691 C C . TYR A 1 337 ? -32.140 -13.360 -1.034 1.00 51.75 337 TYR A C 1
ATOM 2693 O O . TYR A 1 337 ? -31.236 -12.749 -1.599 1.00 51.75 337 TYR A O 1
ATOM 2701 N N . MET A 1 338 ? -32.284 -14.676 -1.144 1.00 55.72 338 MET A N 1
ATOM 2702 C CA . MET A 1 338 ? -31.442 -15.521 -1.977 1.00 55.72 338 MET A CA 1
ATOM 2703 C C . MET A 1 338 ? -32.348 -16.424 -2.799 1.00 55.72 338 MET A C 1
ATOM 2705 O O . MET A 1 338 ? -33.132 -17.203 -2.251 1.00 55.72 338 MET A O 1
ATOM 2709 N N . LYS A 1 339 ? -32.227 -16.315 -4.122 1.00 65.31 339 LYS A N 1
ATOM 2710 C CA . LYS A 1 339 ? -32.876 -17.221 -5.063 1.00 65.31 339 LYS A CA 1
ATOM 2711 C C . LYS A 1 339 ? -31.862 -18.262 -5.517 1.00 65.31 339 LYS A C 1
ATOM 2713 O O . LYS A 1 339 ? -30.782 -17.911 -5.978 1.00 65.31 339 LYS A O 1
ATOM 2718 N N . VAL A 1 340 ? -32.210 -19.537 -5.388 1.00 54.25 340 VAL A N 1
ATOM 2719 C CA . VAL A 1 340 ? -31.363 -20.657 -5.828 1.00 54.25 340 VAL A CA 1
ATOM 2720 C C . VAL A 1 340 ? -32.160 -21.534 -6.785 1.00 54.25 340 VAL A C 1
ATOM 2722 O O . VAL A 1 340 ? -33.340 -21.790 -6.541 1.00 54.25 340 VAL A O 1
ATOM 2725 N N . GLY A 1 341 ? -31.535 -21.994 -7.866 1.00 65.50 341 GLY A N 1
ATOM 2726 C CA . GLY A 1 341 ? -32.174 -22.885 -8.826 1.00 65.50 341 GLY A CA 1
ATOM 2727 C C . GLY A 1 341 ? -31.352 -23.080 -10.096 1.00 65.50 341 GLY A C 1
ATOM 2728 O O . GLY A 1 341 ? -30.125 -23.037 -10.049 1.00 65.50 341 GLY A O 1
ATOM 2729 N N . TRP A 1 342 ? -32.027 -23.334 -11.212 1.00 55.00 342 TRP A N 1
ATOM 2730 C CA . TRP A 1 342 ? -31.407 -23.735 -12.475 1.00 55.00 342 TRP A CA 1
ATOM 2731 C C . TRP A 1 342 ? -31.641 -22.673 -13.548 1.00 55.00 342 TRP A C 1
ATOM 2733 O O . TRP A 1 342 ? -32.713 -22.072 -13.591 1.00 55.00 342 TRP A O 1
ATOM 2743 N N . MET A 1 343 ? -30.664 -22.469 -14.428 1.00 67.69 343 MET A N 1
ATOM 2744 C CA . MET A 1 343 ? -30.776 -21.578 -15.585 1.00 67.69 343 MET A CA 1
ATOM 2745 C C . MET A 1 343 ? -30.244 -22.268 -16.839 1.00 67.69 343 MET A C 1
ATOM 2747 O O . MET A 1 343 ? -29.300 -23.059 -16.760 1.00 67.69 343 MET A O 1
ATOM 2751 N N . ASP A 1 344 ? -30.852 -21.975 -17.983 1.00 73.00 344 ASP A N 1
ATOM 2752 C CA . ASP A 1 344 ? -30.330 -22.356 -19.289 1.00 73.00 344 ASP A CA 1
ATOM 2753 C C . ASP A 1 344 ? -29.027 -21.594 -19.583 1.00 73.00 344 ASP A C 1
ATOM 2755 O O . ASP A 1 344 ? -28.835 -20.460 -19.141 1.00 73.00 344 ASP A O 1
ATOM 2759 N N . VAL A 1 345 ? -28.122 -22.203 -20.351 1.00 69.06 345 VAL A N 1
ATOM 2760 C CA . VAL A 1 345 ? -26.835 -21.589 -20.722 1.00 69.06 345 VAL A CA 1
ATOM 2761 C C . VAL A 1 345 ? -27.034 -20.322 -21.569 1.00 69.06 345 VAL A C 1
ATOM 2763 O O . VAL A 1 345 ? -26.162 -19.457 -21.593 1.00 69.06 345 VAL A O 1
ATOM 2766 N N . GLY A 1 346 ? -28.176 -20.195 -22.249 1.00 72.19 346 GLY A N 1
ATOM 2767 C CA . GLY A 1 346 ? -28.569 -19.005 -23.000 1.00 72.19 346 GLY A CA 1
ATOM 2768 C C . GLY A 1 346 ? -29.197 -17.882 -22.167 1.00 72.19 346 GLY A C 1
ATOM 2769 O O . GLY A 1 346 ? -29.512 -16.841 -22.742 1.00 72.19 346 GLY A O 1
ATOM 2770 N N . ALA A 1 347 ? -29.402 -18.062 -20.857 1.00 73.31 347 ALA A N 1
ATOM 2771 C CA . ALA A 1 347 ? -29.997 -17.037 -20.000 1.00 73.31 347 ALA A CA 1
ATOM 2772 C C . ALA A 1 347 ? -29.050 -15.837 -19.804 1.00 73.31 347 ALA A C 1
ATOM 2774 O O . ALA A 1 347 ? -27.836 -15.989 -19.640 1.00 73.31 347 ALA A O 1
ATOM 2775 N N . ALA A 1 348 ? -29.613 -14.628 -19.838 1.00 76.56 348 ALA A N 1
ATOM 2776 C CA . ALA A 1 348 ? -28.844 -13.394 -19.765 1.00 76.56 348 ALA A CA 1
ATOM 2777 C C . ALA A 1 348 ? -28.374 -13.128 -18.316 1.00 76.56 348 ALA A C 1
ATOM 2779 O O . ALA A 1 348 ? -29.180 -13.210 -17.390 1.00 76.56 348 ALA A O 1
ATOM 2780 N N . PRO A 1 349 ? -27.083 -12.817 -18.081 1.00 71.62 349 PRO A N 1
ATOM 2781 C CA . PRO A 1 349 ? -26.520 -12.711 -16.730 1.00 71.62 349 PRO A CA 1
ATOM 2782 C C . PRO A 1 349 ? -26.989 -11.471 -15.951 1.00 71.62 349 PRO A C 1
ATOM 2784 O O . PRO A 1 349 ? -26.700 -11.349 -14.765 1.00 71.62 349 PRO A O 1
ATOM 2787 N N . ASP A 1 350 ? -27.665 -10.536 -16.616 1.00 81.25 350 ASP A N 1
ATOM 2788 C CA . ASP A 1 350 ? -28.254 -9.320 -16.055 1.00 81.25 350 ASP A CA 1
ATOM 2789 C C . ASP A 1 350 ? -29.716 -9.500 -15.605 1.00 81.25 350 ASP A C 1
ATOM 2791 O O . ASP A 1 350 ? -30.291 -8.572 -15.033 1.00 81.25 350 ASP A O 1
ATOM 2795 N N . VAL A 1 351 ? -30.311 -10.680 -15.824 1.00 78.25 351 VAL A N 1
ATOM 2796 C CA . VAL A 1 351 ? -31.681 -11.008 -15.411 1.00 78.25 351 VAL A CA 1
ATOM 2797 C C . VAL A 1 351 ? -31.667 -11.910 -14.174 1.00 78.25 351 VAL A C 1
ATOM 2799 O O . VAL A 1 351 ? -31.023 -12.957 -14.146 1.00 78.25 351 VAL A O 1
ATOM 2802 N N . ASP A 1 352 ? -32.408 -11.512 -13.137 1.00 75.19 352 ASP A N 1
ATOM 2803 C CA . ASP A 1 352 ? -32.547 -12.297 -11.907 1.00 75.19 352 ASP A CA 1
ATOM 2804 C C . ASP A 1 352 ? -33.171 -13.679 -12.172 1.00 75.19 352 ASP A C 1
ATOM 2806 O O . ASP A 1 352 ? -34.210 -13.803 -12.828 1.00 75.19 352 ASP A O 1
ATOM 2810 N N . ILE A 1 353 ? -32.602 -14.718 -11.556 1.00 70.12 353 ILE A N 1
ATOM 2811 C CA . ILE A 1 353 ? -33.057 -16.105 -11.707 1.00 70.12 353 ILE A CA 1
ATOM 2812 C C . ILE A 1 353 ? -34.557 -16.268 -11.361 1.00 70.12 353 ILE A C 1
ATOM 2814 O O . ILE A 1 353 ? -35.031 -15.874 -10.289 1.00 70.12 353 ILE A O 1
ATOM 2818 N N . GLY A 1 354 ? -35.315 -16.863 -12.282 1.00 75.94 354 GLY A N 1
ATOM 2819 C CA . GLY A 1 354 ? -36.758 -17.098 -12.212 1.00 75.94 354 GLY A CA 1
ATOM 2820 C C . GLY A 1 354 ? -37.648 -15.945 -12.701 1.00 75.94 354 GLY A C 1
ATOM 2821 O O . GLY A 1 354 ? -38.871 -16.093 -12.692 1.00 75.94 354 GLY A O 1
ATOM 2822 N N . ASN A 1 355 ? -37.077 -14.808 -13.123 1.00 81.62 355 ASN A N 1
ATOM 2823 C CA . ASN A 1 355 ? -37.841 -13.693 -13.707 1.00 81.62 355 ASN A CA 1
ATOM 2824 C C . ASN A 1 355 ? -38.011 -13.792 -15.233 1.00 81.62 355 ASN A C 1
ATOM 2826 O O . ASN A 1 355 ? -38.736 -12.987 -15.815 1.00 81.62 355 ASN A O 1
ATOM 2830 N N . ASP A 1 356 ? -37.380 -14.773 -15.871 1.00 81.00 356 ASP A N 1
ATOM 2831 C CA . ASP A 1 356 ? -37.518 -15.074 -17.292 1.00 81.00 356 ASP A CA 1
ATOM 2832 C C . ASP A 1 356 ? -38.057 -16.499 -17.515 1.00 81.00 356 ASP A C 1
ATOM 2834 O O . ASP A 1 356 ? -38.484 -17.189 -16.585 1.00 81.00 356 ASP A O 1
ATOM 2838 N N . GLU A 1 357 ? -38.088 -16.916 -18.778 1.00 81.62 357 GLU A N 1
ATOM 2839 C CA . GLU A 1 357 ? -38.505 -18.255 -19.202 1.00 81.62 357 GLU A CA 1
ATOM 2840 C C . GLU A 1 357 ? -37.367 -19.280 -19.214 1.00 81.62 357 GLU A C 1
ATOM 2842 O O . GLU A 1 357 ? -37.598 -20.473 -19.398 1.00 81.62 357 GLU A O 1
ATOM 2847 N N . LEU A 1 358 ? -36.133 -18.813 -19.032 1.00 81.12 358 LEU A N 1
ATOM 2848 C CA . LEU A 1 358 ? -34.914 -19.604 -19.172 1.00 81.12 358 LEU A CA 1
ATOM 2849 C C . LEU A 1 358 ? -34.358 -20.042 -17.821 1.00 81.12 358 LEU A C 1
ATOM 2851 O O . LEU A 1 358 ? -33.372 -20.772 -17.759 1.00 81.12 358 LEU A O 1
ATOM 2855 N N . SER A 1 359 ? -34.984 -19.618 -16.728 1.00 79.12 359 SER A N 1
ATOM 2856 C CA . SER A 1 359 ? -34.527 -19.925 -15.390 1.00 79.12 359 SER A CA 1
ATOM 2857 C C . SER A 1 359 ? -35.668 -20.233 -14.429 1.00 79.12 359 SER A C 1
ATOM 2859 O O . SER A 1 359 ? -36.809 -19.786 -14.566 1.00 79.12 359 SER A O 1
ATOM 2861 N N . PHE A 1 360 ? -35.339 -21.048 -13.436 1.00 74.69 360 PHE A N 1
ATOM 2862 C CA . PHE A 1 360 ? -36.209 -21.439 -12.342 1.00 74.69 360 PHE A CA 1
ATOM 2863 C C . PHE A 1 360 ? -35.491 -21.092 -11.049 1.00 74.69 360 PHE A C 1
ATOM 2865 O O . PHE A 1 360 ? -34.431 -21.645 -10.763 1.00 74.69 360 PHE A O 1
ATOM 2872 N N . GLY A 1 361 ? -36.064 -20.184 -10.268 1.00 73.19 361 GLY A N 1
ATOM 2873 C CA . GLY A 1 361 ? -35.528 -19.761 -8.981 1.00 73.19 361 GLY A CA 1
ATOM 2874 C C . GLY A 1 361 ? -36.438 -20.186 -7.838 1.00 73.19 361 GLY A C 1
ATOM 2875 O O . GLY A 1 361 ? -37.656 -20.258 -7.978 1.00 73.19 361 GLY A O 1
ATOM 2876 N N . PHE A 1 362 ? -35.869 -20.438 -6.670 1.00 69.25 362 PHE A N 1
ATOM 2877 C CA . PHE A 1 362 ? -36.634 -20.563 -5.440 1.00 69.25 362 PHE A CA 1
ATOM 2878 C C . PHE A 1 362 ? -36.080 -19.619 -4.380 1.00 69.25 362 PHE A C 1
ATOM 2880 O O . PHE A 1 362 ? -34.890 -19.659 -4.076 1.00 69.25 362 PHE A O 1
ATOM 2887 N N . ASP A 1 363 ? -36.966 -18.805 -3.815 1.00 73.94 363 ASP A N 1
ATOM 2888 C CA . ASP A 1 363 ? -36.698 -17.854 -2.745 1.00 73.94 363 ASP A CA 1
ATOM 2889 C C . ASP A 1 363 ? -37.111 -18.460 -1.398 1.00 73.94 363 ASP A C 1
ATOM 2891 O O . ASP A 1 363 ? -38.297 -18.634 -1.091 1.00 73.94 363 ASP A O 1
ATOM 2895 N N . GLY A 1 364 ? -36.110 -18.784 -0.583 1.00 63.28 364 GLY A N 1
ATOM 2896 C CA . GLY A 1 364 ? -36.302 -19.319 0.760 1.00 63.28 364 GLY A CA 1
ATOM 2897 C C . GLY A 1 364 ? -36.696 -18.309 1.823 1.00 63.28 364 GLY A C 1
ATOM 2898 O O . GLY A 1 364 ? -37.188 -18.714 2.876 1.00 63.28 364 GLY A O 1
ATOM 2899 N N . PHE A 1 365 ? -36.506 -17.019 1.554 1.00 67.56 365 PHE A N 1
ATOM 2900 C CA . PHE A 1 365 ? -36.871 -15.932 2.448 1.00 67.56 365 PHE A CA 1
ATOM 2901 C C . PHE A 1 365 ? -38.358 -15.586 2.306 1.00 67.56 365 PHE A C 1
ATOM 2903 O O . PHE A 1 365 ? -39.065 -15.495 3.312 1.00 67.56 365 PHE A O 1
ATOM 2910 N N . LEU A 1 366 ? -38.852 -15.482 1.066 1.00 76.62 366 LEU A N 1
ATOM 2911 C CA . LEU A 1 366 ? -40.268 -15.236 0.764 1.00 76.62 366 LEU A CA 1
ATOM 2912 C C . LEU A 1 366 ? -41.125 -16.497 0.655 1.00 76.62 366 LEU A C 1
ATOM 2914 O O . LEU A 1 366 ? -42.351 -16.390 0.588 1.00 76.62 366 LEU A O 1
ATOM 2918 N N . THR A 1 367 ? -40.520 -17.687 0.640 1.00 75.94 367 THR A N 1
ATOM 2919 C CA . THR A 1 367 ? -41.213 -18.960 0.375 1.00 75.94 367 THR A CA 1
ATOM 2920 C C . THR A 1 367 ? -41.957 -18.925 -0.956 1.00 75.94 367 THR A C 1
ATOM 2922 O O . THR A 1 367 ? -43.170 -19.123 -1.031 1.00 75.94 367 THR A O 1
ATOM 2925 N N . GLN A 1 368 ? -41.222 -18.606 -2.020 1.00 79.88 368 GLN A N 1
ATOM 2926 C CA . GLN A 1 368 ? -41.773 -18.472 -3.365 1.00 79.88 368 GLN A CA 1
ATOM 2927 C C . GLN A 1 368 ? -40.921 -19.225 -4.382 1.00 79.88 368 GLN A C 1
ATOM 2929 O O . GLN A 1 368 ? -39.694 -19.187 -4.329 1.00 79.88 368 GLN A O 1
ATOM 2934 N N . LYS A 1 369 ? -41.569 -19.888 -5.339 1.00 79.50 369 LYS A N 1
ATOM 2935 C CA . LYS A 1 369 ? -40.913 -20.335 -6.574 1.00 79.50 369 LYS A CA 1
ATOM 2936 C C . LYS A 1 369 ? -41.092 -19.265 -7.648 1.00 79.50 369 LYS A C 1
ATOM 2938 O O . LYS A 1 369 ? -42.116 -18.583 -7.675 1.00 79.50 369 LYS A O 1
ATOM 2943 N N . TRP A 1 370 ? -40.092 -19.145 -8.507 1.00 77.50 370 TRP A N 1
ATOM 2944 C CA . TRP A 1 370 ? -39.957 -18.106 -9.512 1.00 77.50 370 TRP A CA 1
ATOM 2945 C C . TRP A 1 370 ? -39.709 -18.735 -10.880 1.00 77.50 370 TRP A C 1
ATOM 2947 O O . TRP A 1 370 ? -38.717 -19.441 -11.062 1.00 77.50 370 TRP A O 1
ATOM 2957 N N . HIS A 1 371 ? -40.629 -18.497 -11.808 1.00 80.31 371 HIS A N 1
ATOM 2958 C CA . HIS A 1 371 ? -40.497 -18.806 -13.231 1.00 80.31 371 HIS A CA 1
ATOM 2959 C C . HIS A 1 371 ? -41.556 -17.994 -13.982 1.00 80.31 371 HIS A C 1
ATOM 2961 O O . HIS A 1 371 ? -42.748 -18.248 -13.802 1.00 80.31 371 HIS A O 1
ATOM 2967 N N . GLN A 1 372 ? -41.137 -16.983 -14.749 1.00 80.38 372 GLN A N 1
ATOM 2968 C CA . GLN A 1 372 ? -42.037 -15.990 -15.360 1.00 80.38 372 GLN A CA 1
ATOM 2969 C C . GLN A 1 372 ? -43.030 -15.336 -14.366 1.00 80.38 372 GLN A C 1
ATOM 2971 O O . GLN A 1 372 ? -44.175 -15.031 -14.704 1.00 80.38 372 GLN A O 1
ATOM 2976 N N . GLY A 1 373 ? -42.612 -15.127 -13.116 1.00 77.31 373 GLY A N 1
ATOM 2977 C CA . GLY A 1 373 ? -43.479 -14.648 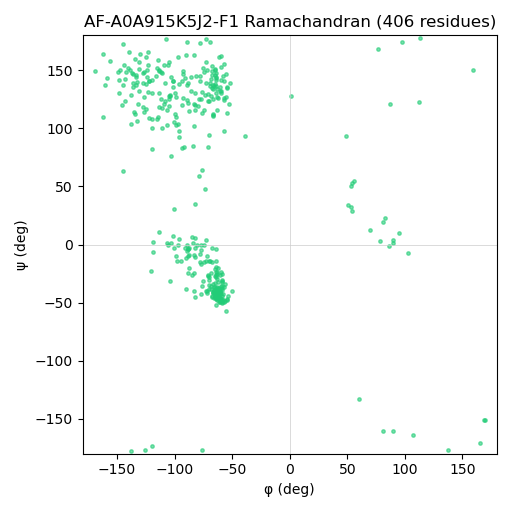-12.034 1.00 77.31 373 GLY A CA 1
ATOM 2978 C C . GLY A 1 373 ? -43.226 -15.400 -10.732 1.00 77.31 373 GLY A C 1
ATOM 2979 O O . GLY A 1 373 ? -42.326 -16.232 -10.672 1.00 77.31 373 GLY A O 1
ATOM 2980 N N . HIS A 1 374 ? -44.000 -15.105 -9.684 1.00 77.62 374 HIS A N 1
ATOM 2981 C CA . HIS A 1 374 ? -43.840 -15.720 -8.363 1.00 77.62 374 HIS A CA 1
ATOM 2982 C C . HIS A 1 374 ? -45.098 -16.474 -7.922 1.00 77.62 374 HIS A C 1
ATOM 2984 O O . HIS A 1 374 ? -46.221 -16.013 -8.118 1.00 77.62 374 HIS A O 1
ATOM 2990 N N . GLU A 1 375 ? -44.904 -17.615 -7.265 1.00 82.69 375 GLU A N 1
ATOM 2991 C CA . GLU A 1 375 ? -45.971 -18.410 -6.650 1.00 82.69 375 GLU A CA 1
ATOM 2992 C C . GLU A 1 375 ? -45.520 -18.870 -5.258 1.00 82.69 375 GLU A C 1
ATOM 2994 O O . GLU A 1 375 ? -44.364 -19.263 -5.080 1.00 82.69 375 GLU A O 1
ATOM 2999 N N . GLN A 1 376 ? -46.411 -18.834 -4.260 1.00 79.06 376 GLN A N 1
ATOM 3000 C CA . GLN A 1 376 ? -46.091 -19.323 -2.914 1.00 79.06 376 GLN A CA 1
ATOM 3001 C C . GLN A 1 376 ? -45.758 -20.816 -2.938 1.00 79.06 376 GLN A C 1
ATOM 3003 O O . GLN A 1 376 ? -46.533 -21.639 -3.421 1.00 79.06 376 GLN A O 1
ATOM 3008 N N . TYR A 1 377 ? -44.600 -21.172 -2.391 1.00 67.12 377 TYR A N 1
ATOM 3009 C CA . TYR A 1 377 ? -44.100 -22.537 -2.406 1.00 67.12 377 TYR A CA 1
ATOM 3010 C C . TYR A 1 377 ? -43.060 -22.756 -1.292 1.00 67.12 377 TYR A C 1
ATOM 3012 O O . TYR A 1 377 ? -42.233 -21.897 -1.006 1.00 67.12 377 TYR A O 1
ATOM 3020 N N . GLY A 1 378 ? -43.052 -23.937 -0.669 1.00 68.44 378 GLY A N 1
ATOM 3021 C CA . GLY A 1 378 ? -42.022 -24.331 0.302 1.00 68.44 378 GLY A CA 1
ATOM 3022 C C . GLY A 1 378 ? -42.193 -23.786 1.731 1.00 68.44 378 GLY A C 1
ATOM 3023 O O . GLY A 1 378 ? -43.291 -23.463 2.173 1.00 68.44 378 GLY A O 1
ATOM 3024 N N . LYS A 1 379 ? -41.092 -23.781 2.495 1.00 66.38 379 LYS A N 1
ATOM 3025 C CA . LYS A 1 379 ? -41.005 -23.308 3.890 1.00 66.38 379 LYS A CA 1
ATOM 3026 C C . LYS A 1 379 ? -39.825 -22.354 4.036 1.00 66.38 379 LYS A C 1
ATOM 3028 O O . LYS A 1 379 ? -38.842 -22.520 3.311 1.00 66.38 379 LYS A O 1
ATOM 3033 N N . LYS A 1 380 ? -39.930 -21.408 4.976 1.00 68.38 380 LYS A N 1
ATOM 3034 C CA . LYS A 1 380 ? -38.879 -20.421 5.240 1.00 68.38 380 LYS A CA 1
ATOM 3035 C C . LYS A 1 380 ? -37.614 -21.135 5.715 1.00 68.38 380 LYS A C 1
ATOM 3037 O O . LYS A 1 380 ? -37.716 -22.041 6.542 1.00 68.38 380 LYS A O 1
ATOM 3042 N N . TRP A 1 381 ? -36.466 -20.769 5.156 1.00 67.19 381 TRP A N 1
ATOM 3043 C CA . TRP A 1 381 ? -35.183 -21.373 5.523 1.00 67.19 381 TRP A CA 1
ATOM 3044 C C . TRP A 1 381 ? -34.691 -20.856 6.873 1.00 67.19 381 TRP A C 1
ATOM 3046 O O . TRP A 1 381 ? -35.005 -19.735 7.272 1.00 67.19 381 TRP A O 1
ATOM 3056 N N . THR A 1 382 ? -33.919 -21.687 7.564 1.00 53.19 382 THR A N 1
ATOM 3057 C CA . THR A 1 382 ? -33.236 -21.361 8.816 1.00 53.19 382 THR A CA 1
ATOM 3058 C C . THR A 1 382 ? -31.733 -21.588 8.678 1.00 53.19 382 THR A C 1
ATOM 3060 O O . THR A 1 382 ? -31.280 -22.372 7.840 1.00 53.19 382 THR A O 1
ATOM 3063 N N . ALA A 1 383 ? -30.938 -20.875 9.478 1.00 46.16 383 ALA A N 1
ATOM 3064 C CA . ALA A 1 383 ? -29.490 -21.048 9.488 1.00 46.16 383 ALA A CA 1
ATOM 3065 C C . ALA A 1 383 ? -29.127 -22.513 9.810 1.00 46.16 383 ALA A C 1
ATOM 3067 O O . ALA A 1 383 ? -29.557 -23.050 10.829 1.00 46.16 383 ALA A O 1
ATOM 3068 N N . GLY A 1 384 ? -28.352 -23.154 8.929 1.00 45.69 384 GLY A N 1
ATOM 3069 C CA . GLY A 1 384 ? -27.985 -24.574 9.023 1.00 45.69 384 GLY A CA 1
ATOM 3070 C C . GLY A 1 384 ? -28.754 -25.513 8.081 1.00 45.69 384 GLY A C 1
ATOM 3071 O O . GLY A 1 384 ? -28.377 -26.678 7.963 1.00 45.69 384 GLY A O 1
ATOM 3072 N N . ASP A 1 385 ? -29.777 -25.028 7.367 1.00 47.12 385 ASP A N 1
ATOM 3073 C CA . ASP A 1 385 ? -30.490 -25.829 6.366 1.00 47.12 385 ASP A CA 1
ATOM 3074 C C . ASP A 1 385 ? -29.634 -26.081 5.110 1.00 47.12 385 ASP A C 1
ATOM 3076 O O . ASP A 1 385 ? -29.109 -25.156 4.488 1.00 47.12 385 ASP A O 1
ATOM 3080 N N . VAL A 1 386 ? -29.542 -27.345 4.683 1.00 41.84 386 VAL A N 1
ATOM 3081 C CA . VAL A 1 386 ? -28.897 -27.735 3.418 1.00 41.84 386 VAL A CA 1
ATOM 3082 C C . VAL A 1 386 ? -29.946 -27.808 2.309 1.00 41.84 386 VAL A C 1
ATOM 3084 O O . VAL A 1 386 ? -30.900 -28.587 2.378 1.00 41.84 386 VAL A O 1
ATOM 3087 N N . ILE A 1 387 ? -29.767 -27.004 1.259 1.00 45.09 387 ILE A N 1
ATOM 3088 C CA . ILE A 1 387 ? -30.687 -26.937 0.118 1.00 45.09 387 ILE A CA 1
ATOM 3089 C C . ILE A 1 387 ? -30.173 -27.823 -1.023 1.00 45.09 387 ILE A C 1
ATOM 3091 O O . ILE A 1 387 ? -29.259 -27.451 -1.753 1.00 45.09 387 ILE A O 1
ATOM 3095 N N . GLY A 1 388 ? -30.788 -28.993 -1.197 1.00 37.59 388 GLY A N 1
ATOM 3096 C CA . GLY A 1 388 ? -30.570 -29.846 -2.368 1.00 37.59 388 GLY A CA 1
ATOM 3097 C C . GLY A 1 388 ? -31.429 -29.399 -3.553 1.00 37.59 388 GLY A C 1
ATOM 3098 O O . GLY A 1 388 ? -32.658 -29.382 -3.449 1.00 37.59 388 GLY A O 1
ATOM 3099 N N . CYS A 1 389 ? -30.788 -29.058 -4.671 1.00 39.88 389 CYS A N 1
ATOM 3100 C CA . CYS A 1 389 ? -31.440 -28.824 -5.959 1.00 39.88 389 CYS A CA 1
ATOM 3101 C C . CYS A 1 389 ? -31.093 -29.994 -6.882 1.00 39.88 389 CYS A C 1
ATOM 3103 O O . CYS A 1 389 ? -29.916 -30.267 -7.101 1.00 39.88 389 CYS A O 1
ATOM 3105 N N . PHE A 1 390 ? -32.099 -30.683 -7.420 1.00 38.66 390 PHE A N 1
ATOM 3106 C CA . PHE A 1 390 ? -31.910 -31.785 -8.365 1.00 38.66 390 PHE A CA 1
ATOM 3107 C C . PHE A 1 390 ? -32.740 -31.523 -9.617 1.00 38.66 390 PHE A C 1
ATOM 3109 O O . PHE A 1 390 ? -33.786 -30.875 -9.550 1.00 38.66 390 PHE A O 1
ATOM 3116 N N . LEU A 1 391 ? -32.240 -32.003 -10.749 1.00 37.62 391 LEU A N 1
ATOM 3117 C CA . LEU A 1 391 ? -32.853 -31.861 -12.060 1.00 37.62 391 LEU A CA 1
ATOM 3118 C C . LEU A 1 391 ? -32.965 -33.260 -12.667 1.00 37.62 391 LEU A C 1
ATOM 3120 O O . LEU A 1 391 ? -31.941 -33.885 -12.939 1.00 37.62 391 LEU A O 1
ATOM 3124 N N . ASP A 1 392 ? -34.192 -33.752 -12.854 1.00 38.28 392 ASP A N 1
ATOM 3125 C CA . ASP A 1 392 ? -34.448 -34.993 -13.589 1.00 38.28 392 ASP A CA 1
ATOM 3126 C C . ASP A 1 392 ? -34.905 -34.655 -15.012 1.00 38.28 392 ASP A C 1
ATOM 3128 O O . ASP A 1 392 ? -36.024 -34.192 -15.251 1.00 38.28 392 ASP A O 1
ATOM 3132 N N . LEU A 1 393 ? -33.997 -34.858 -15.964 1.00 38.72 393 LEU A N 1
ATOM 3133 C CA . LEU A 1 393 ? -34.214 -34.566 -17.380 1.00 38.72 393 LEU A CA 1
ATOM 3134 C C . LEU A 1 393 ? -35.066 -35.634 -18.089 1.00 38.72 393 LEU A C 1
ATOM 3136 O O . LEU A 1 393 ? -35.458 -35.424 -19.236 1.00 38.72 393 LEU A O 1
ATOM 3140 N N . THR A 1 394 ? -35.362 -36.755 -17.428 1.00 36.72 394 THR A N 1
ATOM 3141 C CA . THR A 1 394 ? -36.092 -37.892 -18.011 1.00 36.72 394 THR A CA 1
ATOM 3142 C C . THR A 1 394 ? -37.604 -37.674 -17.953 1.00 36.72 394 THR A C 1
ATOM 3144 O O . THR A 1 394 ? -38.291 -37.915 -18.943 1.00 36.72 394 THR A O 1
ATOM 3147 N N . ASP A 1 395 ? -38.102 -37.114 -16.843 1.00 36.59 395 ASP A N 1
ATOM 3148 C CA . ASP A 1 395 ? -39.539 -36.917 -16.591 1.00 36.59 395 ASP A CA 1
ATOM 3149 C C . ASP A 1 395 ? -40.018 -35.456 -16.733 1.00 36.59 395 ASP A C 1
ATOM 3151 O O . ASP A 1 395 ? -41.209 -35.185 -16.595 1.00 36.59 395 ASP A O 1
ATOM 3155 N N . LYS A 1 396 ? -39.132 -34.493 -17.050 1.00 42.75 396 LYS A N 1
ATOM 3156 C CA . LYS A 1 396 ? -39.445 -33.043 -17.161 1.00 42.75 396 LYS A CA 1
ATOM 3157 C C . LYS A 1 396 ? -40.135 -32.453 -15.916 1.00 42.75 396 LYS A C 1
ATOM 3159 O O . LYS A 1 396 ? -40.944 -31.530 -16.023 1.00 42.75 396 LYS A O 1
ATOM 3164 N N . ILE A 1 397 ? -39.816 -32.968 -14.731 1.00 41.09 397 ILE A N 1
ATOM 3165 C CA . ILE A 1 397 ? -40.391 -32.520 -13.459 1.00 41.09 397 ILE A CA 1
ATOM 3166 C C . ILE A 1 397 ? -39.313 -31.817 -12.625 1.00 41.09 397 ILE A C 1
ATOM 3168 O O . ILE A 1 397 ? -38.274 -32.392 -12.309 1.00 41.09 397 ILE A O 1
ATOM 3172 N N . VAL A 1 398 ? -39.592 -30.579 -12.203 1.00 41.22 398 VAL A N 1
ATOM 3173 C CA . VAL A 1 398 ? -38.823 -29.861 -11.173 1.00 41.22 398 VAL A CA 1
ATOM 3174 C C . VAL A 1 398 ? -39.545 -30.048 -9.832 1.00 41.22 398 VAL A C 1
ATOM 3176 O O . VAL A 1 398 ? -40.461 -29.296 -9.501 1.00 41.22 398 VAL A O 1
ATOM 3179 N N . CYS A 1 399 ? -39.177 -31.071 -9.051 1.00 37.44 399 CYS A N 1
ATOM 3180 C CA . CYS A 1 399 ? -39.746 -31.323 -7.717 1.00 37.44 399 CYS A CA 1
ATOM 3181 C C . CYS A 1 399 ? -38.671 -31.385 -6.619 1.00 37.44 399 CYS A C 1
ATOM 3183 O O . CYS A 1 399 ? -37.575 -31.897 -6.824 1.00 37.44 399 CYS A O 1
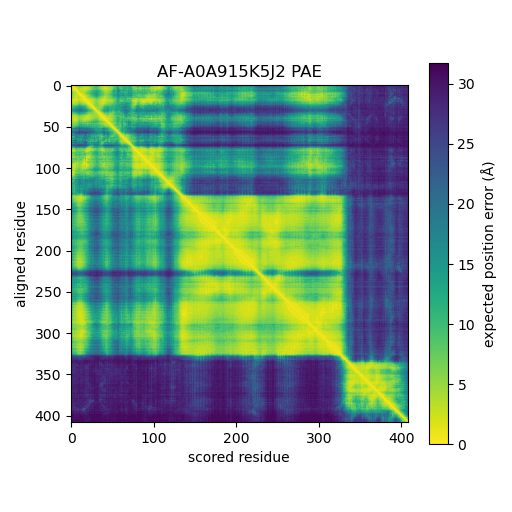ATOM 3185 N N . LYS A 1 400 ? -39.011 -30.877 -5.421 1.00 34.91 400 LYS A N 1
ATOM 3186 C CA . LYS A 1 400 ? -38.170 -30.887 -4.207 1.00 34.91 400 LYS A CA 1
ATOM 3187 C C . LYS A 1 400 ? -38.618 -32.003 -3.257 1.00 34.91 400 LYS A C 1
ATOM 3189 O O . LYS A 1 400 ? -39.818 -32.158 -3.042 1.00 34.91 400 LYS A O 1
ATOM 3194 N N . LEU A 1 401 ? -37.670 -32.688 -2.606 1.00 31.14 401 LEU A N 1
ATOM 3195 C CA . LEU A 1 401 ? -37.918 -33.527 -1.423 1.00 31.14 401 LEU A CA 1
ATOM 3196 C C . LEU A 1 401 ? -37.201 -32.964 -0.182 1.00 31.14 401 LEU A C 1
ATOM 3198 O O . LEU A 1 401 ? -36.233 -32.212 -0.270 1.00 31.14 401 LEU A O 1
ATOM 3202 N N . LYS A 1 402 ? -37.786 -33.262 0.977 1.00 34.12 402 LYS A N 1
ATOM 3203 C CA . LYS A 1 402 ? -37.595 -32.657 2.302 1.00 34.12 402 LYS A CA 1
ATOM 3204 C C . LYS A 1 402 ? -36.535 -33.425 3.114 1.00 34.12 402 LYS A C 1
ATOM 3206 O O . LYS A 1 402 ? -36.433 -34.631 2.952 1.00 34.12 402 LYS A O 1
ATOM 3211 N N . SER A 1 403 ? -35.818 -32.693 3.980 1.00 31.73 403 SER A N 1
ATOM 3212 C CA . SER A 1 403 ? -35.022 -33.106 5.160 1.00 31.73 403 SER A CA 1
ATOM 3213 C C . SER A 1 403 ? -34.956 -34.608 5.480 1.00 31.73 403 SER A C 1
ATOM 3215 O O . SER A 1 403 ? -35.981 -35.241 5.720 1.00 31.73 403 SER A O 1
ATOM 3217 N N . SER A 1 404 ? -33.739 -35.134 5.628 1.00 30.36 404 SER A N 1
ATOM 3218 C CA . SER A 1 404 ? -33.480 -36.403 6.310 1.00 30.36 404 SER A CA 1
ATOM 3219 C C . SER A 1 404 ? -33.077 -36.174 7.777 1.00 30.36 404 SER A C 1
ATOM 3221 O O . SER A 1 404 ? -31.907 -35.931 8.065 1.00 30.36 404 SER A O 1
ATOM 3223 N N . ILE A 1 405 ? -34.040 -36.305 8.699 1.00 28.44 405 ILE A N 1
ATOM 3224 C CA . ILE A 1 405 ? -33.889 -37.153 9.897 1.00 28.44 405 ILE A CA 1
ATOM 3225 C C . ILE A 1 405 ? -35.042 -38.173 9.863 1.00 28.44 405 ILE A C 1
ATOM 3227 O O . ILE A 1 405 ? -36.171 -37.815 9.525 1.00 28.44 405 ILE A O 1
ATOM 3231 N N . PHE A 1 406 ? -34.704 -39.409 10.252 1.00 36.50 406 PHE A N 1
ATOM 3232 C CA . PHE A 1 406 ? -35.426 -40.695 10.263 1.00 36.50 406 PHE A CA 1
ATOM 3233 C C . PHE A 1 406 ? -35.316 -41.492 8.949 1.00 36.50 406 PHE A C 1
ATOM 3235 O O . PHE A 1 406 ? -35.642 -41.005 7.875 1.00 36.50 406 PHE A O 1
ATOM 3242 N N . TYR A 1 407 ? -34.786 -42.719 8.970 1.00 30.02 407 TYR A N 1
ATOM 3243 C CA . TYR A 1 407 ? -35.075 -43.762 9.961 1.00 30.02 407 TYR A CA 1
ATOM 3244 C C . TYR A 1 407 ? -33.858 -44.303 10.728 1.00 30.02 407 TYR A C 1
ATOM 3246 O O . TYR A 1 407 ? -33.078 -45.076 10.179 1.00 30.02 407 TYR A O 1
ATOM 3254 N N . SER A 1 408 ? -33.775 -43.951 12.014 1.00 29.28 408 SER A N 1
ATOM 3255 C CA . SER A 1 408 ? -33.731 -44.869 13.171 1.00 29.28 408 SER A CA 1
ATOM 3256 C C . SER A 1 408 ? -33.699 -44.044 14.449 1.00 29.28 408 SER A C 1
ATOM 3258 O O . SER A 1 408 ? -32.750 -43.234 14.560 1.00 29.28 408 SER A O 1
#

pLDDT: mean 75.2, std 16.99, range [28.44, 96.5]

Radius of gyration: 30.81 Å; Cα contacts (8 Å, |Δi|>4): 568; chains: 1; bounding box: 83×63×82 Å

Organism: Romanomermis culicivorax (NCBI:txid13658)

Sequence (408 aa):
MPNVLVGLFEGSSMFTKWYFEAEVEHLEQMTTRKVHLRVGWANTTGYVPYPGTGQKWGCNGVGDDLFSYGFDGKRCRFLFGGNQGKLHYGPPKGYSAIYEALRGPLKVGPCFSFGKINRCIYNGPSTILLQEHTFAPKPVDIAQIMLSAQVEAVTDKLAENMHELWAVNKIEDGWTYGDKRSESRRNHPCLTTYEKLGLSEKTYNLNLARDTIKAIIAMGYHIAPGRPPNRLKLMRFPNNFLMSNGYKPAPLDTREIQLDEKMMDLVELLAKNTHYVWAKDKIGKGWTYGANDDPLTKRSCHLVPYDFVDSRIKDANRAMSTEVIKYYEFEVITDGYMKVGWMDVGAAPDVDIGNDELSFGFDGFLTQKWHQGHEQYGKKWTAGDVIGCFLDLTDKIVCKLKSSIFYS